Protein 2CVH (pdb70)

Sequence (440 aa):
MLSTGTKSLDSLLGGGFAPGVLTQVYGPYASGKTTLALQTGLLSGKKVAYVDTEGGFSPERLVQMAETRGLNPEEALSRFILFTPSDFKEQRRVIGSLKKTVDSNFALVVVDSITAHYRAEENRSGLIAELSRQLQVLLWIARKHNIPVIVINQVHFDSRTEMTKPVAEQTLGYRCKDILRLDKLPKPGLRVAVLERHRFRPEGLMAYFRITERGIEDVEMLSTGTKSLDSLLGGGFAPGVLTQVYGPYASGKTTLALQTGLLSGKKVAYVDTEGGFSPERLVQMAETRGLNPEEALSRFILFTPSDFKEQRRVIGSLKKTVDSNFALVVVDSITAHYRAEENRSGLIAELSRQLQVLLWIARKHNIPVIVINQVHFDSRTEMTKPVAEQTLGYRCKDILRLDKLPKPGLRVAVLERHRFRPEGLMAYFRITERGIEDVE

Solvent-accessible surface area: 19933 Å² total; per-residue (Å²): 94,24,45,0,33,1,158,26,0,28,59,6,2,37,28,0,1,1,46,7,15,0,1,11,0,0,0,42,129,67,0,4,7,27,16,1,1,3,0,0,0,2,65,17,45,104,68,0,0,0,0,0,19,62,53,24,7,39,5,86,49,0,20,66,0,0,96,62,54,72,70,70,22,53,109,1,3,46,44,10,46,8,35,40,6,55,54,42,101,73,2,48,152,10,1,20,53,0,86,178,52,1,59,109,92,8,10,0,0,0,2,0,11,31,78,86,62,167,190,79,152,41,74,152,66,61,84,72,42,69,27,17,125,9,10,83,13,3,27,131,3,0,136,139,54,99,16,5,0,1,7,0,17,50,29,128,104,18,11,145,131,154,146,47,112,7,7,33,45,133,65,11,4,138,42,6,97,1,2,0,38,0,39,97,46,122,109,146,19,35,20,9,0,11,0,39,38,12,101,124,64,71,92,48,78,102,4,104,0,68,43,24,117,90,0,0,31,50,58,196,95,36,52,0,38,2,166,16,0,26,76,6,5,33,29,1,1,6,60,21,6,0,4,0,1,0,0,46,138,69,0,3,8,38,13,1,0,3,0,1,0,2,67,33,47,83,76,0,0,0,0,8,32,46,82,25,22,22,0,50,46,0,8,66,0,0,76,57,49,71,66,80,18,12,46,0,20,27,29,12,52,40,41,95,2,103,82,50,147,69,14,55,112,10,0,31,49,0,89,193,50,4,57,98,74,5,6,0,0,0,10,6,15,41,69,28,118,132,241,63,86,40,74,153,60,38,50,51,55,37,49,28,157,8,4,52,8,3,21,80,3,0,144,138,52,116,10,0,0,1,6,0,14,21,43,139,118,37,7,134,67,156,120,86,99,26,4,5,32,59,25,20,1,146,84,0,106,4,0,0,76,1,35,97,44,133,135,142,18,37,19,9,0,15,1,40,46,13,96,133,68,71,93,50,81,108,4,76,0,94,45,22,115,89,0,1,39,39,70,120

CATH classification: 3.40.50.300

B-factor: mean 41.81, std 30.64, range [2.0, 126.76]

Secondary structure (DSSP, 8-state):
-B--S-HHHHHHTTSSBPTTSEEEEE-STTSSHHHHHHHHHHHH-SEEEEEESS----HHHHHHHHHTTT--HHHHHHHEEEE--TTTSHHHHHHHHHHHH--TTEEEEEEE-----TTGGGGSSTTHHHHHHHHHHHHHHHHHHT--EEEEE-SSSS-TTSS--S---HHHHHTSSEEEEEEE-SSTTEEEEEEEE-SSSPTT-EEEEEEETTEEEE--/-B--S-HHHHHHTTSSBPTTSEEEEE-STTSSHHHHHHHHHHHH-SEEEEEESSS---HHHHHHHHHHTT--HHHHHHHEEEE---SSHHHHHHHHHHHHH--TTEEEEEEE--S-SBTTB---HHHHHHHHHHHHHHHHHHHHHT--EEEEE-SSSS--SS---SS-STTHHHH-SEEEEEEE-SSTTEEEEEEEE-SSSPTT-EEEEEEETTEEEE--

Organism: Thermococcus kodakarensis (strain ATCC BAA-918 / JCM 12380 / KOD1) (NCBI:txid69014)

Nearest PDB structures (foldseek):
  2cvh-assembly1_A  TM=1.005E+00  e=2.983E-48  Thermococcus kodakarensis
  8bq2-assembly1_A  TM=8.460E-01  e=1.028E-17  Homo sapiens
  6hqu-assembly5_E  TM=8.212E-01  e=1.016E-15  Pyrococcus furiosus DSM 3638
  6hqu-assembly4_D  TM=7.931E-01  e=5.180E-16  Pyrococcus furiosus DSM 3638
  8faz-assembly1_D  TM=8.746E-01  e=1.415E-14  Homo sapiens

Foldseek 3Di:
DQALPEPQQCVQAVGHFFFLFEEEEAAAPLLQQQLSVLSSLLVSQFAEEEEALPPNDDLVLSLLLCVVVPHPSVSSSVSYRYHHPNQPPCLLVSLVVCLPVDDLRHQEYEHHEDDDHDVVVPPPPDCVVVLVSSLVSQSVSRNVNRHYYYHYDYKADQQPPPPCPIHANPVSNVSGQWYKYKAADPDAQKIKIFTCGHDPRDGRDMAIWGQDSNRIYHDD/DQDLVEPQVCVQQVGHFFFLAEEEEEAAPLLQQLLSVLSSQQVVLFAEEEEAADPPDDLVLSCLLCVVVVHHSVSSSVRYHYDHDDDVVVSLVVLVVCLVVDDQRYAEYEYHAEDAPDPHHNDDVVVLVSLLVSLVSVSCSRNVRRHYYYYYYYWPDDDPPPDCLPPADPRVRVRHQWYKYKDDDPDAQKIKIFGSGHPDGDGRDIGIWGQDSNRIYHPD

InterPro domains:
  IPR011939 DNA repair and recombination protein RadB [MF_00350] (8-217)
  IPR011939 DNA repair and recombination protein RadB [PIRSF003336] (1-220)
  IPR011939 DNA repair and recombination protein RadB [TIGR02237] (9-217)
  IPR013632 Rad51-like, C-terminal [PF08423] (2-218)
  IPR020588 DNA recombination and repair protein RecA-like, ATP-binding domain [PS50162] (1-155)
  IPR027417 P-loop containing nucleoside triphosphate hydrolase [G3DSA:3.40.50.300] (7-220)
  IPR027417 P-loop containing nucleoside triphosphate hydrolase [SSF52540] (2-219)

Radius of gyration: 24.66 Å; Cα contacts (8 Å, |Δi|>4): 956; chains: 2; bounding box: 43×62×70 Å

Structure (mmCIF, N/CA/C/O backbone):
data_2CVH
#
_entry.id   2CVH
#
_cell.length_a   59.731
_cell.length_b   82.867
_cell.length_c   96.788
_cell.angle_alpha   90.00
_cell.angle_beta   90.00
_cell.angle_gamma   90.00
#
_symmetry.space_group_name_H-M   'P 21 21 21'
#
loop_
_entity.id
_entity.type
_entity.pdbx_description
1 polymer 'DNA repair and recombination protein radB'
2 water water
#
loop_
_atom_site.group_PDB
_atom_site.id
_atom_site.type_symbol
_atom_site.label_atom_id
_atom_site.label_alt_id
_atom_site.label_comp_id
_atom_site.label_asym_id
_atom_site.label_entity_id
_atom_site.label_seq_id
_atom_site.pdbx_PDB_ins_code
_atom_site.Cartn_x
_atom_site.Cartn_y
_atom_site.Cartn_z
_atom_site.occupancy
_atom_site.B_iso_or_equiv
_atom_site.auth_seq_id
_atom_site.auth_comp_id
_atom_site.auth_asym_id
_atom_site.auth_atom_id
_atom_site.pdbx_PDB_model_num
ATOM 1 N N . MET A 1 1 ? 39.806 12.978 20.997 1.00 30.68 1 MET A N 1
ATOM 2 C CA . MET A 1 1 ? 38.770 13.490 21.940 1.00 30.63 1 MET A CA 1
ATOM 3 C C . MET A 1 1 ? 38.359 14.914 21.565 1.00 31.51 1 MET A C 1
ATOM 4 O O . MET A 1 1 ? 39.191 15.738 21.156 1.00 26.45 1 MET A O 1
ATOM 9 N N . LEU A 1 2 ? 37.077 15.208 21.739 1.00 25.81 2 LEU A N 1
ATOM 10 C CA . LEU A 1 2 ? 36.542 16.524 21.449 1.00 23.98 2 LEU A CA 1
ATOM 11 C C . LEU A 1 2 ? 36.520 17.323 22.770 1.00 18.87 2 LEU A C 1
ATOM 12 O O . LEU A 1 2 ? 35.667 17.078 23.607 1.00 21.50 2 LEU A O 1
ATOM 17 N N . SER A 1 3 ? 37.454 18.254 22.967 1.00 18.87 3 SER A N 1
ATOM 18 C CA . SER A 1 3 ? 37.527 19.041 24.208 1.00 14.95 3 SER A CA 1
ATOM 19 C C . SER A 1 3 ? 36.253 19.772 24.623 1.00 17.14 3 SER A C 1
ATOM 20 O O . SER A 1 3 ? 35.458 20.195 23.777 1.00 19.65 3 SER A O 1
ATOM 23 N N . THR A 1 4 ? 36.047 19.868 25.942 1.00 20.68 4 THR A N 1
ATOM 24 C CA . THR A 1 4 ? 34.885 20.551 26.553 1.00 17.27 4 THR A CA 1
ATOM 25 C C . THR A 1 4 ? 35.256 22.006 26.857 1.00 15.41 4 THR A C 1
ATOM 26 O O . THR A 1 4 ? 34.412 22.796 27.268 1.00 17.81 4 THR A O 1
ATOM 30 N N . GLY A 1 5 ? 36.527 22.339 26.674 1.00 13.52 5 GLY A N 1
ATOM 31 C CA . GLY A 1 5 ? 36.973 23.691 26.930 1.00 19.17 5 GLY A CA 1
ATOM 32 C C . GLY A 1 5 ? 37.125 23.920 28.412 1.00 23.57 5 GLY A C 1
ATOM 33 O O . GLY A 1 5 ? 37.377 25.041 28.841 1.00 25.28 5 GLY A O 1
ATOM 34 N N . THR A 1 6 ? 37.047 22.832 29.176 1.00 22.53 6 THR A N 1
ATOM 35 C CA . THR A 1 6 ? 37.168 22.864 30.629 1.00 22.10 6 THR A CA 1
ATOM 36 C C . THR A 1 6 ? 38.234 21.848 31.068 1.00 24.45 6 THR A C 1
ATOM 37 O O . THR A 1 6 ? 38.172 20.648 30.731 1.00 22.12 6 THR A O 1
ATOM 41 N N . LYS A 1 7 ? 39.226 22.345 31.797 1.00 19.59 7 LYS A N 1
ATOM 42 C CA . LYS A 1 7 ? 40.339 21.539 32.285 1.00 20.72 7 LYS A CA 1
ATOM 43 C C . LYS A 1 7 ? 39.884 20.334 33.137 1.00 19.19 7 LYS A C 1
ATOM 44 O O . LYS A 1 7 ? 40.386 19.232 32.986 1.00 20.94 7 LYS A O 1
ATOM 50 N N . SER A 1 8 ? 38.908 20.535 34.005 1.00 13.39 8 SER A N 1
ATOM 51 C CA . SER A 1 8 ? 38.451 19.457 34.852 1.00 16.53 8 SER A CA 1
ATOM 52 C C . SER A 1 8 ? 37.669 18.406 34.094 1.00 18.68 8 SER A C 1
ATOM 53 O O . SER A 1 8 ? 37.874 17.215 34.300 1.00 23.12 8 SER A O 1
ATOM 56 N N . LEU A 1 9 ? 36.723 18.850 33.271 1.00 16.24 9 LEU A N 1
ATOM 57 C CA . LEU A 1 9 ? 35.892 17.945 32.486 1.00 15.43 9 LEU A CA 1
ATOM 58 C C . LEU A 1 9 ? 36.751 17.121 31.514 1.00 13.58 9 LEU A C 1
ATOM 59 O O . LEU A 1 9 ? 36.501 15.948 31.313 1.00 15.40 9 LEU A O 1
ATOM 64 N N . ASP A 1 10 ? 37.801 17.727 30.977 1.00 15.49 10 ASP A N 1
ATOM 65 C CA . ASP A 1 10 ? 38.701 17.054 30.052 1.00 14.63 10 ASP A CA 1
ATOM 66 C C . ASP A 1 10 ? 39.556 16.050 30.791 1.00 16.91 10 ASP A C 1
ATOM 67 O O . ASP A 1 10 ? 39.853 15.000 30.243 1.00 17.13 10 ASP A O 1
ATOM 72 N N . SER A 1 11 ? 39.993 16.402 32.005 1.00 16.72 11 SER A N 1
ATOM 73 C CA . SER A 1 11 ? 40.792 15.511 32.859 1.00 17.03 11 SER A CA 1
ATOM 74 C C . SER A 1 11 ? 39.941 14.289 33.193 1.00 17.09 11 SER A C 1
ATOM 75 O O . SER A 1 11 ? 40.383 13.154 33.037 1.00 23.09 11 SER A O 1
ATOM 78 N N . LEU A 1 12 ? 38.729 14.529 33.677 1.00 10.96 12 LEU A N 1
ATOM 79 C CA . LEU A 1 12 ? 37.802 13.458 33.993 1.00 12.40 12 LEU A CA 1
ATOM 80 C C . LEU A 1 12 ? 37.570 12.516 32.777 1.00 20.15 12 LEU A C 1
ATOM 81 O O . LEU A 1 12 ? 37.546 11.287 32.907 1.00 23.33 12 LEU A O 1
ATOM 86 N N . LEU A 1 13 ? 37.394 13.108 31.600 1.00 18.68 13 LEU A N 1
ATOM 87 C CA . LEU A 1 13 ? 37.109 12.360 30.383 1.00 18.31 13 LEU A CA 1
ATOM 88 C C . LEU A 1 13 ? 38.296 11.846 29.567 1.00 18.94 13 LEU A C 1
ATOM 89 O O . LEU A 1 13 ? 38.091 11.293 28.490 1.00 25.01 13 LEU A O 1
ATOM 94 N N . GLY A 1 14 ? 39.522 12.055 30.025 1.00 15.99 14 GLY A N 1
ATOM 95 C CA . GLY A 1 14 ? 40.645 11.593 29.247 1.00 16.58 14 GLY A CA 1
ATOM 96 C C . GLY A 1 14 ? 40.938 12.499 28.059 1.00 21.28 14 GLY A C 1
ATOM 97 O O . GLY A 1 14 ? 41.679 12.104 27.159 1.00 22.86 14 GLY A O 1
ATOM 98 N N . GLY A 1 15 ? 40.343 13.690 28.030 1.00 17.27 15 GLY A N 1
ATOM 99 C CA . GLY A 1 15 ? 40.609 14.643 26.967 1.00 14.74 15 GLY A CA 1
ATOM 100 C C . GLY A 1 15 ? 39.420 15.353 26.347 1.00 18.12 15 GLY A C 1
ATOM 101 O O . GLY A 1 15 ? 39.564 16.377 25.682 1.00 17.12 15 GLY A O 1
ATOM 102 N N . GLY A 1 16 ? 38.239 14.779 26.508 1.00 16.20 16 GLY A N 1
ATOM 103 C CA . GLY A 1 16 ? 37.057 15.386 25.943 1.00 13.49 16 GLY A CA 1
ATOM 104 C C . GLY A 1 16 ? 36.159 14.251 25.546 1.00 10.88 16 GLY A C 1
ATOM 105 O O . GLY A 1 16 ? 36.418 13.115 25.901 1.00 14.11 16 GLY A O 1
ATOM 106 N N . PHE A 1 17 ? 35.107 14.543 24.811 1.00 11.48 17 PHE A N 1
ATOM 107 C CA . PHE A 1 17 ? 34.201 13.509 24.388 1.00 14.21 17 PHE A CA 1
ATOM 108 C C . PHE A 1 17 ? 34.890 12.584 23.392 1.00 16.41 17 PHE A C 1
ATOM 109 O O . PHE A 1 17 ? 35.733 13.026 22.605 1.00 17.30 17 PHE A O 1
ATOM 117 N N . ALA A 1 18 ? 34.560 11.294 23.482 1.00 16.19 18 ALA A N 1
ATOM 118 C CA . ALA A 1 18 ? 35.141 10.241 22.653 1.00 12.82 18 ALA A CA 1
ATOM 119 C C . ALA A 1 18 ? 34.477 10.056 21.302 1.00 13.47 18 ALA A C 1
ATOM 120 O O . ALA A 1 18 ? 33.253 9.960 21.207 1.00 12.27 18 ALA A O 1
ATOM 122 N N . PRO A 1 19 ? 35.285 9.993 20.235 1.00 13.51 19 PRO A N 1
ATOM 123 C CA . PRO A 1 19 ? 34.739 9.811 18.897 1.00 16.91 19 PRO A CA 1
ATOM 124 C C . PRO A 1 19 ? 34.280 8.382 18.691 1.00 19.79 19 PRO A C 1
ATOM 125 O O . PRO A 1 19 ? 34.855 7.454 19.249 1.00 21.89 19 PRO A O 1
ATOM 129 N N . GLY A 1 20 ? 33.211 8.213 17.924 1.00 20.91 20 GLY A N 1
ATOM 130 C CA . GLY A 1 20 ? 32.732 6.883 17.631 1.00 18.25 20 GLY A CA 1
ATOM 131 C C . GLY A 1 20 ? 31.960 6.212 18.725 1.00 25.92 20 GLY A C 1
ATOM 132 O O . GLY A 1 20 ? 31.776 4.995 18.669 1.00 30.75 20 GLY A O 1
ATOM 133 N N . VAL A 1 21 ? 31.547 6.969 19.741 1.00 26.48 21 VAL A N 1
ATOM 134 C CA . VAL A 1 21 ? 30.755 6.404 20.840 1.00 24.64 21 VAL A CA 1
ATOM 135 C C . VAL A 1 21 ? 29.672 7.385 21.262 1.00 23.93 21 VAL A C 1
ATOM 136 O O . VAL A 1 21 ? 29.701 8.568 20.871 1.00 20.57 21 VAL A O 1
ATOM 140 N N . LEU A 1 22 ? 28.647 6.859 21.928 1.00 18.72 22 LEU A N 1
ATOM 141 C CA . LEU A 1 22 ? 27.570 7.688 22.418 1.00 18.08 22 LEU A CA 1
ATOM 142 C C . LEU A 1 22 ? 27.849 7.979 23.886 1.00 22.45 22 LEU A C 1
ATOM 143 O O . LEU A 1 22 ? 28.072 7.058 24.674 1.00 22.81 22 LEU A O 1
ATOM 148 N N . THR A 1 23 ? 27.989 9.258 24.211 1.00 21.09 23 THR A N 1
ATOM 149 C CA . THR A 1 23 ? 28.193 9.674 25.582 1.00 18.41 23 THR A CA 1
ATOM 150 C C . THR A 1 23 ? 26.866 10.283 26.009 1.00 18.84 23 THR A C 1
ATOM 151 O O . THR A 1 23 ? 26.319 11.134 25.308 1.00 22.41 23 THR A O 1
ATOM 155 N N . GLN A 1 24 ? 26.256 9.733 27.052 1.00 15.18 24 GLN A N 1
ATOM 156 C CA . GLN A 1 24 ? 25.020 10.308 27.567 1.00 13.20 24 GLN A CA 1
ATOM 157 C C . GLN A 1 24 ? 25.454 11.362 28.586 1.00 12.94 24 GLN A C 1
ATOM 158 O O . GLN A 1 24 ? 26.449 11.181 29.305 1.00 13.42 24 GLN A O 1
ATOM 164 N N . VAL A 1 25 ? 24.798 12.508 28.566 1.00 15.80 25 VAL A N 1
ATOM 165 C CA . VAL A 1 25 ? 25.087 13.556 29.537 1.00 14.43 25 VAL A CA 1
ATOM 166 C C . VAL A 1 25 ? 23.709 13.846 30.049 1.00 16.20 25 VAL A C 1
ATOM 167 O O . VAL A 1 25 ? 22.854 14.250 29.290 1.00 20.99 25 VAL A O 1
ATOM 171 N N . TYR A 1 26 ? 23.451 13.534 31.310 1.00 18.89 26 TYR A N 1
ATOM 172 C CA . TYR A 1 26 ? 22.127 13.774 31.838 1.00 18.34 26 TYR A CA 1
ATOM 173 C C . TYR A 1 26 ? 22.137 14.550 33.171 1.00 17.13 26 TYR A C 1
ATOM 174 O O . TYR A 1 26 ? 23.128 14.559 33.905 1.00 17.18 26 TYR A O 1
ATOM 183 N N . GLY A 1 27 ? 21.010 15.180 33.473 1.00 20.11 27 GLY A N 1
ATOM 184 C CA . GLY A 1 27 ? 20.877 15.966 34.683 1.00 20.81 27 GLY A CA 1
ATOM 185 C C . GLY A 1 27 ? 19.660 16.858 34.545 1.00 19.79 27 GLY A C 1
ATOM 186 O O . GLY A 1 27 ? 19.000 16.826 33.507 1.00 18.31 27 GLY A O 1
ATOM 187 N N . PRO A 1 28 ? 19.318 17.650 35.576 1.00 23.01 28 PRO A N 1
ATOM 188 C CA . PRO A 1 28 ? 18.163 18.555 35.558 1.00 24.57 28 PRO A CA 1
ATOM 189 C C . PRO A 1 28 ? 18.410 19.803 34.702 1.00 24.04 28 PRO A C 1
ATOM 190 O O . PRO A 1 28 ? 19.515 20.005 34.179 1.00 22.69 28 PRO A O 1
ATOM 194 N N . TYR A 1 29 ? 17.389 20.631 34.532 1.00 24.08 29 TYR A N 1
ATOM 195 C CA . TYR A 1 29 ? 17.572 21.839 33.734 1.00 28.01 29 TYR A CA 1
ATOM 196 C C . TYR A 1 29 ? 18.557 22.744 34.444 1.00 25.01 29 TYR A C 1
ATOM 197 O O . TYR A 1 29 ? 18.662 22.710 35.666 1.00 29.87 29 TYR A O 1
ATOM 206 N N . ALA A 1 30 ? 19.330 23.498 33.676 1.00 22.48 30 ALA A N 1
ATOM 207 C CA . ALA A 1 30 ? 20.345 24.382 34.241 1.00 21.22 30 ALA A CA 1
ATOM 208 C C . ALA A 1 30 ? 21.466 23.593 34.928 1.00 21.87 30 ALA A C 1
ATOM 209 O O . ALA A 1 30 ? 22.321 24.179 35.603 1.00 20.28 30 ALA A O 1
ATOM 211 N N . SER A 1 31 ? 21.488 22.269 34.723 1.00 20.97 31 SER A N 1
ATOM 212 C CA . SER A 1 31 ? 22.540 21.422 35.304 1.00 18.16 31 SER A CA 1
ATOM 213 C C . SER A 1 31 ? 23.801 21.714 34.516 1.00 16.81 31 SER A C 1
ATOM 214 O O . SER A 1 31 ? 24.910 21.435 34.980 1.00 18.43 31 SER A O 1
ATOM 217 N N . GLY A 1 32 ? 23.620 22.243 33.297 1.00 14.24 32 GLY A N 1
ATOM 218 C CA . GLY A 1 32 ? 24.752 22.585 32.455 1.00 11.18 32 GLY A CA 1
ATOM 219 C C . GLY A 1 32 ? 24.977 21.630 31.295 1.00 12.75 32 GLY A C 1
ATOM 220 O O . GLY A 1 32 ? 25.983 21.753 30.593 1.00 16.15 32 GLY A O 1
ATOM 221 N N . LYS A 1 33 ? 24.063 20.684 31.074 1.00 15.38 33 LYS A N 1
ATOM 222 C CA . LYS A 1 33 ? 24.224 19.717 29.986 1.00 17.27 33 LYS A CA 1
ATOM 223 C C . LYS A 1 33 ? 24.180 20.363 28.594 1.00 18.35 33 LYS A C 1
ATOM 224 O O . LYS A 1 33 ? 25.065 20.121 27.763 1.00 19.16 33 LYS A O 1
ATOM 230 N N . THR A 1 34 ? 23.203 21.238 28.373 1.00 17.33 34 THR A N 1
ATOM 231 C CA . THR A 1 34 ? 23.085 21.969 27.116 1.00 22.94 34 THR A CA 1
ATOM 232 C C . THR A 1 34 ? 24.277 22.938 26.912 1.00 21.22 34 THR A C 1
ATOM 233 O O . THR A 1 34 ? 24.874 23.012 25.825 1.00 16.58 34 THR A O 1
ATOM 237 N N . THR A 1 35 ? 24.663 23.642 27.968 1.00 16.82 35 THR A N 1
ATOM 238 C CA . THR A 1 35 ? 25.789 24.550 27.842 1.00 19.16 35 THR A CA 1
ATOM 239 C C . THR A 1 35 ? 27.037 23.757 27.495 1.00 17.96 35 THR A C 1
ATOM 240 O O . THR A 1 35 ? 27.858 24.207 26.706 1.00 18.35 35 THR A O 1
ATOM 244 N N . LEU A 1 36 ? 27.173 22.564 28.067 1.00 20.47 36 LEU A N 1
ATOM 245 C CA . LEU A 1 36 ? 28.337 21.719 27.801 1.00 16.26 36 LEU A CA 1
ATOM 246 C C . LEU A 1 36 ? 28.323 21.360 26.306 1.00 15.08 36 LEU A C 1
ATOM 247 O O . LEU A 1 36 ? 29.350 21.438 25.616 1.00 15.36 36 LEU A O 1
ATOM 252 N N . ALA A 1 37 ? 27.154 20.961 25.822 1.00 11.88 37 ALA A N 1
ATOM 253 C CA . ALA A 1 37 ? 26.984 20.605 24.418 1.00 17.76 37 ALA A CA 1
ATOM 254 C C . ALA A 1 37 ? 27.372 21.785 23.524 1.00 17.74 37 ALA A C 1
ATOM 255 O O . ALA A 1 37 ? 28.190 21.627 22.601 1.00 17.20 37 ALA A O 1
ATOM 257 N N . LEU A 1 38 ? 26.828 22.964 23.844 1.00 17.36 38 LEU A N 1
ATOM 258 C CA . LEU A 1 38 ? 27.096 24.201 23.100 1.00 16.00 38 LEU A CA 1
ATOM 259 C C . LEU A 1 38 ? 28.584 24.529 23.054 1.00 15.69 38 LEU A C 1
ATOM 260 O O . LEU A 1 38 ? 29.125 24.860 21.998 1.00 14.15 38 LEU A O 1
ATOM 265 N N . GLN A 1 39 ? 29.244 24.424 24.205 1.00 11.96 39 GLN A N 1
ATOM 266 C CA . GLN A 1 39 ? 30.651 24.720 24.311 1.00 9.75 39 GLN A CA 1
ATOM 267 C C . GLN A 1 39 ? 31.537 23.740 23.578 1.00 14.28 39 GLN A C 1
ATOM 268 O O . GLN A 1 39 ? 32.532 24.140 22.964 1.00 16.89 39 GLN A O 1
ATOM 274 N N . THR A 1 40 ? 31.217 22.455 23.674 1.00 16.99 40 THR A N 1
ATOM 275 C CA . THR A 1 40 ? 32.008 21.451 22.974 1.00 17.50 40 THR A CA 1
ATOM 276 C C . THR A 1 40 ? 31.870 21.715 21.461 1.00 14.49 40 THR A C 1
ATOM 277 O O . THR A 1 40 ? 32.865 21.811 20.757 1.00 13.10 40 THR A O 1
ATOM 281 N N . GLY A 1 41 ? 30.634 21.906 21.000 1.00 15.98 41 GLY A N 1
ATOM 282 C CA . GLY A 1 41 ? 30.391 22.196 19.595 1.00 20.30 41 GLY A CA 1
ATOM 283 C C . GLY A 1 41 ? 31.101 23.468 19.154 1.00 20.10 41 GLY A C 1
ATOM 284 O O . GLY A 1 41 ? 31.849 23.485 18.177 1.00 17.91 41 GLY A O 1
ATOM 285 N N . LEU A 1 42 ? 30.926 24.527 19.927 1.00 19.95 42 LEU A N 1
ATOM 286 C CA . LEU A 1 42 ? 31.551 25.804 19.628 1.00 18.66 42 LEU A CA 1
ATOM 287 C C . LEU A 1 42 ? 33.077 25.717 19.437 1.00 22.29 42 LEU A C 1
ATOM 288 O O . LEU A 1 42 ? 33.620 26.198 18.440 1.00 25.55 42 LEU A O 1
ATOM 293 N N . LEU A 1 43 ? 33.766 25.050 20.351 1.00 23.88 43 LEU A N 1
ATOM 294 C CA . LEU A 1 43 ? 35.220 24.938 20.278 1.00 19.63 43 LEU A CA 1
ATOM 295 C C . LEU A 1 43 ? 35.757 23.897 19.283 1.00 20.30 43 LEU A C 1
ATOM 296 O O . LEU A 1 43 ? 36.952 23.905 18.981 1.00 21.53 43 LEU A O 1
ATOM 301 N N . SER A 1 44 ? 34.904 22.995 18.788 1.00 21.53 44 SER A N 1
ATOM 302 C CA . SER A 1 44 ? 35.349 21.998 17.806 1.00 26.46 44 SER A CA 1
ATOM 303 C C . SER A 1 44 ? 35.770 22.689 16.496 1.00 32.74 44 SER A C 1
ATOM 304 O O . SER A 1 44 ? 36.722 22.262 15.839 1.00 37.96 44 SER A O 1
ATOM 307 N N . GLY A 1 45 ? 35.076 23.768 16.132 1.00 33.34 45 GLY A N 1
ATOM 308 C CA . GLY A 1 45 ? 35.424 24.502 14.927 1.00 31.77 45 GLY A CA 1
ATOM 309 C C . GLY A 1 45 ? 34.820 24.006 13.627 1.00 29.39 45 GLY A C 1
ATOM 310 O O . GLY A 1 45 ? 35.047 24.599 12.567 1.00 31.72 45 GLY A O 1
ATOM 311 N N . LYS A 1 46 ? 34.008 22.960 13.703 1.00 23.54 46 LYS A N 1
ATOM 312 C CA . LYS A 1 46 ? 33.377 22.410 12.519 1.00 25.17 46 LYS A CA 1
ATOM 313 C C . LYS A 1 46 ? 31.891 22.340 12.747 1.00 22.44 46 LYS A C 1
ATOM 314 O O . LYS A 1 46 ? 31.396 22.792 13.776 1.00 24.54 46 LYS A O 1
ATOM 320 N N . LYS A 1 47 ? 31.167 21.786 11.788 1.00 20.62 47 LYS A N 1
ATOM 321 C CA . LYS A 1 47 ? 29.724 21.702 11.922 1.00 23.56 47 LYS A CA 1
ATOM 322 C C . LYS A 1 47 ? 29.268 20.801 13.063 1.00 21.48 47 LYS A C 1
ATOM 323 O O . LYS A 1 47 ? 29.953 19.851 13.456 1.00 23.76 47 LYS A O 1
ATOM 329 N N . VAL A 1 48 ? 28.096 21.118 13.588 1.00 18.73 48 VAL A N 1
ATOM 330 C CA . VAL A 1 48 ? 27.515 20.375 14.671 1.00 15.31 48 VAL A CA 1
ATOM 331 C C . VAL A 1 48 ? 26.087 20.141 14.274 1.00 21.40 48 VAL A C 1
ATOM 332 O O . VAL A 1 48 ? 25.371 21.112 13.994 1.00 20.94 48 VAL A O 1
ATOM 336 N N . ALA A 1 49 ? 25.681 18.870 14.214 1.00 17.72 49 ALA A N 1
ATOM 337 C CA . ALA A 1 49 ? 24.296 18.527 13.891 1.00 19.55 49 ALA A CA 1
ATOM 338 C C . ALA A 1 49 ? 23.640 18.565 15.257 1.00 20.31 49 ALA A C 1
ATOM 339 O O . ALA A 1 49 ? 24.046 17.832 16.151 1.00 23.91 49 ALA A O 1
ATOM 341 N N . TYR A 1 50 ? 22.631 19.401 15.428 1.00 18.29 50 TYR A N 1
ATOM 342 C CA . TYR A 1 50 ? 22.001 19.531 16.715 1.00 17.92 50 TYR A CA 1
ATOM 343 C C . TYR A 1 50 ? 20.512 19.259 16.595 1.00 19.88 50 TYR A C 1
ATOM 344 O O . TYR A 1 50 ? 19.767 20.032 16.009 1.00 25.31 50 TYR A O 1
ATOM 353 N N . VAL A 1 51 ? 20.092 18.105 17.092 1.00 26.26 51 VAL A N 1
ATOM 354 C CA . VAL A 1 51 ? 18.688 17.714 17.052 1.00 26.35 51 VAL A CA 1
ATOM 355 C C . VAL A 1 51 ? 18.087 18.213 18.352 1.00 29.10 51 VAL A C 1
ATOM 356 O O . VAL A 1 51 ? 18.321 17.643 19.424 1.00 29.35 51 VAL A O 1
ATOM 360 N N . ASP A 1 52 ? 17.366 19.322 18.253 1.00 30.99 52 ASP A N 1
ATOM 361 C CA . ASP A 1 52 ? 16.778 19.945 19.413 1.00 30.68 52 ASP A CA 1
ATOM 362 C C . ASP A 1 52 ? 15.303 19.730 19.508 1.00 32.11 52 ASP A C 1
ATOM 363 O O . ASP A 1 52 ? 14.516 20.532 19.016 1.00 38.45 52 ASP A O 1
ATOM 368 N N . THR A 1 53 ? 14.929 18.676 20.206 1.00 32.00 53 THR A N 1
ATOM 369 C CA . THR A 1 53 ? 13.534 18.337 20.386 1.00 39.34 53 THR A CA 1
ATOM 370 C C . THR A 1 53 ? 12.964 19.067 21.592 1.00 39.03 53 THR A C 1
ATOM 371 O O . THR A 1 53 ? 11.772 19.317 21.658 1.00 36.32 53 THR A O 1
ATOM 375 N N . GLU A 1 54 ? 13.844 19.443 22.514 1.00 45.39 54 GLU A N 1
ATOM 376 C CA . GLU A 1 54 ? 13.467 20.106 23.762 1.00 52.11 54 GLU A CA 1
ATOM 377 C C . GLU A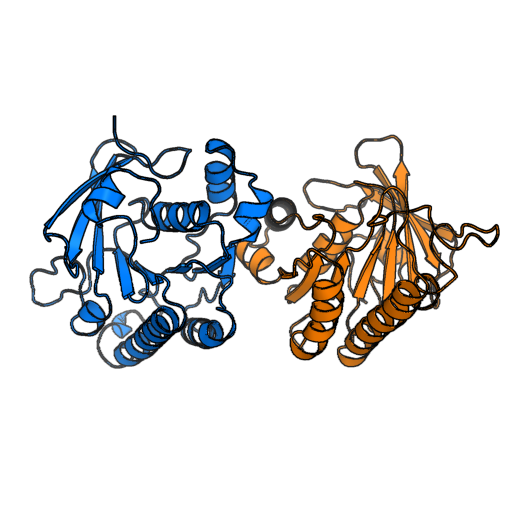 1 54 ? 13.555 21.647 23.750 1.00 52.28 54 GLU A C 1
ATOM 378 O O . GLU A 1 54 ? 13.239 22.303 24.745 1.00 57.09 54 GLU A O 1
ATOM 384 N N . GLY A 1 55 ? 13.963 22.237 22.636 1.00 48.22 55 GLY A N 1
ATOM 385 C CA . GLY A 1 55 ? 14.069 23.682 22.612 1.00 41.70 55 GLY A CA 1
ATOM 386 C C . GLY A 1 55 ? 15.069 24.162 23.650 1.00 37.94 55 GLY A C 1
ATOM 387 O O . GLY A 1 55 ? 14.898 25.227 24.235 1.00 39.57 55 GLY A O 1
ATOM 388 N N . GLY A 1 56 ? 16.103 23.359 23.899 1.00 35.42 56 GLY A N 1
ATOM 389 C CA . GLY A 1 56 ? 17.134 23.733 24.853 1.00 30.08 56 GLY A CA 1
ATOM 390 C C . GLY A 1 56 ? 18.262 24.536 24.228 1.00 30.46 56 GLY A C 1
ATOM 391 O O . GLY A 1 56 ? 19.128 25.046 24.933 1.00 32.37 56 GLY A O 1
ATOM 392 N N . PHE A 1 57 ? 18.258 24.664 22.902 1.00 29.99 57 PHE A N 1
ATOM 393 C CA . PHE A 1 57 ? 19.306 25.401 22.189 1.00 26.12 57 PHE A CA 1
ATOM 394 C C . PHE A 1 57 ? 19.009 26.892 22.105 1.00 21.66 57 PHE A C 1
ATOM 395 O O . PHE A 1 57 ? 17.929 27.298 21.676 1.00 20.10 57 PHE A O 1
ATOM 403 N N . SER A 1 58 ? 19.988 27.705 22.468 1.00 22.12 58 SER A N 1
ATOM 404 C CA . SER A 1 58 ? 19.800 29.159 22.444 1.00 24.84 58 SER A CA 1
ATOM 405 C C . SER A 1 58 ? 20.878 29.842 21.645 1.00 20.69 58 SER A C 1
ATOM 406 O O . SER A 1 58 ? 22.040 29.807 22.037 1.00 21.19 58 SER A O 1
ATOM 409 N N . PRO A 1 59 ? 20.496 30.466 20.504 1.00 21.54 59 PRO A N 1
ATOM 410 C CA . PRO A 1 59 ? 21.386 31.190 19.591 1.00 16.79 59 PRO A CA 1
ATOM 411 C C . PRO A 1 59 ? 22.126 32.287 20.327 1.00 13.42 59 PRO A C 1
ATOM 412 O O . PRO A 1 59 ? 23.346 32.408 20.200 1.00 12.62 59 PRO A O 1
ATOM 416 N N . GLU A 1 60 ? 21.378 33.051 21.129 1.00 17.39 60 GLU A N 1
ATOM 417 C CA . GLU A 1 60 ? 21.934 34.157 21.929 1.00 18.87 60 GLU A CA 1
ATOM 418 C C . GLU A 1 60 ? 22.993 33.687 22.911 1.00 20.99 60 GLU A C 1
ATOM 419 O O . GLU A 1 60 ? 24.043 34.333 23.075 1.00 17.82 60 GLU A O 1
ATOM 425 N N . ARG A 1 61 ? 22.696 32.566 23.578 1.00 23.99 61 ARG A N 1
ATOM 426 C CA . ARG A 1 61 ? 23.609 31.966 24.550 1.00 22.99 61 ARG A CA 1
ATOM 427 C C . ARG A 1 61 ? 24.906 31.537 23.848 1.00 19.83 61 ARG A C 1
ATOM 428 O O . ARG A 1 61 ? 26.012 31.795 24.355 1.00 18.55 61 ARG A O 1
ATOM 436 N N . LEU A 1 62 ? 24.779 30.937 22.660 1.00 17.34 62 LEU A N 1
ATOM 437 C CA . LEU A 1 62 ? 25.959 30.533 21.894 1.00 14.73 62 LEU A CA 1
ATOM 438 C C . LEU A 1 62 ? 26.738 31.773 21.430 1.00 12.79 62 LEU A C 1
ATOM 439 O O . LEU A 1 62 ? 27.968 31.781 21.424 1.00 12.65 62 LEU A O 1
ATOM 444 N N . VAL A 1 63 ? 26.009 32.804 21.001 1.00 20.60 63 VAL A N 1
ATOM 445 C CA . VAL A 1 63 ? 26.608 34.083 20.577 1.00 21.84 63 VAL A CA 1
ATOM 446 C C . VAL A 1 63 ? 27.387 34.663 21.768 1.00 20.81 63 VAL A C 1
ATOM 447 O O . VAL A 1 63 ? 28.540 35.072 21.634 1.00 22.59 63 VAL A O 1
ATOM 451 N N . GLN A 1 64 ? 26.748 34.685 22.938 1.00 23.91 64 GLN A N 1
ATOM 452 C CA . GLN A 1 64 ? 27.385 35.188 24.151 1.00 24.00 64 GLN A CA 1
ATOM 453 C C . GLN A 1 64 ? 28.645 34.397 24.386 1.00 26.67 64 GLN A C 1
ATOM 454 O O . GLN A 1 64 ? 29.742 34.955 24.477 1.00 26.90 64 GLN A O 1
ATOM 460 N N . MET A 1 65 ? 28.500 33.075 24.407 1.00 29.98 65 MET A N 1
ATOM 461 C CA . MET A 1 65 ? 29.642 32.195 24.623 1.00 27.28 65 MET A CA 1
ATOM 462 C C . MET A 1 65 ? 30.740 32.430 23.584 1.00 27.13 65 MET A C 1
ATOM 463 O O . MET A 1 65 ? 31.909 32.561 23.936 1.00 27.74 65 MET A O 1
ATOM 468 N N . ALA A 1 66 ? 30.359 32.556 22.312 1.00 28.38 66 ALA A N 1
ATOM 469 C CA . ALA A 1 66 ? 31.340 32.783 21.230 1.00 27.99 66 ALA A CA 1
ATOM 470 C C . ALA A 1 66 ? 32.101 34.104 21.436 1.00 24.53 66 ALA A C 1
ATOM 471 O O . ALA A 1 66 ? 33.324 34.128 21.458 1.00 18.77 66 ALA A O 1
ATOM 473 N N . GLU A 1 67 ? 31.356 35.187 21.648 1.00 26.71 67 GLU A N 1
ATOM 474 C CA . GLU A 1 67 ? 31.939 36.505 21.843 1.00 31.72 67 GLU A CA 1
ATOM 475 C C . GLU A 1 67 ? 32.865 36.571 23.029 1.00 35.97 67 GLU A C 1
ATOM 476 O O . GLU A 1 67 ? 34.012 36.992 22.881 1.00 34.85 67 GLU A O 1
ATOM 482 N N . THR A 1 68 ? 32.364 36.151 24.196 1.00 38.13 68 THR A N 1
ATOM 483 C CA . THR A 1 68 ? 33.132 36.189 25.438 1.00 40.22 68 THR A CA 1
ATOM 484 C C . THR A 1 68 ? 34.443 35.422 25.382 1.00 42.91 68 THR A C 1
ATOM 485 O O . THR A 1 68 ? 35.261 35.513 26.298 1.00 48.43 68 THR A O 1
ATOM 489 N N . ARG A 1 69 ? 34.644 34.665 24.313 1.00 41.24 69 ARG A N 1
ATOM 490 C CA . ARG A 1 69 ? 35.870 33.905 24.139 1.00 40.37 69 ARG A CA 1
ATOM 491 C C . ARG A 1 69 ? 36.555 34.415 22.854 1.00 41.04 69 ARG A C 1
ATOM 492 O O . ARG A 1 69 ? 37.456 33.772 22.304 1.00 42.18 69 ARG A O 1
ATOM 500 N N . GLY A 1 70 ? 36.140 35.614 22.430 1.00 42.48 70 GLY A N 1
ATOM 501 C CA . GLY A 1 70 ? 36.640 36.268 21.226 1.00 39.76 70 GLY A CA 1
ATOM 502 C C . GLY A 1 70 ? 36.568 35.443 19.954 1.00 40.69 70 GLY A C 1
ATOM 503 O O . GLY A 1 70 ? 37.480 35.529 19.136 1.00 43.49 70 GLY A O 1
ATOM 504 N N . LEU A 1 71 ? 35.441 34.760 19.722 1.00 41.47 71 LEU A N 1
ATOM 505 C CA . LEU A 1 71 ? 35.266 33.861 18.565 1.00 40.58 71 LEU A CA 1
ATOM 506 C C . LEU A 1 71 ? 34.484 34.172 17.276 1.00 40.11 71 LEU A C 1
ATOM 507 O O . LEU A 1 71 ? 34.454 33.317 16.382 1.00 45.04 71 LEU A O 1
ATOM 512 N N . ASN A 1 72 ? 33.887 35.349 17.134 1.00 38.01 72 ASN A N 1
ATOM 513 C CA . ASN A 1 72 ? 33.093 35.666 15.922 1.00 34.98 72 ASN A CA 1
ATOM 514 C C . ASN A 1 72 ? 31.866 34.781 16.001 1.00 31.76 72 ASN A C 1
ATOM 515 O O . ASN A 1 72 ? 31.863 33.624 15.558 1.00 31.55 72 ASN A O 1
ATOM 520 N N . PRO A 1 73 ? 30.796 35.330 16.572 1.00 29.02 73 PRO A N 1
ATOM 521 C CA . PRO A 1 73 ? 29.497 34.708 16.795 1.00 26.68 73 PRO A CA 1
ATOM 522 C C . PRO A 1 73 ? 28.695 34.307 15.583 1.00 26.02 73 PRO A C 1
ATOM 523 O O . PRO A 1 73 ? 27.847 33.420 15.684 1.00 26.89 73 PRO A O 1
ATOM 527 N N . GLU A 1 74 ? 28.925 34.975 14.453 1.00 27.59 74 GLU A N 1
ATOM 528 C CA . GLU A 1 74 ? 28.179 34.678 13.235 1.00 27.89 74 GLU A CA 1
ATOM 529 C C . GLU A 1 74 ? 28.636 33.354 12.634 1.00 24.55 74 GLU A C 1
ATOM 530 O O . GLU A 1 74 ? 27.824 32.525 12.247 1.00 24.48 74 GLU A O 1
ATOM 536 N N . GLU A 1 75 ? 29.940 33.152 12.566 1.00 26.40 75 GLU A N 1
ATOM 537 C CA . GLU A 1 75 ? 30.459 31.898 12.036 1.00 32.25 75 GLU A CA 1
ATOM 538 C C . GLU A 1 75 ? 30.122 30.752 13.002 1.00 29.30 75 GLU A C 1
ATOM 539 O O . GLU A 1 75 ? 29.610 29.711 12.592 1.00 27.96 75 GLU A O 1
ATOM 545 N N . ALA A 1 76 ? 30.309 31.008 14.295 1.00 27.54 76 ALA A N 1
ATOM 546 C CA . ALA A 1 76 ? 30.037 30.029 15.338 1.00 20.97 76 ALA A CA 1
ATOM 547 C C . ALA A 1 76 ? 28.602 29.578 15.222 1.00 19.53 76 ALA A C 1
ATOM 548 O O . ALA A 1 76 ? 28.326 28.385 15.047 1.00 26.78 76 ALA A O 1
ATOM 550 N N . LEU A 1 77 ? 27.684 30.540 15.240 1.00 15.86 77 LEU A N 1
ATOM 551 C CA . LEU A 1 77 ? 26.270 30.233 15.143 1.00 15.08 77 LEU A CA 1
ATOM 552 C C . LEU A 1 77 ? 25.954 29.517 13.845 1.00 19.44 77 LEU A C 1
ATOM 553 O O . LEU A 1 77 ? 25.073 28.653 13.806 1.00 20.59 77 LEU A O 1
ATOM 558 N N . SER A 1 78 ? 26.663 29.872 12.776 1.00 22.50 78 SER A N 1
ATOM 559 C CA . SER A 1 78 ? 26.419 29.237 11.481 1.00 25.76 78 SER A CA 1
ATOM 560 C C . SER A 1 78 ? 26.822 27.765 11.470 1.00 26.39 78 SER A C 1
ATOM 561 O O . SER A 1 78 ? 26.273 26.985 10.691 1.00 26.28 78 SER A O 1
ATOM 564 N N . ARG A 1 79 ? 27.780 27.378 12.316 1.00 23.69 79 ARG A N 1
ATOM 565 C CA . ARG A 1 79 ? 28.212 25.992 12.333 1.00 19.65 79 ARG A CA 1
ATOM 566 C C . ARG A 1 79 ? 27.195 25.050 12.948 1.00 16.73 79 ARG A C 1
ATOM 567 O O . ARG A 1 79 ? 27.280 23.848 12.762 1.00 21.07 79 ARG A O 1
ATOM 575 N N . PHE A 1 80 ? 26.180 25.603 13.595 1.00 15.44 80 PHE A N 1
ATOM 576 C CA . PHE A 1 80 ? 25.174 24.789 14.241 1.00 17.11 80 PHE A CA 1
ATOM 577 C C . PHE A 1 80 ? 24.034 24.491 13.312 1.00 19.65 80 PHE A C 1
ATOM 578 O O . PHE A 1 80 ? 23.189 25.348 13.046 1.00 14.89 80 PHE A O 1
ATOM 586 N N . ILE A 1 81 ? 24.027 23.261 12.808 1.00 21.95 81 ILE A N 1
ATOM 587 C CA . ILE A 1 81 ? 22.991 22.788 11.903 1.00 19.33 81 ILE A CA 1
ATOM 588 C C . ILE A 1 81 ? 21.846 22.252 12.775 1.00 24.18 81 ILE A C 1
ATOM 589 O O . ILE A 1 81 ? 21.927 21.139 13.303 1.00 28.36 81 ILE A O 1
ATOM 594 N N . LEU A 1 82 ? 20.765 23.021 12.888 1.00 20.83 82 LEU A N 1
ATOM 595 C CA . LEU A 1 82 ? 19.658 22.653 13.747 1.00 17.60 82 LEU A CA 1
ATOM 596 C C . LEU A 1 82 ? 18.552 21.861 13.144 1.00 20.83 82 LEU A C 1
ATOM 597 O O . LEU A 1 82 ? 18.224 22.021 11.980 1.00 24.52 82 LEU A O 1
ATOM 602 N N . PHE A 1 83 ? 17.914 21.063 13.989 1.00 22.01 83 PHE A N 1
ATOM 603 C CA . PHE A 1 83 ? 16.781 20.222 13.608 1.00 24.85 83 PHE A CA 1
ATOM 604 C C . PHE A 1 83 ? 15.805 20.345 14.749 1.00 25.66 83 PHE A C 1
ATOM 605 O O . PHE A 1 83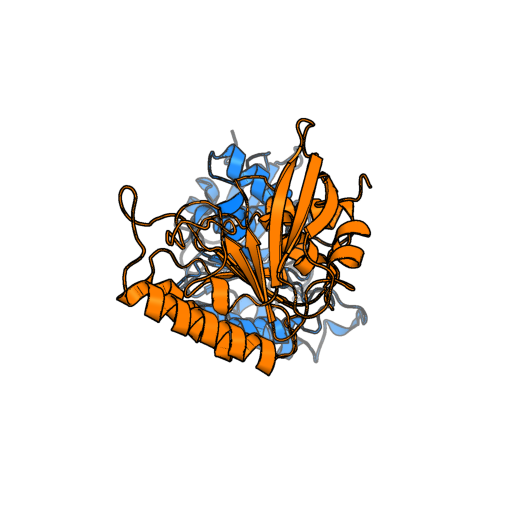 ? 16.165 20.129 15.901 1.00 26.88 83 PHE A O 1
ATOM 613 N N . THR A 1 84 ? 14.559 20.659 14.440 1.00 29.04 84 THR A N 1
ATOM 614 C CA . THR A 1 84 ? 13.573 20.857 15.485 1.00 35.68 84 THR A CA 1
ATOM 615 C C . THR A 1 84 ? 12.390 19.902 15.403 1.00 39.73 84 THR A C 1
ATOM 616 O O . THR A 1 84 ? 11.248 20.337 15.282 1.00 42.28 84 THR A O 1
ATOM 620 N N . PRO A 1 85 ? 12.638 18.585 15.530 1.00 44.28 85 PRO A N 1
ATOM 621 C CA . PRO A 1 85 ? 11.567 17.588 15.462 1.00 48.85 85 PRO A CA 1
ATOM 622 C C . PRO A 1 85 ? 10.514 17.853 16.527 1.00 55.97 85 PRO A C 1
ATOM 623 O O . PRO A 1 85 ? 9.363 17.420 16.405 1.00 57.98 85 PRO A O 1
ATOM 627 N N . SER A 1 86 ? 10.962 18.532 17.579 1.00 63.67 86 SER A N 1
ATOM 628 C CA . SER A 1 86 ? 10.178 18.957 18.739 1.00 72.80 86 SER A CA 1
ATOM 629 C C . SER A 1 86 ? 8.970 18.127 19.217 1.00 76.35 86 SER A C 1
ATOM 630 O O . SER A 1 86 ? 8.952 17.677 20.367 1.00 77.96 86 SER A O 1
ATOM 633 N N . ASP A 1 87 ? 7.972 17.905 18.366 1.00 79.51 87 ASP A N 1
ATOM 634 C CA . ASP A 1 87 ? 6.821 17.116 18.785 1.00 82.76 87 ASP A CA 1
ATOM 635 C C . ASP A 1 87 ? 7.113 15.617 18.730 1.00 84.57 87 ASP A C 1
ATOM 636 O O . ASP A 1 87 ? 6.256 14.819 18.367 1.00 83.65 87 ASP A O 1
ATOM 641 N N . PHE A 1 88 ? 8.341 15.249 19.080 1.00 87.48 88 PHE A N 1
ATOM 642 C CA . PHE A 1 88 ? 8.791 13.861 19.140 1.00 90.61 88 PHE A CA 1
ATOM 643 C C . PHE A 1 88 ? 8.322 12.839 18.091 1.00 91.25 88 PHE A C 1
ATOM 644 O O . PHE A 1 88 ? 8.357 11.628 18.346 1.00 90.20 88 PHE A O 1
ATOM 652 N N . LYS A 1 89 ? 7.908 13.311 16.916 1.00 92.79 89 LYS A N 1
ATOM 653 C CA . LYS A 1 89 ? 7.467 12.414 15.839 1.00 91.65 89 LYS A CA 1
ATOM 654 C C . LYS A 1 89 ? 8.498 12.299 14.711 1.00 88.27 89 LYS A C 1
ATOM 655 O O . LYS A 1 89 ? 8.976 11.202 14.401 1.00 85.91 89 LYS A O 1
ATOM 661 N N . GLU A 1 90 ? 8.872 13.429 14.114 1.00 84.46 90 GLU A N 1
ATOM 662 C CA . GLU A 1 90 ? 9.877 13.387 13.060 1.00 79.98 90 GLU A CA 1
ATOM 663 C C . GLU A 1 90 ? 11.271 13.176 13.657 1.00 74.29 90 GLU A C 1
ATOM 664 O O . GLU A 1 90 ? 12.261 13.215 12.942 1.00 70.62 90 GLU A O 1
ATOM 670 N N . GLN A 1 91 ? 11.323 12.932 14.968 1.00 69.21 91 GLN A N 1
ATOM 671 C CA . GLN A 1 91 ? 12.563 12.686 15.709 1.00 67.41 91 GLN A CA 1
ATOM 672 C C . GLN A 1 91 ? 13.336 11.543 15.032 1.00 66.48 91 GLN A C 1
ATOM 673 O O . GLN A 1 91 ? 14.420 11.750 14.488 1.00 64.10 91 GLN A O 1
ATOM 679 N N . ARG A 1 92 ? 12.750 10.348 15.030 1.00 66.20 92 ARG A N 1
ATOM 680 C CA . ARG A 1 92 ? 13.369 9.188 14.392 1.00 68.18 92 ARG A CA 1
ATOM 681 C C . ARG A 1 92 ? 13.647 9.486 12.908 1.00 66.73 92 ARG A C 1
ATOM 682 O O . ARG A 1 92 ? 14.636 9.013 12.347 1.00 65.33 92 ARG A O 1
ATOM 690 N N . ARG A 1 93 ? 12.795 10.303 12.292 1.00 66.59 93 ARG A N 1
ATOM 691 C CA . ARG A 1 93 ? 12.952 10.677 10.882 1.00 67.08 93 ARG A CA 1
ATOM 692 C C . ARG A 1 93 ? 14.172 11.576 10.700 1.00 62.29 93 ARG A C 1
ATOM 693 O O . ARG A 1 93 ? 14.927 11.446 9.727 1.00 58.92 93 ARG A O 1
ATOM 701 N N . VAL A 1 94 ? 14.357 12.470 11.668 1.00 57.07 94 VAL A N 1
ATOM 702 C CA . VAL A 1 94 ? 15.462 13.422 11.694 1.00 51.61 94 VAL A CA 1
ATOM 703 C C . VAL A 1 94 ? 16.756 12.652 11.910 1.00 47.22 94 VAL A C 1
ATOM 704 O O . VAL A 1 94 ? 17.751 12.889 11.225 1.00 45.63 94 VAL A O 1
ATOM 708 N N . ILE A 1 95 ? 16.731 11.721 12.862 1.00 43.92 95 ILE A N 1
ATOM 709 C CA . ILE A 1 95 ? 17.908 10.919 13.156 1.00 40.09 95 ILE A CA 1
ATOM 710 C C . ILE A 1 95 ? 18.227 10.082 11.930 1.00 39.89 95 ILE A C 1
ATOM 711 O O . ILE A 1 95 ? 19.384 9.970 11.528 1.00 36.03 95 ILE A O 1
ATOM 716 N N . GLY A 1 96 ? 17.177 9.581 11.283 1.00 41.34 96 GLY A N 1
ATOM 717 C CA . GLY A 1 96 ? 17.360 8.809 10.074 1.00 44.15 96 GLY A CA 1
ATOM 718 C C . GLY A 1 96 ? 17.986 9.698 9.015 1.00 46.96 96 GLY A C 1
ATOM 719 O O . GLY A 1 96 ? 18.977 9.315 8.384 1.00 46.81 96 GLY A O 1
ATOM 720 N N . SER A 1 97 ? 17.463 10.916 8.872 1.00 49.34 97 SER A N 1
ATOM 721 C CA . SER A 1 97 ? 17.980 11.857 7.879 1.00 52.28 97 SER A CA 1
ATOM 722 C C . SER A 1 97 ? 19.464 12.135 8.123 1.00 51.77 97 SER A C 1
ATOM 723 O O . SER A 1 97 ? 20.273 12.215 7.179 1.00 52.36 97 SER A O 1
ATOM 726 N N . LEU A 1 98 ? 19.817 12.242 9.403 1.00 48.38 98 LEU A N 1
ATOM 727 C CA . LEU A 1 98 ? 21.184 12.520 9.819 1.00 45.75 98 LEU A CA 1
ATOM 728 C C . LEU A 1 98 ? 22.209 11.609 9.179 1.00 44.37 98 LEU A C 1
ATOM 729 O O . LEU A 1 98 ? 23.377 11.988 9.026 1.00 40.02 98 LEU A O 1
ATOM 734 N N . LYS A 1 99 ? 21.759 10.423 8.780 1.00 46.56 99 LYS A N 1
ATOM 735 C CA . LYS A 1 99 ? 22.636 9.447 8.154 1.00 52.18 99 LYS A CA 1
ATOM 736 C C . LYS A 1 99 ? 23.333 10.062 6.944 1.00 55.23 99 LYS A C 1
ATOM 737 O O . LYS A 1 99 ? 24.553 9.934 6.801 1.00 55.76 99 LYS A O 1
ATOM 743 N N . LYS A 1 100 ? 22.581 10.799 6.126 1.00 56.76 100 LYS A N 1
ATOM 744 C CA . LYS A 1 100 ? 23.164 11.420 4.944 1.00 59.91 100 LYS A CA 1
ATOM 745 C C . LYS A 1 100 ? 23.527 12.907 5.082 1.00 57.37 100 LYS A C 1
ATOM 746 O O . LYS A 1 100 ? 24.315 13.430 4.286 1.00 55.62 100 LYS A O 1
ATOM 752 N N . THR A 1 101 ? 22.938 13.590 6.063 1.00 52.75 101 THR A N 1
ATOM 753 C CA . THR A 1 101 ? 23.242 15.001 6.306 1.00 48.42 101 THR A CA 1
ATOM 754 C C . THR A 1 101 ? 24.653 15.132 6.890 1.00 48.44 101 THR A C 1
ATOM 755 O O . THR A 1 101 ? 25.424 16.029 6.529 1.00 48.64 101 THR A O 1
ATOM 759 N N . VAL A 1 102 ? 24.978 14.243 7.821 1.00 45.50 102 VAL A N 1
ATOM 760 C CA . VAL A 1 102 ? 26.279 14.263 8.466 1.00 39.79 102 VAL A CA 1
ATOM 761 C C . VAL A 1 102 ? 27.370 13.785 7.527 1.00 37.89 102 VAL A C 1
ATOM 762 O O . VAL A 1 102 ? 27.336 12.652 7.062 1.00 41.86 102 VAL A O 1
ATOM 766 N N . ASP A 1 103 ? 28.358 14.636 7.287 1.00 35.97 103 ASP A N 1
ATOM 767 C CA . ASP A 1 103 ? 29.484 14.290 6.424 1.00 35.08 103 ASP A CA 1
ATOM 768 C C . ASP A 1 103 ? 30.767 14.610 7.156 1.00 32.74 103 ASP A C 1
ATOM 769 O O . ASP A 1 103 ? 30.735 14.983 8.323 1.00 37.15 103 ASP A O 1
ATOM 774 N N . SER A 1 104 ? 31.886 14.541 6.455 1.00 27.60 104 SER A N 1
ATOM 775 C CA . SER A 1 104 ? 33.183 14.830 7.043 1.00 29.84 104 SER A CA 1
ATOM 776 C C . SER A 1 104 ? 33.387 16.278 7.516 1.00 28.13 104 SER A C 1
ATOM 777 O O . SER A 1 104 ? 34.438 16.614 8.063 1.00 28.84 104 SER A O 1
ATOM 780 N N . ASN A 1 105 ? 32.400 17.137 7.280 1.00 31.82 105 ASN A N 1
ATOM 781 C CA . ASN A 1 105 ? 32.481 18.541 7.693 1.00 34.41 105 ASN A CA 1
ATOM 782 C C . ASN A 1 105 ? 32.032 18.726 9.138 1.00 34.29 105 ASN A C 1
ATOM 783 O O . ASN A 1 105 ? 32.272 19.775 9.742 1.00 33.79 105 ASN A O 1
ATOM 788 N N . PHE A 1 106 ? 31.353 17.710 9.664 1.00 31.40 106 PHE A N 1
ATOM 789 C CA . PHE A 1 106 ? 30.855 17.712 11.035 1.00 26.48 106 PHE A CA 1
ATOM 790 C C . PHE A 1 106 ? 31.876 17.218 12.067 1.00 27.23 106 PHE A C 1
ATOM 791 O O . PHE A 1 106 ? 32.637 16.265 11.814 1.00 24.04 106 PHE A O 1
ATOM 799 N N . ALA A 1 107 ? 31.887 17.873 13.230 1.00 26.23 107 ALA A N 1
ATOM 800 C CA . ALA A 1 107 ? 32.781 17.484 14.319 1.00 21.17 107 ALA A CA 1
ATOM 801 C C . ALA A 1 107 ? 32.000 16.837 15.450 1.00 15.66 107 ALA A C 1
ATOM 802 O O . ALA A 1 107 ? 32.555 16.027 16.192 1.00 14.02 107 ALA A O 1
ATOM 804 N N . LEU A 1 108 ? 30.689 17.054 15.467 1.00 18.38 108 LEU A N 1
AT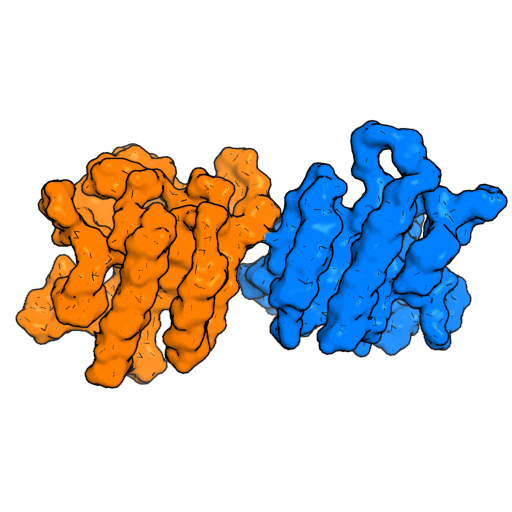OM 805 C CA . LEU A 1 108 ? 29.855 16.569 16.555 1.00 14.55 108 LEU A CA 1
ATOM 806 C C . LEU A 1 108 ? 28.383 16.506 16.211 1.00 16.12 108 LEU A C 1
ATOM 807 O O . LEU A 1 108 ? 27.896 17.275 15.385 1.00 18.81 108 LEU A O 1
ATOM 812 N N . VAL A 1 109 ? 27.674 15.606 16.891 1.00 14.97 109 VAL A N 1
ATOM 813 C CA . VAL A 1 109 ? 26.224 15.456 16.747 1.00 14.59 109 VAL A CA 1
ATOM 814 C C . VAL A 1 109 ? 25.721 15.591 18.190 1.00 14.92 109 VAL A C 1
ATOM 815 O O . VAL A 1 109 ? 26.366 15.097 19.114 1.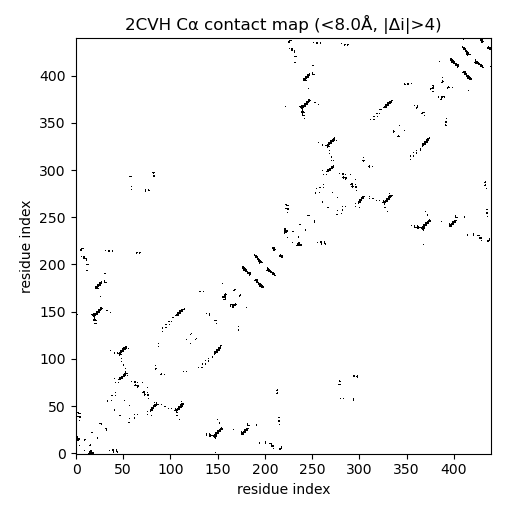00 14.59 109 VAL A O 1
ATOM 819 N N . VAL A 1 110 ? 24.596 16.267 18.381 1.00 14.04 110 VAL A N 1
ATOM 820 C CA . VAL A 1 110 ? 24.008 16.446 19.701 1.00 12.96 110 VAL A CA 1
ATOM 821 C C . VAL A 1 110 ? 22.539 16.185 19.539 1.00 17.10 110 VAL A C 1
ATOM 822 O O . VAL A 1 110 ? 21.926 16.692 18.602 1.00 20.87 110 VAL A O 1
ATOM 826 N N . VAL A 1 111 ? 21.985 15.320 20.380 1.00 18.40 111 VAL A N 1
ATOM 827 C CA . VAL A 1 111 ? 20.553 15.058 20.322 1.00 21.28 111 VAL A CA 1
ATOM 828 C C . VAL A 1 111 ? 20.037 15.534 21.666 1.00 26.10 111 VAL A C 1
ATOM 829 O O . VAL A 1 111 ? 20.671 15.294 22.692 1.00 30.27 111 VAL A O 1
ATOM 833 N N . ASP A 1 112 ? 18.921 16.249 21.664 1.00 30.62 112 ASP A N 1
ATOM 834 C CA . ASP A 1 112 ? 18.383 16.798 22.897 1.00 38.73 112 ASP A CA 1
ATOM 835 C C . ASP A 1 112 ? 16.874 16.786 22.810 1.00 40.55 112 ASP A C 1
ATOM 836 O O . ASP A 1 112 ? 16.278 17.750 22.352 1.00 44.92 112 ASP A O 1
ATOM 841 N N . SER A 1 113 ? 16.236 15.757 23.343 1.00 50.88 113 SER A N 1
ATOM 842 C CA . SER A 1 113 ? 16.891 14.657 24.029 1.00 59.60 113 SER A CA 1
ATOM 843 C C . SER A 1 113 ? 16.183 13.379 23.621 1.00 67.02 113 SER A C 1
ATOM 844 O O . SER A 1 113 ? 16.763 12.532 22.954 1.00 65.45 113 SER A O 1
ATOM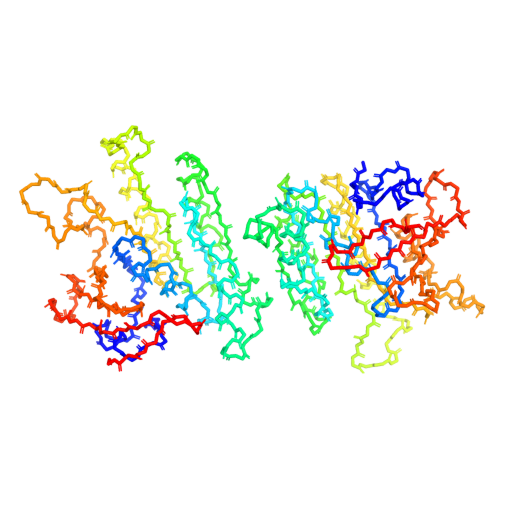 847 N N . ILE A 1 114 ? 14.916 13.293 24.038 1.00 79.52 114 ILE A N 1
ATOM 848 C CA . ILE A 1 114 ? 13.952 12.203 23.797 1.00 89.15 114 ILE A CA 1
ATOM 849 C C . ILE A 1 114 ? 13.512 11.369 25.021 1.00 92.03 114 ILE A C 1
ATOM 850 O O . ILE A 1 114 ? 14.005 10.260 25.259 1.00 91.37 114 ILE A O 1
ATOM 855 N N . THR A 1 115 ? 12.592 11.920 25.814 1.00 94.38 115 THR A N 1
ATOM 856 C CA . THR A 1 115 ? 12.088 11.192 26.974 1.00 98.46 115 THR A CA 1
ATOM 857 C C . THR A 1 115 ? 10.840 11.761 27.668 1.00 100.46 115 THR A C 1
ATOM 858 O O . THR A 1 115 ? 10.659 11.579 28.877 1.00 100.41 115 THR A O 1
ATOM 862 N N . ALA A 1 116 ? 9.960 12.400 26.893 1.00 103.01 116 ALA A N 1
ATOM 863 C CA . ALA A 1 116 ? 8.706 12.963 27.419 1.00 104.61 116 ALA A CA 1
ATOM 864 C C . ALA A 1 116 ? 7.678 13.163 26.301 1.00 104.88 116 ALA A C 1
ATOM 865 O O . ALA A 1 116 ? 7.879 13.983 25.407 1.00 103.38 116 ALA A O 1
ATOM 867 N N . HIS A 1 117 ? 6.608 12.370 26.321 1.00 107.11 117 HIS A N 1
ATOM 868 C CA . HIS A 1 117 ? 5.558 12.450 25.298 1.00 109.26 117 HIS A CA 1
ATOM 869 C C . HIS A 1 117 ? 4.158 12.544 25.912 1.00 109.65 117 HIS A C 1
ATOM 870 O O . HIS A 1 117 ? 3.953 12.210 27.081 1.00 109.88 117 HIS A O 1
ATOM 877 N N . TYR A 1 118 ? 3.186 12.883 25.068 1.00 109.37 118 TYR A N 1
ATOM 878 C CA . TYR A 1 118 ? 1.788 13.031 25.470 1.00 109.54 118 TYR A CA 1
ATOM 879 C C . TYR A 1 118 ? 1.149 11.842 26.204 1.00 108.76 118 TYR A C 1
ATOM 880 O O . TYR A 1 118 ? 0.627 11.998 27.307 1.00 108.84 118 TYR A O 1
ATOM 889 N N . ARG A 1 119 ? 1.207 10.658 25.598 1.00 107.63 119 ARG A N 1
ATOM 890 C CA . ARG A 1 119 ? 0.596 9.446 26.161 1.00 105.92 119 ARG A CA 1
ATOM 891 C C . ARG A 1 119 ? 1.237 8.845 27.429 1.00 105.86 119 ARG A C 1
ATOM 892 O O . ARG A 1 119 ? 1.191 7.628 27.636 1.00 106.94 119 ARG A O 1
ATOM 900 N N . ALA A 1 120 ? 1.834 9.700 28.256 1.00 104.28 120 ALA A N 1
ATOM 901 C CA . ALA A 1 120 ? 2.477 9.335 29.524 1.00 102.23 120 ALA A CA 1
ATOM 902 C C . ALA A 1 120 ? 2.912 7.887 29.795 1.00 101.48 120 ALA A C 1
ATOM 903 O O . ALA A 1 120 ? 4.111 7.610 29.877 1.00 101.06 120 ALA A O 1
ATOM 905 N N . GLU A 1 121 ? 1.948 6.977 29.951 1.00 100.23 121 GLU A N 1
ATOM 906 C CA . GLU A 1 121 ? 2.236 5.569 30.255 1.00 99.05 121 GLU A CA 1
ATOM 907 C C . GLU A 1 121 ? 3.220 4.878 29.316 1.00 98.84 121 GLU A C 1
ATOM 908 O O . GLU A 1 121 ? 3.868 3.907 29.711 1.00 97.62 121 GLU A O 1
ATOM 914 N N . GLU A 1 122 ? 3.325 5.392 28.091 1.00 98.83 122 GLU A N 1
ATOM 915 C CA . GLU A 1 122 ? 4.215 4.867 27.043 1.00 99.18 122 GLU A CA 1
ATOM 916 C C . GLU A 1 122 ? 5.487 4.186 27.549 1.00 99.90 122 GLU A C 1
ATOM 917 O O . GLU A 1 122 ? 5.706 3.000 27.303 1.00 98.30 122 GLU A O 1
ATOM 923 N N . ASN A 1 123 ? 6.333 4.979 28.205 1.00 100.36 123 ASN A N 1
ATOM 924 C CA . ASN A 1 123 ? 7.619 4.551 28.760 1.00 100.80 123 ASN A CA 1
ATOM 925 C C . ASN A 1 123 ? 7.915 3.043 28.837 1.00 101.38 123 ASN A C 1
ATOM 926 O O . ASN A 1 123 ? 8.984 2.604 28.399 1.00 101.70 123 ASN A O 1
ATOM 931 N N . ARG A 1 124 ? 6.993 2.256 29.388 1.00 101.86 124 ARG A N 1
ATOM 932 C CA . ARG A 1 124 ? 7.203 0.815 29.492 1.00 101.81 124 ARG A CA 1
ATOM 933 C C . ARG A 1 124 ? 6.601 0.066 28.304 1.00 101.82 124 ARG A C 1
ATOM 934 O O . ARG A 1 124 ? 5.474 0.344 27.884 1.00 100.83 124 ARG A O 1
ATOM 942 N N . SER A 1 125 ? 7.376 -0.884 27.778 1.00 102.75 125 SER A N 1
ATOM 943 C CA . SER A 1 125 ? 6.989 -1.723 26.641 1.00 102.48 125 SER A CA 1
ATOM 944 C C . SER A 1 125 ? 6.914 -0.968 25.308 1.00 101.95 125 SER A C 1
ATOM 945 O O . SER A 1 125 ? 7.123 0.245 25.253 1.00 101.72 125 SER A O 1
ATOM 948 N N . GLY A 1 126 ? 6.689 -1.716 24.230 1.00 101.57 126 GLY A N 1
ATOM 949 C CA . GLY A 1 126 ? 6.579 -1.130 22.904 1.00 102.19 126 GLY A CA 1
ATOM 950 C C . GLY A 1 126 ? 7.703 -0.203 22.466 1.00 101.51 126 GLY A C 1
ATOM 951 O O . GLY A 1 126 ? 8.801 -0.654 22.125 1.00 102.86 126 GLY A O 1
ATOM 952 N N . LEU A 1 127 ? 7.411 1.095 22.481 1.00 99.21 127 LEU A N 1
ATOM 953 C CA . LEU A 1 127 ? 8.333 2.167 22.088 1.00 96.81 127 LEU A CA 1
ATOM 954 C C . LEU A 1 127 ? 9.828 1.963 22.339 1.00 93.40 127 LEU A C 1
ATOM 955 O O . LEU A 1 127 ? 10.658 2.475 21.586 1.00 92.49 127 LEU A O 1
ATOM 960 N N . ILE A 1 128 ? 10.168 1.242 23.402 1.00 88.28 128 ILE A N 1
ATOM 961 C CA . ILE A 1 128 ? 11.561 0.992 23.757 1.00 84.71 128 ILE A CA 1
ATOM 962 C C . ILE A 1 128 ? 12.455 0.541 22.585 1.00 81.30 128 ILE A C 1
ATOM 963 O O . ILE A 1 128 ? 13.648 0.850 22.551 1.00 80.37 128 ILE A O 1
ATOM 968 N N . ALA A 1 129 ? 11.878 -0.157 21.616 1.00 78.26 129 ALA A N 1
ATOM 969 C CA . ALA A 1 129 ? 12.637 -0.612 20.452 1.00 77.70 129 ALA A CA 1
ATOM 970 C C . ALA A 1 129 ? 12.889 0.548 19.471 1.00 76.12 129 ALA A C 1
ATOM 971 O O . ALA A 1 129 ? 13.876 0.561 18.727 1.00 74.50 129 ALA A O 1
ATOM 973 N N . GLU A 1 130 ? 11.977 1.511 19.463 1.00 73.77 130 GLU A N 1
ATOM 974 C CA . GLU A 1 130 ? 12.097 2.685 18.604 1.00 71.73 130 GLU A CA 1
ATOM 975 C C . GLU A 1 130 ? 13.271 3.529 19.098 1.00 67.43 130 GLU A C 1
ATOM 976 O O . GLU A 1 130 ? 13.972 4.170 18.308 1.00 62.80 130 GLU A O 1
ATOM 982 N N . LEU A 1 131 ? 13.458 3.540 20.416 1.00 63.62 131 LEU A N 1
ATOM 983 C CA . LEU A 1 131 ? 14.559 4.260 21.029 1.00 59.73 131 LEU A CA 1
ATOM 984 C C . LEU A 1 131 ? 15.836 3.562 20.574 1.00 57.25 131 LEU A C 1
ATOM 985 O O . LEU A 1 131 ? 16.776 4.208 20.111 1.00 55.63 131 LEU A O 1
ATOM 990 N N . SER A 1 132 ? 15.830 2.234 20.647 1.00 55.01 132 SER A N 1
ATOM 991 C CA . SER A 1 132 ? 16.972 1.421 20.230 1.00 53.31 132 SER A CA 1
ATOM 992 C C . SER A 1 132 ? 17.287 1.637 18.747 1.00 48.41 132 SER A C 1
ATOM 993 O O . SER A 1 132 ? 18.441 1.542 18.329 1.00 47.11 132 SER A O 1
ATOM 996 N N . ARG A 1 133 ? 16.249 1.911 17.963 1.00 47.40 133 ARG A N 1
ATOM 997 C CA . ARG A 1 133 ? 16.386 2.195 16.534 1.00 50.90 133 ARG A CA 1
ATOM 998 C C . ARG A 1 133 ? 17.277 3.431 16.398 1.00 45.36 133 ARG A C 1
ATOM 999 O O . ARG A 1 133 ? 18.302 3.418 15.714 1.00 43.82 133 ARG A O 1
ATOM 1007 N N . GLN A 1 134 ? 16.859 4.493 17.079 1.00 42.21 134 GLN A N 1
ATOM 1008 C CA . GLN A 1 134 ? 17.555 5.773 17.091 1.00 37.80 134 GLN A CA 1
ATOM 1009 C C . GLN A 1 134 ? 18.982 5.679 17.614 1.00 29.93 134 GLN A C 1
ATOM 1010 O O . GLN A 1 134 ? 19.918 6.137 16.969 1.00 22.50 134 GLN A O 1
ATOM 1016 N N . LEU A 1 135 ? 19.146 5.067 18.779 1.00 29.21 135 LEU A N 1
ATOM 1017 C CA . LEU A 1 135 ? 20.462 4.929 19.374 1.00 29.50 135 LEU A CA 1
ATOM 1018 C C . LEU A 1 135 ? 21.382 4.192 18.421 1.00 32.41 135 LEU A C 1
ATOM 1019 O O . LEU A 1 135 ? 22.515 4.618 18.186 1.00 35.52 135 LEU A O 1
ATOM 1024 N N . GLN A 1 136 ? 20.875 3.129 17.805 1.00 37.30 136 GLN A N 1
ATOM 1025 C CA . GLN A 1 136 ? 21.680 2.376 16.855 1.00 36.54 136 GLN A CA 1
ATOM 1026 C C . GLN A 1 136 ? 22.060 3.229 15.652 1.00 29.82 136 GLN A C 1
ATOM 1027 O O . GLN A 1 136 ? 23.202 3.157 15.187 1.00 28.97 136 GLN A O 1
ATOM 1033 N N . VAL A 1 137 ? 21.119 4.023 15.140 1.00 24.07 137 VAL A N 1
ATOM 1034 C CA . VAL A 1 137 ? 21.430 4.895 14.011 1.00 24.29 137 VAL A CA 1
ATOM 1035 C C . VAL A 1 137 ? 22.507 5.897 14.443 1.00 22.91 137 VAL A C 1
ATOM 1036 O O . VAL A 1 137 ? 23.490 6.110 13.730 1.00 24.57 137 VAL A O 1
ATOM 1040 N N . LEU A 1 138 ? 22.387 6.424 15.657 1.00 20.44 138 LEU A N 1
ATOM 1041 C CA . LEU A 1 138 ? 23.376 7.380 16.159 1.00 19.20 138 LEU A CA 1
ATOM 1042 C C . LEU A 1 138 ? 24.753 6.730 16.313 1.00 18.54 138 LEU A C 1
ATOM 1043 O O . LEU A 1 138 ? 25.774 7.346 15.973 1.00 22.52 138 LEU A O 1
ATOM 1048 N N . LEU A 1 139 ? 24.800 5.496 16.821 1.00 17.29 139 LEU A N 1
ATOM 1049 C CA . LEU A 1 139 ? 26.088 4.800 16.970 1.00 21.62 139 LEU A CA 1
ATOM 1050 C C . LEU A 1 139 ? 26.693 4.567 15.578 1.00 23.46 139 LEU A C 1
ATOM 1051 O O . LEU A 1 139 ? 27.892 4.751 15.364 1.00 24.84 139 LEU A O 1
ATOM 1056 N N . TRP A 1 140 ? 25.836 4.217 14.626 1.00 27.91 140 TRP A N 1
ATOM 1057 C CA . TRP A 1 140 ? 26.222 4.002 13.229 1.00 31.98 140 TRP A CA 1
ATOM 1058 C C . TRP A 1 140 ? 26.835 5.311 12.694 1.00 27.55 140 TRP A C 1
ATOM 1059 O O . TRP A 1 140 ? 27.933 5.316 12.118 1.00 23.52 140 TRP A O 1
ATOM 1070 N N . ILE A 1 141 ? 26.128 6.423 12.893 1.00 23.50 141 ILE A N 1
ATOM 1071 C CA . ILE A 1 141 ? 26.635 7.726 12.442 1.00 26.28 141 ILE A CA 1
ATOM 1072 C C . ILE A 1 141 ? 27.985 8.026 13.104 1.00 25.39 141 ILE A C 1
ATOM 1073 O O . ILE A 1 141 ? 28.949 8.406 12.418 1.00 28.37 141 ILE A O 1
ATOM 1078 N N . ALA A 1 142 ? 28.069 7.807 14.418 1.00 23.81 142 ALA A N 1
ATOM 1079 C CA . ALA A 1 142 ? 29.298 8.075 15.160 1.00 16.91 142 ALA A CA 1
ATOM 1080 C C . ALA A 1 142 ? 30.458 7.238 14.639 1.00 16.75 142 ALA A C 1
ATOM 1081 O O . ALA A 1 142 ? 31.595 7.704 14.533 1.00 14.16 142 ALA A O 1
ATOM 1083 N N . ARG A 1 143 ? 30.176 6.000 14.285 1.00 19.27 143 ARG A N 1
ATOM 1084 C CA . ARG A 1 143 ? 31.231 5.121 13.791 1.00 26.32 143 ARG A CA 1
ATOM 1085 C C . ARG A 1 143 ? 31.654 5.400 12.359 1.00 24.90 143 ARG A C 1
ATOM 1086 O O . ARG A 1 143 ? 32.844 5.324 12.034 1.00 27.09 143 ARG A O 1
ATOM 1094 N N . LYS A 1 144 ? 30.700 5.720 11.498 1.00 26.90 144 LYS A N 1
ATOM 1095 C CA . LYS A 1 144 ? 31.063 5.995 10.123 1.00 33.72 144 LYS A CA 1
ATOM 1096 C C . LYS A 1 144 ? 31.937 7.248 10.000 1.00 31.72 144 LYS A C 1
ATOM 1097 O O . LYS A 1 144 ? 32.850 7.296 9.169 1.00 34.31 144 LYS A O 1
ATOM 1103 N N . HIS A 1 145 ? 31.692 8.240 10.851 1.00 27.49 145 HIS A N 1
ATOM 1104 C CA . HIS A 1 145 ? 32.454 9.489 10.797 1.00 22.29 145 HIS A CA 1
ATOM 1105 C C . HIS A 1 145 ? 33.470 9.669 11.904 1.00 19.72 145 HIS A C 1
ATOM 1106 O O . HIS A 1 145 ? 34.224 10.641 11.922 1.00 19.75 145 HIS A O 1
ATOM 1113 N N . ASN A 1 146 ? 33.524 8.711 12.811 1.00 17.56 146 ASN A N 1
ATOM 1114 C CA . ASN A 1 146 ? 34.440 8.785 13.932 1.00 16.85 146 ASN A CA 1
ATOM 1115 C C . ASN A 1 146 ? 34.345 10.132 14.628 1.00 17.85 146 ASN A C 1
ATOM 1116 O O . ASN A 1 146 ? 35.316 10.881 14.697 1.00 21.07 146 ASN A O 1
ATOM 1121 N N . ILE A 1 147 ? 33.155 10.458 15.106 1.00 17.91 147 ILE A N 1
ATOM 1122 C CA . ILE A 1 147 ? 32.952 11.707 15.827 1.00 17.88 147 ILE A CA 1
ATOM 1123 C C . ILE A 1 147 ? 32.052 11.346 17.000 1.00 18.86 147 ILE A C 1
ATOM 1124 O O . ILE A 1 147 ? 31.444 10.271 17.009 1.00 17.14 147 ILE A O 1
ATOM 1129 N N . PRO A 1 148 ? 32.000 12.219 18.024 1.00 14.04 148 PRO A N 1
ATOM 1130 C CA . PRO A 1 148 ? 31.157 11.941 19.179 1.00 11.97 148 PRO A CA 1
ATOM 1131 C C . PRO A 1 148 ? 29.703 12.261 18.926 1.00 12.79 148 PRO A C 1
ATOM 1132 O O . PRO A 1 148 ? 29.373 13.090 18.071 1.00 13.22 148 PRO A O 1
ATOM 1136 N N . VAL A 1 149 ? 28.841 11.519 19.608 1.00 9.67 149 VAL A N 1
ATOM 1137 C CA . VAL A 1 149 ? 27.418 11.763 19.584 1.00 12.26 149 VAL A CA 1
ATOM 1138 C C . VAL A 1 149 ? 27.031 11.940 21.059 1.00 17.72 149 VAL A C 1
ATOM 1139 O O . VAL A 1 149 ? 27.152 11.006 21.852 1.00 15.96 149 VAL A O 1
ATOM 1143 N N . ILE A 1 150 ? 26.663 13.164 21.430 1.00 18.57 150 ILE A N 1
ATOM 1144 C CA . ILE A 1 150 ? 26.236 13.474 22.785 1.00 8.24 150 ILE A CA 1
ATOM 1145 C C . ILE A 1 150 ? 24.739 13.316 22.831 1.00 11.89 150 ILE A C 1
ATOM 1146 O O . ILE A 1 150 ? 24.008 13.851 21.989 1.00 13.24 150 ILE A O 1
ATOM 1151 N N . VAL A 1 151 ? 24.283 12.529 23.794 1.00 14.83 151 VAL A N 1
ATOM 1152 C CA . VAL A 1 151 ? 22.870 12.276 23.985 1.00 15.61 151 VAL A CA 1
ATOM 1153 C C . VAL A 1 151 ? 22.493 12.923 25.330 1.00 18.30 151 VAL A C 1
ATOM 1154 O O . VAL A 1 151 ? 22.940 12.504 26.396 1.00 18.45 151 VAL A O 1
ATOM 1158 N N . ILE A 1 152 ? 21.724 13.992 25.262 1.00 20.18 152 ILE A N 1
ATOM 1159 C CA . ILE A 1 152 ? 21.317 14.709 26.445 1.00 21.70 152 ILE A CA 1
ATOM 1160 C C . ILE A 1 152 ? 19.956 14.219 26.912 1.00 22.72 152 ILE A C 1
ATOM 1161 O O . ILE A 1 152 ? 19.078 13.976 26.103 1.00 18.60 152 ILE A O 1
ATOM 1166 N N . ASN A 1 153 ? 19.812 13.993 28.216 1.00 24.82 153 ASN A N 1
ATOM 1167 C CA . ASN A 1 153 ? 18.541 13.541 28.774 1.00 29.33 153 ASN A CA 1
ATOM 1168 C C . ASN A 1 153 ? 18.393 14.159 30.159 1.00 28.11 153 ASN A C 1
ATOM 1169 O O . ASN A 1 153 ? 19.360 14.664 30.724 1.00 26.52 153 ASN A O 1
ATOM 1174 N N . GLN A 1 154 ? 17.192 14.096 30.716 1.00 30.46 154 GLN A N 1
ATOM 1175 C CA . GLN A 1 154 ? 16.958 14.593 32.067 1.00 37.08 154 GLN A CA 1
ATOM 1176 C C . GLN A 1 154 ? 17.251 13.453 33.070 1.00 43.53 154 GLN A C 1
ATOM 1177 O O . GLN A 1 154 ? 17.107 12.262 32.755 1.00 37.27 154 GLN A O 1
ATOM 1183 N N . VAL A 1 155 ? 17.641 13.829 34.281 1.00 54.30 155 VAL A N 1
ATOM 1184 C CA . VAL A 1 155 ? 17.974 12.872 35.344 1.00 66.15 155 VAL A CA 1
ATOM 1185 C C . VAL A 1 155 ? 16.762 12.128 35.973 1.00 72.79 155 VAL A C 1
ATOM 1186 O O . VAL A 1 155 ? 15.610 12.425 35.652 1.00 73.50 155 VAL A O 1
ATOM 1190 N N . HIS A 1 156 ? 17.057 11.119 36.805 1.00 80.42 156 HIS A N 1
ATOM 1191 C CA . HIS A 1 156 ? 16.070 10.332 37.576 1.00 86.94 156 HIS A CA 1
ATOM 1192 C C . HIS A 1 156 ? 14.868 9.633 36.925 1.00 90.32 156 HIS A C 1
ATOM 1193 O O . HIS A 1 156 ? 13.743 10.142 37.008 1.00 90.39 156 HIS A O 1
ATOM 1200 N N . PHE A 1 157 ? 15.069 8.421 36.405 1.00 94.76 157 PHE A N 1
ATOM 1201 C CA . PHE A 1 157 ? 13.968 7.666 35.792 1.00 97.61 157 PHE A CA 1
ATOM 1202 C C . PHE A 1 157 ? 14.328 6.262 35.295 1.00 98.87 157 PHE A C 1
ATOM 1203 O O . PHE A 1 157 ? 13.768 5.268 35.762 1.00 99.08 157 PHE A O 1
ATOM 1211 N N . ASP A 1 158 ? 15.284 6.185 34.374 1.00 99.63 158 ASP A N 1
ATOM 1212 C CA . ASP A 1 158 ? 15.677 4.915 33.770 1.00 100.49 158 ASP A CA 1
ATOM 1213 C C . ASP A 1 158 ? 16.749 4.027 34.404 1.00 100.69 158 ASP A C 1
ATOM 1214 O O . ASP A 1 158 ? 17.766 3.747 33.781 1.00 98.13 158 ASP A O 1
ATOM 1219 N N . SER A 1 159 ? 16.485 3.539 35.610 1.00 102.70 159 SER A N 1
ATOM 1220 C CA . SER A 1 159 ? 17.389 2.633 36.329 1.00 104.41 159 SER A CA 1
ATOM 1221 C C . SER A 1 159 ? 16.522 1.906 37.355 1.00 106.09 159 SER A C 1
ATOM 1222 O O . SER A 1 159 ? 16.911 1.680 38.506 1.00 104.14 159 SER A O 1
ATOM 1225 N N . ARG A 1 160 ? 15.352 1.501 36.867 1.00 109.18 160 ARG A N 1
ATOM 1226 C CA . ARG A 1 160 ? 14.297 0.818 37.615 1.00 110.62 160 ARG A CA 1
ATOM 1227 C C . ARG A 1 160 ? 14.624 -0.487 38.345 1.00 111.13 160 ARG A C 1
ATOM 1228 O O . ARG A 1 160 ? 13.712 -1.261 38.658 1.00 111.17 160 ARG A O 1
ATOM 1236 N N . THR A 1 161 ? 15.904 -0.753 38.590 1.00 109.64 161 THR A N 1
ATOM 1237 C CA . THR A 1 161 ? 16.305 -1.955 39.309 1.00 108.49 161 THR A CA 1
ATOM 1238 C C . THR A 1 161 ? 15.538 -1.885 40.634 1.00 109.13 161 THR A C 1
ATOM 1239 O O . THR A 1 161 ? 14.874 -2.836 41.054 1.00 107.67 161 THR A O 1
ATOM 1243 N N . GLU A 1 162 ? 15.595 -0.695 41.223 1.00 110.85 162 GLU A N 1
ATOM 1244 C CA . GLU A 1 162 ? 14.936 -0.336 42.471 1.00 112.11 162 GLU A CA 1
ATOM 1245 C C . GLU A 1 162 ? 15.534 1.012 42.818 1.00 111.91 162 GLU A C 1
ATOM 1246 O O . GLU A 1 162 ? 14.856 2.040 42.739 1.00 112.04 162 GLU A O 1
ATOM 1252 N N . MET A 1 163 ? 16.812 1.011 43.186 1.00 111.98 163 MET A N 1
ATOM 1253 C CA . MET A 1 163 ? 17.489 2.264 43.469 1.00 112.38 163 MET A CA 1
ATOM 1254 C C . MET A 1 163 ? 17.787 2.807 42.084 1.00 111.60 163 MET A C 1
ATOM 1255 O O . MET A 1 163 ? 18.759 2.395 41.451 1.00 111.11 163 MET A O 1
ATOM 1260 N N . THR A 1 164 ? 16.879 3.625 41.566 1.00 110.25 164 THR A N 1
ATOM 1261 C CA . THR A 1 164 ? 17.064 4.227 40.259 1.00 108.24 164 THR A CA 1
ATOM 1262 C C . THR A 1 164 ? 18.281 5.132 40.436 1.00 106.17 164 THR A C 1
ATOM 1263 O O . THR A 1 164 ? 18.158 6.330 40.708 1.00 106.06 164 THR A O 1
ATOM 1267 N N . LYS A 1 165 ? 19.457 4.517 40.349 1.00 103.71 165 LYS A N 1
ATOM 1268 C CA . LYS A 1 165 ? 20.717 5.211 40.539 1.00 102.72 165 LYS A CA 1
ATOM 1269 C C . LYS A 1 165 ? 21.615 5.296 39.305 1.00 101.22 165 LYS A C 1
ATOM 1270 O O . LYS A 1 165 ? 22.478 4.440 39.088 1.00 99.74 165 LYS A O 1
ATOM 1276 N N . PRO A 1 166 ? 21.372 6.285 38.438 1.00 100.48 166 PRO A N 1
ATOM 1277 C CA . PRO A 1 166 ? 20.328 7.318 38.480 1.00 100.33 166 PRO A CA 1
ATOM 1278 C C . PRO A 1 166 ? 19.543 7.282 37.168 1.00 101.10 166 PRO A C 1
ATOM 1279 O O . PRO A 1 166 ? 18.340 7.578 37.138 1.00 100.68 166 PRO A O 1
ATOM 1283 N N . VAL A 1 167 ? 20.252 6.953 36.088 1.00 101.02 167 VAL A N 1
ATOM 1284 C CA . VAL A 1 167 ? 19.699 6.829 34.738 1.00 101.91 167 VAL A CA 1
ATOM 1285 C C . VAL A 1 167 ? 20.673 5.975 33.912 1.00 103.16 167 VAL A C 1
ATOM 1286 O O . VAL A 1 167 ? 21.820 6.368 33.674 1.00 101.19 167 VAL A O 1
ATOM 1290 N N . ALA A 1 168 ? 20.216 4.778 33.552 1.00 105.60 168 ALA A N 1
ATOM 1291 C CA . ALA A 1 168 ? 20.969 3.810 32.751 1.00 107.50 168 ALA A CA 1
ATOM 1292 C C . ALA A 1 168 ? 20.023 2.641 32.435 1.00 108.92 168 ALA A C 1
ATOM 1293 O O . ALA A 1 168 ? 20.056 1.604 33.104 1.00 111.42 168 ALA A O 1
ATOM 1295 N N . GLU A 1 169 ? 19.183 2.819 31.416 1.00 109.08 169 GLU A N 1
ATOM 1296 C CA . GLU A 1 169 ? 18.190 1.813 31.013 1.00 108.08 169 GLU A CA 1
ATOM 1297 C C . GLU A 1 169 ? 18.672 0.577 30.227 1.00 106.86 169 GLU A C 1
ATOM 1298 O O . GLU A 1 169 ? 18.471 0.476 29.010 1.00 105.30 169 GLU A O 1
ATOM 1304 N N . GLN A 1 170 ? 19.297 -0.358 30.943 1.00 104.99 170 GLN A N 1
ATOM 1305 C CA . GLN A 1 170 ? 19.804 -1.619 30.384 1.00 102.42 170 GLN A CA 1
ATOM 1306 C C . GLN A 1 170 ? 20.616 -1.491 29.085 1.00 102.67 170 GLN A C 1
ATOM 1307 O O . GLN A 1 170 ? 21.598 -0.755 29.044 1.00 102.03 170 GLN A O 1
ATOM 1313 N N . THR A 1 171 ? 20.207 -2.208 28.036 1.00 102.80 171 THR A N 1
ATOM 1314 C CA . THR A 1 171 ? 20.892 -2.193 26.745 1.00 102.10 171 THR A CA 1
ATOM 1315 C C . THR A 1 171 ? 20.925 -0.768 26.218 1.00 100.08 171 THR A C 1
ATOM 1316 O O . THR A 1 171 ? 21.939 -0.314 25.684 1.00 98.45 171 THR A O 1
ATOM 1320 N N . LEU A 1 172 ? 19.808 -0.063 26.389 1.00 98.06 172 LEU A N 1
ATOM 1321 C CA . LEU A 1 172 ? 19.708 1.325 25.957 1.00 96.19 172 LEU A CA 1
ATOM 1322 C C . LEU A 1 172 ? 20.774 2.085 26.743 1.00 93.96 172 LEU A C 1
ATOM 1323 O O . LEU A 1 172 ? 21.443 2.981 26.220 1.00 95.76 172 LEU A O 1
ATOM 1328 N N . GLY A 1 173 ? 20.948 1.689 27.998 1.00 89.32 173 GLY A N 1
ATOM 1329 C CA . GLY A 1 173 ? 21.954 2.312 28.828 1.00 82.60 173 GLY A CA 1
ATOM 1330 C C . GLY A 1 173 ? 23.303 1.997 28.216 1.00 78.92 173 GLY A C 1
ATOM 1331 O O . GLY A 1 173 ? 24.050 2.911 27.867 1.00 79.08 173 GLY A O 1
ATOM 1332 N N . TYR A 1 174 ? 23.608 0.708 28.051 1.00 72.95 174 TYR A N 1
ATOM 1333 C CA . TYR A 1 174 ? 24.888 0.290 27.481 1.00 66.76 174 TYR A CA 1
ATOM 1334 C C . TYR A 1 174 ? 25.053 0.721 26.025 1.00 64.17 174 TYR A C 1
ATOM 1335 O O . TYR A 1 174 ? 26.103 0.491 25.413 1.00 64.68 174 TYR A O 1
ATOM 1344 N N . ARG A 1 175 ? 24.007 1.342 25.477 1.00 60.64 175 ARG A N 1
ATOM 1345 C CA . ARG A 1 175 ? 24.041 1.873 24.118 1.00 55.99 175 ARG A CA 1
ATOM 1346 C C . ARG A 1 175 ? 25.043 3.030 24.173 1.00 50.62 175 ARG A C 1
ATOM 1347 O O . ARG A 1 175 ? 25.714 3.346 23.182 1.00 50.80 175 ARG A O 1
ATOM 1355 N N . CYS A 1 176 ? 25.119 3.657 25.345 1.00 41.17 176 CYS A N 1
ATOM 1356 C CA . CYS A 1 176 ? 26.020 4.767 25.590 1.00 35.17 176 CYS A CA 1
ATOM 1357 C C . CYS A 1 176 ? 27.181 4.238 26.400 1.00 31.60 176 CYS A C 1
ATOM 1358 O O . CYS A 1 176 ? 27.014 3.799 27.531 1.00 34.86 176 CYS A O 1
ATOM 1361 N N . LYS A 1 177 ? 28.346 4.196 25.772 1.00 31.83 177 LYS A N 1
ATOM 1362 C CA . LYS A 1 177 ? 29.552 3.699 26.411 1.00 30.45 177 LYS A CA 1
ATOM 1363 C C . LYS A 1 177 ? 30.036 4.603 27.529 1.00 29.13 177 LYS A C 1
ATOM 1364 O O . LYS A 1 177 ? 30.609 4.135 28.512 1.00 28.54 177 LYS A O 1
ATOM 1370 N N . ASP A 1 178 ? 29.855 5.902 27.351 1.00 23.48 178 ASP A N 1
ATOM 1371 C CA . ASP A 1 178 ? 30.272 6.872 28.348 1.00 20.11 178 ASP A CA 1
ATOM 1372 C C . ASP A 1 178 ? 29.025 7.562 28.884 1.00 21.17 178 ASP A C 1
ATOM 1373 O O . ASP A 1 178 ? 28.080 7.832 28.130 1.00 14.85 178 ASP A O 1
ATOM 1378 N N . ILE A 1 179 ? 29.001 7.804 30.192 1.00 16.91 179 ILE A N 1
ATOM 1379 C CA . ILE A 1 179 ? 27.855 8.431 30.826 1.00 15.99 179 ILE A CA 1
ATOM 1380 C C . ILE A 1 179 ? 28.338 9.421 31.872 1.00 20.37 179 ILE A C 1
ATOM 1381 O O . ILE A 1 179 ? 29.143 9.077 32.751 1.00 21.05 179 ILE A O 1
ATOM 1386 N N . LEU A 1 180 ? 27.869 10.656 31.747 1.00 19.86 180 LEU A N 1
ATOM 1387 C CA . LEU A 1 180 ? 28.211 11.718 32.674 1.00 17.40 180 LEU A CA 1
ATOM 1388 C C . LEU A 1 180 ? 26.931 12.235 33.328 1.00 16.16 180 LEU A C 1
ATOM 1389 O O . LEU A 1 180 ? 25.938 12.546 32.641 1.00 12.03 180 LEU A O 1
ATOM 1394 N N . ARG A 1 181 ? 26.945 12.327 34.657 1.00 18.52 181 ARG A N 1
ATOM 1395 C CA . ARG A 1 181 ? 25.786 12.844 35.386 1.00 19.50 181 ARG A CA 1
ATOM 1396 C C . ARG A 1 181 ? 26.196 14.244 35.849 1.00 19.96 181 ARG A C 1
ATOM 1397 O O . ARG A 1 181 ? 27.328 14.435 36.323 1.00 19.94 181 ARG A O 1
ATOM 1405 N N . LEU A 1 182 ? 25.332 15.233 35.652 1.00 15.02 182 LEU A N 1
ATOM 1406 C CA . LEU A 1 182 ? 25.681 16.567 36.091 1.00 17.06 182 LEU A CA 1
ATOM 1407 C C . LEU A 1 182 ? 24.764 16.931 37.249 1.00 16.19 182 LEU A C 1
ATOM 1408 O O . LEU A 1 182 ? 23.548 16.757 37.168 1.00 12.28 182 LEU A O 1
ATOM 1413 N N . ASP A 1 183 ? 25.350 17.364 38.355 1.00 16.89 183 ASP A N 1
ATOM 1414 C CA . ASP A 1 183 ? 24.542 17.749 39.504 1.00 17.73 183 ASP A CA 1
ATOM 1415 C C . ASP A 1 183 ? 24.817 19.188 39.861 1.00 14.79 183 ASP A C 1
ATOM 1416 O O . ASP A 1 183 ? 25.933 19.692 39.631 1.00 12.60 183 ASP A O 1
ATOM 1421 N N . LYS A 1 184 ? 23.834 19.814 40.510 1.00 16.46 184 LYS A N 1
ATOM 1422 C CA . LYS A 1 184 ? 23.961 21.208 40.952 1.00 17.78 184 LYS A CA 1
ATOM 1423 C C . LYS A 1 184 ? 24.472 21.321 42.381 1.00 16.67 184 LYS A C 1
ATOM 1424 O O . LYS A 1 184 ? 23.970 20.623 43.257 1.00 25.38 184 LYS A O 1
ATOM 1430 N N . LEU A 1 185 ? 25.485 22.149 42.617 1.00 18.35 185 LEU A N 1
ATOM 1431 C CA . LEU A 1 185 ? 25.951 22.393 43.982 1.00 18.63 185 LEU A CA 1
ATOM 1432 C C . LEU A 1 185 ? 25.112 23.598 44.458 1.00 22.07 185 LEU A C 1
ATOM 1433 O O . LEU A 1 185 ? 24.672 24.396 43.635 1.00 22.46 185 LEU A O 1
ATOM 1438 N N . PRO A 1 186 ? 24.844 23.732 45.778 1.00 27.76 186 PRO A N 1
ATOM 1439 C CA . PRO A 1 186 ? 24.024 24.858 46.264 1.00 27.18 186 PRO A CA 1
ATOM 1440 C C . PRO A 1 186 ? 24.669 26.252 46.359 1.00 29.43 186 PRO A C 1
ATOM 1441 O O . PRO A 1 186 ? 24.682 26.872 47.413 1.00 34.24 186 PRO A O 1
ATOM 1445 N N . LYS A 1 187 ? 25.245 26.704 45.254 1.00 28.69 187 LYS A N 1
ATOM 1446 C CA . LYS A 1 187 ? 25.862 28.013 45.128 1.00 27.28 187 LYS A CA 1
ATOM 1447 C C . LYS A 1 187 ? 25.505 28.310 43.689 1.00 24.79 187 LYS A C 1
ATOM 1448 O O . LYS A 1 187 ? 25.517 27.414 42.864 1.00 23.07 187 LYS A O 1
ATOM 1454 N N . PRO A 1 188 ? 25.141 29.558 43.370 1.00 22.79 188 PRO A N 1
ATOM 1455 C CA . PRO A 1 188 ? 24.763 29.931 41.998 1.00 15.21 188 PRO A CA 1
ATOM 1456 C C . PRO A 1 188 ? 25.790 29.541 40.928 1.00 9.38 188 PRO A C 1
ATOM 1457 O O . PRO A 1 188 ? 26.977 29.840 41.047 1.00 11.67 188 PRO A O 1
ATOM 1461 N N . GLY A 1 189 ? 25.335 28.776 39.937 1.00 13.99 189 GLY A N 1
ATOM 1462 C CA . GLY A 1 189 ? 26.212 28.324 38.857 1.00 15.41 189 GLY A CA 1
ATOM 1463 C C . GLY A 1 189 ? 27.174 27.166 39.136 1.00 16.48 189 GLY A C 1
ATOM 1464 O O . GLY A 1 189 ? 27.827 26.665 38.207 1.00 16.53 189 GLY A O 1
ATOM 1465 N N . LEU A 1 190 ? 27.252 26.731 40.396 1.00 15.07 190 LEU A N 1
ATOM 1466 C CA . LEU A 1 190 ? 28.155 25.650 40.824 1.00 16.90 190 LEU A CA 1
ATOM 1467 C C . LEU A 1 190 ? 27.608 24.268 40.448 1.00 15.46 190 LEU A C 1
ATOM 1468 O O . LEU A 1 190 ? 26.451 23.934 40.741 1.00 13.07 190 LEU A O 1
ATOM 1473 N N . ARG A 1 191 ? 28.469 23.454 39.852 1.00 14.28 191 ARG A N 1
ATOM 1474 C CA . ARG A 1 191 ? 28.064 22.133 39.392 1.00 16.86 191 ARG A CA 1
ATOM 1475 C C . ARG A 1 191 ? 29.183 21.106 39.537 1.00 13.01 191 ARG A C 1
ATOM 1476 O O . ARG A 1 191 ? 30.357 21.451 39.707 1.00 9.56 191 ARG A O 1
ATOM 1484 N N . VAL A 1 192 ? 28.815 19.839 39.417 1.00 14.78 192 VAL A N 1
ATOM 1485 C CA . VAL A 1 192 ? 29.805 18.769 39.458 1.00 16.53 192 VAL A CA 1
ATOM 1486 C C . VAL A 1 192 ? 29.343 17.693 38.475 1.00 17.10 192 VAL A C 1
ATOM 1487 O O . VAL A 1 192 ? 28.145 17.432 38.345 1.00 18.01 192 VAL A O 1
ATOM 1491 N N . ALA A 1 193 ? 30.275 17.149 37.709 1.00 15.68 193 ALA A N 1
ATOM 1492 C CA . ALA A 1 193 ? 29.931 16.075 36.787 1.00 15.77 193 ALA A CA 1
ATOM 1493 C C . ALA A 1 193 ? 30.505 14.758 37.374 1.00 14.02 193 ALA A C 1
ATOM 1494 O O . ALA A 1 193 ? 31.594 14.742 37.939 1.00 12.23 193 ALA A O 1
ATOM 1496 N N . VAL A 1 194 ? 29.751 13.676 37.282 1.00 14.64 194 VAL A N 1
ATOM 1497 C CA . VAL A 1 194 ? 30.240 12.405 37.760 1.00 14.77 194 VAL A CA 1
ATOM 1498 C C . VAL A 1 194 ? 30.277 11.458 36.569 1.00 13.36 194 VAL A C 1
ATOM 1499 O O . VAL A 1 194 ? 29.290 11.329 35.834 1.00 11.79 194 VAL A O 1
ATOM 1503 N N . LEU A 1 195 ? 31.454 10.879 36.341 1.00 14.52 195 LEU A N 1
ATOM 1504 C CA . LEU A 1 195 ? 31.682 9.911 35.262 1.00 15.48 195 LEU A CA 1
ATOM 1505 C C . LEU A 1 195 ? 31.187 8.557 35.765 1.00 16.31 195 LEU A C 1
ATOM 1506 O O . LEU A 1 195 ? 31.927 7.812 36.406 1.00 13.03 195 LEU A O 1
ATOM 1511 N N . GLU A 1 196 ? 29.927 8.264 35.494 1.00 17.41 196 GLU A N 1
ATOM 1512 C CA . GLU A 1 196 ? 29.316 7.025 35.939 1.00 24.71 196 GLU A CA 1
ATOM 1513 C C . GLU A 1 196 ? 29.692 5.828 35.106 1.00 27.21 196 GLU A C 1
ATOM 1514 O O . GLU A 1 196 ? 29.626 4.685 35.566 1.00 30.02 196 GLU A O 1
ATOM 1520 N N . ARG A 1 197 ? 30.076 6.081 33.869 1.00 24.81 197 ARG A N 1
ATOM 1521 C CA . ARG A 1 197 ? 30.423 4.995 33.009 1.00 22.10 197 ARG A CA 1
ATOM 1522 C C . ARG A 1 197 ? 31.351 5.499 31.948 1.00 25.00 197 ARG A C 1
ATOM 1523 O O . ARG A 1 197 ? 31.156 6.581 31.374 1.00 23.74 197 ARG A O 1
ATOM 1531 N N . HIS A 1 198 ? 32.420 4.753 31.743 1.00 19.49 198 HIS A N 1
ATOM 1532 C CA . HIS A 1 198 ? 33.362 5.119 30.726 1.00 20.78 198 HIS A CA 1
ATOM 1533 C C . HIS A 1 198 ? 34.101 3.880 30.345 1.00 22.41 198 HIS A C 1
ATOM 1534 O O . HIS A 1 198 ? 34.183 2.921 31.114 1.00 23.29 198 HIS A O 1
ATOM 1541 N N . ARG A 1 199 ? 34.692 3.934 29.171 1.00 23.62 199 ARG A N 1
ATOM 1542 C CA . ARG A 1 199 ? 35.401 2.801 28.635 1.00 28.48 199 ARG A CA 1
ATOM 1543 C C . ARG A 1 199 ? 36.777 2.545 29.209 1.00 26.97 199 ARG A C 1
ATOM 1544 O O . ARG A 1 199 ? 37.203 1.395 29.286 1.00 26.95 199 ARG A O 1
ATOM 1552 N N . PHE A 1 200 ? 37.490 3.599 29.585 1.00 23.13 200 PHE A N 1
ATOM 1553 C CA . PHE A 1 200 ? 38.827 3.400 30.116 1.00 26.58 200 PHE A CA 1
ATOM 1554 C C . PHE A 1 200 ? 39.164 4.290 31.307 1.00 25.82 200 PHE A C 1
ATOM 1555 O O . PHE A 1 200 ? 40.041 3.956 32.093 1.00 26.55 200 PHE A O 1
ATOM 1563 N N . ARG A 1 201 ? 38.487 5.426 31.436 1.00 21.10 201 ARG A N 1
ATOM 1564 C CA . ARG A 1 201 ? 38.748 6.342 32.542 1.00 17.84 201 ARG A CA 1
ATOM 1565 C C . ARG A 1 201 ? 38.098 5.793 33.795 1.00 18.16 201 ARG A C 1
ATOM 1566 O O . ARG A 1 201 ? 37.009 5.206 33.713 1.00 15.68 201 ARG A O 1
ATOM 1574 N N . PRO A 1 202 ? 38.753 5.952 34.971 1.00 18.25 202 PRO A N 1
ATOM 1575 C CA . PRO A 1 202 ? 38.160 5.452 36.220 1.00 15.00 202 PRO A CA 1
ATOM 1576 C C . PRO A 1 202 ? 36.760 6.036 36.423 1.00 15.84 202 PRO A C 1
ATOM 1577 O O . PRO A 1 202 ? 36.522 7.225 36.217 1.00 16.77 202 PRO A O 1
ATOM 1581 N N . GLU A 1 203 ? 35.827 5.169 36.784 1.00 15.55 203 GLU A N 1
ATOM 1582 C CA . GLU A 1 203 ? 34.454 5.545 36.993 1.00 15.94 203 GLU A CA 1
ATOM 1583 C C . GLU A 1 203 ? 34.220 6.027 38.413 1.00 16.84 203 GLU A C 1
ATOM 1584 O O . GLU A 1 203 ? 34.971 5.684 39.325 1.00 18.08 203 GLU A O 1
ATOM 1590 N N . GLY A 1 204 ? 33.188 6.847 38.585 1.00 15.51 204 GLY A N 1
ATOM 1591 C CA . GLY A 1 204 ? 32.876 7.403 39.880 1.00 12.96 204 GLY A CA 1
ATOM 1592 C C . GLY A 1 204 ? 33.602 8.717 40.134 1.00 15.79 204 GLY A C 1
ATOM 1593 O O . GLY A 1 204 ? 33.274 9.412 41.102 1.00 17.21 204 GLY A O 1
ATOM 1594 N N . LEU A 1 205 ? 34.626 9.025 39.329 1.00 13.53 205 LEU A N 1
ATOM 1595 C CA . LEU A 1 205 ? 35.366 10.279 39.477 1.00 16.34 205 LEU A CA 1
ATOM 1596 C C . LEU A 1 205 ? 34.492 11.509 39.125 1.00 16.95 205 LEU A C 1
ATOM 1597 O O . LEU A 1 205 ? 33.460 11.376 38.468 1.00 17.00 205 LEU A O 1
ATOM 1602 N N . MET A 1 206 ? 34.913 12.689 39.586 1.00 16.50 206 MET A N 1
ATOM 1603 C CA . MET A 1 206 ? 34.159 13.935 39.423 1.00 17.11 206 MET A CA 1
ATOM 1604 C C . MET A 1 206 ? 35.001 15.091 38.938 1.00 13.52 206 MET A C 1
ATOM 1605 O O . MET A 1 206 ? 36.207 15.098 39.119 1.00 11.71 206 MET A O 1
ATOM 1610 N N . ALA A 1 207 ? 34.310 16.131 38.467 1.00 15.63 207 ALA A N 1
ATOM 1611 C CA . ALA A 1 207 ? 34.934 17.358 37.977 1.00 14.08 207 ALA A CA 1
ATOM 1612 C C . ALA A 1 207 ? 33.972 18.474 38.344 1.00 14.53 207 ALA A C 1
ATOM 1613 O O . ALA A 1 207 ? 32.770 18.399 38.065 1.00 9.44 207 ALA A O 1
ATOM 1615 N N . TYR A 1 208 ? 34.488 19.474 39.042 1.00 19.01 208 TYR A N 1
ATOM 1616 C CA . TYR A 1 208 ? 33.685 20.627 39.440 1.00 18.46 208 TYR A CA 1
ATOM 1617 C C . TYR A 1 208 ? 33.781 21.696 38.332 1.00 20.52 208 TYR A C 1
ATOM 1618 O O . TYR A 1 208 ? 34.833 21.856 37.683 1.00 19.51 208 TYR A O 1
ATOM 1627 N N . PHE A 1 209 ? 32.691 22.406 38.087 1.00 15.45 209 PHE A N 1
ATOM 1628 C CA . PHE A 1 209 ? 32.730 23.457 37.088 1.00 16.55 209 PHE A CA 1
ATOM 1629 C C . PHE A 1 209 ? 31.668 24.485 37.454 1.00 13.67 209 PHE A C 1
ATOM 1630 O O . PHE A 1 209 ? 30.890 24.260 38.384 1.00 14.04 209 PHE A O 1
ATOM 1638 N N . ARG A 1 210 ? 31.653 25.619 36.758 1.00 16.59 210 ARG A N 1
ATOM 1639 C CA . ARG A 1 210 ? 30.631 26.643 37.005 1.00 18.75 210 ARG A CA 1
ATOM 1640 C C . ARG A 1 210 ? 30.062 27.176 35.694 1.00 14.64 210 ARG A C 1
ATOM 1641 O O . ARG A 1 210 ? 30.742 27.224 34.684 1.00 18.20 210 ARG A O 1
ATOM 1649 N N . ILE A 1 211 ? 28.773 27.456 35.700 1.00 14.18 211 ILE A N 1
ATOM 1650 C CA . ILE A 1 211 ? 28.097 28.006 34.548 1.00 17.84 211 ILE A CA 1
ATOM 1651 C C . ILE A 1 211 ? 28.244 29.509 34.672 1.00 19.17 211 ILE A C 1
ATOM 1652 O O . ILE A 1 211 ? 27.796 30.091 35.665 1.00 17.66 211 ILE A O 1
ATOM 1657 N N . THR A 1 212 ? 28.922 30.111 33.701 1.00 18.69 212 THR A N 1
ATOM 1658 C CA . THR A 1 212 ? 29.151 31.548 33.672 1.00 21.81 212 THR A CA 1
ATOM 1659 C C . THR A 1 212 ? 28.668 32.131 32.342 1.00 24.09 212 THR A C 1
ATOM 1660 O O . THR A 1 212 ? 28.062 31.436 31.531 1.00 23.59 212 THR A O 1
ATOM 1664 N N . GLU A 1 213 ? 28.947 33.411 32.127 1.00 26.35 213 GLU A N 1
ATOM 1665 C CA . GLU A 1 213 ? 28.561 34.076 30.896 1.00 27.49 213 GLU A CA 1
ATOM 1666 C C . GLU A 1 213 ? 29.339 33.487 29.732 1.00 24.60 213 GLU A C 1
ATOM 1667 O O . GLU A 1 213 ? 28.853 33.503 28.603 1.00 26.09 213 GLU A O 1
ATOM 1673 N N . ARG A 1 214 ? 30.528 32.942 30.016 1.00 22.56 214 ARG A N 1
ATOM 1674 C CA . ARG A 1 214 ? 31.372 32.350 28.982 1.00 20.69 214 ARG A CA 1
ATOM 1675 C C . ARG A 1 214 ? 31.004 30.911 28.642 1.00 22.54 214 ARG A C 1
ATOM 1676 O O . ARG A 1 214 ? 31.661 30.294 27.803 1.00 28.12 214 ARG A O 1
ATOM 1684 N N . GLY A 1 215 ? 29.971 30.375 29.285 1.00 19.90 215 GLY A N 1
ATOM 1685 C CA . GLY A 1 215 ? 29.567 28.999 29.041 1.00 15.73 215 GLY A CA 1
ATOM 1686 C C . GLY A 1 215 ? 29.785 28.173 30.302 1.00 19.43 215 GLY A C 1
ATOM 1687 O O . GLY A 1 215 ? 29.029 28.271 31.273 1.00 16.11 215 GLY A O 1
ATOM 1688 N N . ILE A 1 216 ? 30.864 27.411 30.322 1.00 17.63 216 ILE A N 1
ATOM 1689 C CA . ILE A 1 216 ? 31.194 26.570 31.458 1.00 16.78 216 ILE A CA 1
ATOM 1690 C C . ILE A 1 216 ? 32.659 26.755 31.728 1.00 15.83 216 ILE A C 1
ATOM 1691 O O . ILE A 1 216 ? 33.480 26.758 30.817 1.00 14.15 216 ILE A O 1
ATOM 1696 N N . GLU A 1 217 ? 32.982 26.994 32.987 1.00 20.53 217 GLU A N 1
ATOM 1697 C CA . GLU A 1 217 ? 34.367 27.230 33.364 1.00 21.38 217 GLU A CA 1
ATOM 1698 C C . GLU A 1 217 ? 34.816 26.386 34.538 1.00 16.02 217 GLU A C 1
ATOM 1699 O O . GLU A 1 217 ? 34.005 25.787 35.236 1.00 14.16 217 GLU A O 1
ATOM 1705 N N . ASP A 1 218 ? 36.127 26.287 34.688 1.00 16.91 218 ASP A N 1
ATOM 1706 C CA . ASP A 1 218 ? 36.687 25.594 35.817 1.00 24.42 218 ASP A CA 1
ATOM 1707 C C . ASP A 1 218 ? 36.422 26.515 37.002 1.00 27.56 218 ASP A C 1
ATOM 1708 O O . ASP A 1 218 ? 36.310 27.745 36.849 1.00 29.54 218 ASP A O 1
ATOM 1713 N N . VAL A 1 219 ? 36.248 25.919 38.169 1.00 28.57 219 VAL A N 1
ATOM 1714 C CA . VAL A 1 219 ? 35.973 26.697 39.360 1.00 31.31 219 VAL A CA 1
ATOM 1715 C C . VAL A 1 219 ? 37.216 27.460 39.760 1.00 34.56 219 VAL A C 1
ATOM 1716 O O . VAL A 1 219 ? 38.294 27.251 39.208 1.00 33.66 219 VAL A O 1
ATOM 1720 N N . GLU A 1 220 ? 37.027 28.396 40.674 1.00 43.27 220 GLU A N 1
ATOM 1721 C CA . GLU A 1 220 ? 38.113 29.183 41.208 1.00 51.17 220 GLU A CA 1
ATOM 1722 C C . GLU A 1 220 ? 38.591 28.476 42.479 1.00 53.91 220 GLU A C 1
ATOM 1723 O O . GLU A 1 220 ? 38.555 29.076 43.577 1.00 41.81 220 GLU A O 1
ATOM 1730 N N . MET B 1 1 ? 3.832 34.564 -6.484 1.00 24.12 1 MET B N 1
ATOM 1731 C CA . MET B 1 1 ? 4.825 35.617 -6.124 1.00 25.15 1 MET B CA 1
ATOM 1732 C C . MET B 1 1 ? 5.199 35.359 -4.690 1.00 21.11 1 MET B C 1
ATOM 1733 O O . MET B 1 1 ? 4.367 34.925 -3.905 1.00 22.40 1 MET B O 1
ATOM 1738 N N . LEU B 1 2 ? 6.451 35.595 -4.356 1.00 20.34 2 LEU B N 1
ATOM 1739 C CA . LEU B 1 2 ? 6.919 35.393 -3.002 1.00 19.59 2 LEU B CA 1
ATOM 1740 C C . LEU B 1 2 ? 7.030 36.730 -2.314 1.00 17.71 2 LEU B C 1
ATOM 1741 O O . LEU B 1 2 ? 7.893 37.545 -2.667 1.00 10.59 2 LEU B O 1
ATOM 1746 N N . SER B 1 3 ? 6.199 36.931 -1.302 1.00 17.28 3 SER B N 1
ATOM 1747 C CA . SER B 1 3 ? 6.222 38.173 -0.583 1.00 16.89 3 SER B CA 1
ATOM 1748 C C . SER B 1 3 ? 7.538 38.551 0.073 1.00 19.75 3 SER B C 1
ATOM 1749 O O . SER B 1 3 ? 8.274 37.743 0.648 1.00 20.07 3 SER B O 1
ATOM 1752 N N . THR B 1 4 ? 7.741 39.850 0.034 1.00 22.43 4 THR B N 1
ATOM 1753 C CA . THR B 1 4 ? 8.871 40.560 0.579 1.00 20.73 4 THR B CA 1
ATOM 1754 C C . THR B 1 4 ? 8.592 40.917 2.065 1.00 17.32 4 THR B C 1
ATOM 1755 O O . THR B 1 4 ? 9.509 41.201 2.848 1.00 14.94 4 THR B O 1
ATOM 1759 N N . GLY B 1 5 ? 7.323 40.832 2.448 1.00 13.51 5 GLY B N 1
ATOM 1760 C CA . GLY B 1 5 ? 6.912 41.173 3.790 1.00 17.46 5 GLY B CA 1
ATOM 1761 C C . GLY B 1 5 ? 6.740 42.672 3.928 1.00 22.02 5 GLY B C 1
ATOM 1762 O O . GLY B 1 5 ? 6.405 43.165 5.001 1.00 19.87 5 GLY B O 1
ATOM 1763 N N . THR B 1 6 ? 6.958 43.394 2.830 1.00 22.21 6 THR B N 1
ATOM 1764 C CA . THR B 1 6 ? 6.857 44.855 2.796 1.00 20.94 6 THR B CA 1
ATOM 1765 C C . THR B 1 6 ? 5.839 45.299 1.724 1.00 22.08 6 THR B C 1
ATOM 1766 O O . THR B 1 6 ? 5.904 44.851 0.573 1.00 17.28 6 THR B O 1
ATOM 1770 N N . LYS B 1 7 ? 4.905 46.169 2.102 1.00 19.29 7 LYS B N 1
ATOM 1771 C CA . LYS B 1 7 ? 3.908 46.679 1.165 1.00 22.84 7 LYS B CA 1
ATOM 1772 C C . LYS B 1 7 ? 4.499 47.309 -0.110 1.00 18.56 7 LYS B C 1
ATOM 1773 O O . LYS B 1 7 ? 4.143 46.929 -1.225 1.00 17.44 7 LYS B O 1
ATOM 1779 N N . SER B 1 8 ? 5.421 48.247 0.069 1.00 18.60 8 SER B N 1
ATOM 1780 C CA . SER B 1 8 ? 6.039 48.956 -1.044 1.00 17.92 8 SER B CA 1
ATOM 1781 C C . SER B 1 8 ? 6.790 48.072 -2.027 1.00 17.77 8 SER B C 1
ATOM 1782 O O . SER B 1 8 ? 6.631 48.250 -3.234 1.00 18.85 8 SER B O 1
ATOM 1785 N N . LEU B 1 9 ? 7.663 47.190 -1.533 1.00 16.17 9 LEU B N 1
ATOM 1786 C CA . LEU B 1 9 ? 8.425 46.303 -2.419 1.00 15.97 9 LEU B CA 1
ATOM 1787 C C . LEU B 1 9 ? 7.521 45.328 -3.164 1.00 15.29 9 LEU B C 1
ATOM 1788 O O . LEU B 1 9 ? 7.731 45.075 -4.345 1.00 18.01 9 LEU B O 1
ATOM 1793 N N . ASP B 1 10 ? 6.480 44.839 -2.494 1.00 15.68 10 ASP B N 1
ATOM 1794 C CA . ASP B 1 10 ? 5.538 43.930 -3.125 1.00 13.78 10 ASP B CA 1
ATOM 1795 C C . ASP B 1 10 ? 4.741 44.630 -4.213 1.00 15.11 10 ASP B C 1
ATOM 1796 O O . ASP B 1 10 ? 4.479 44.033 -5.239 1.00 17.65 10 ASP B O 1
ATOM 1801 N N . SER B 1 11 ? 4.270 45.853 -3.958 1.00 14.59 11 SER B N 1
ATOM 1802 C CA . SER B 1 11 ? 3.524 46.595 -4.973 1.00 15.68 11 SER B CA 1
ATOM 1803 C C . SER B 1 11 ? 4.379 46.779 -6.203 1.00 11.59 11 SER B C 1
ATOM 1804 O O . SER B 1 11 ? 3.939 46.586 -7.320 1.00 15.78 11 SER B O 1
ATOM 1807 N N . LEU B 1 12 ? 5.612 47.193 -5.975 1.00 14.65 12 LEU B N 1
ATOM 1808 C CA . LEU B 1 12 ? 6.573 47.428 -7.035 1.00 16.18 12 LEU B CA 1
ATOM 1809 C C . LEU B 1 12 ? 6.813 46.170 -7.896 1.00 21.58 12 LEU B C 1
ATOM 1810 O O . LEU B 1 12 ? 6.925 46.248 -9.122 1.00 22.03 12 LEU B O 1
ATOM 1815 N N . LEU B 1 13 ? 6.946 45.026 -7.229 1.00 19.60 13 LEU B N 1
ATOM 1816 C CA . LEU B 1 13 ? 7.231 43.753 -7.873 1.00 19.67 13 LEU B CA 1
ATOM 1817 C C . LEU B 1 13 ? 6.009 42.963 -8.313 1.00 20.69 13 LEU B C 1
ATOM 1818 O O . LEU B 1 13 ? 6.134 41.811 -8.763 1.00 24.28 13 LEU B O 1
ATOM 1823 N N . GLY B 1 14 ? 4.835 43.557 -8.176 1.00 19.03 14 GLY B N 1
ATOM 1824 C CA . GLY B 1 14 ? 3.617 42.876 -8.557 1.00 18.92 14 GLY B CA 1
ATOM 1825 C C . GLY B 1 14 ? 3.179 41.790 -7.590 1.00 20.86 14 GLY B C 1
ATOM 1826 O O . GLY B 1 14 ? 2.381 40.911 -7.951 1.00 16.35 14 GLY B O 1
ATOM 1827 N N . GLY B 1 15 ? 3.734 41.806 -6.381 1.00 17.66 15 GLY B N 1
ATOM 1828 C CA . GLY B 1 15 ? 3.315 40.833 -5.391 1.00 15.05 15 GLY B CA 1
ATOM 1829 C C . GLY B 1 15 ? 4.434 40.179 -4.632 1.00 16.13 15 GLY B C 1
ATOM 1830 O O . GLY B 1 15 ? 4.196 39.542 -3.594 1.00 21.30 15 GLY B O 1
ATOM 1831 N N . GLY B 1 16 ? 5.651 40.327 -5.136 1.00 11.90 16 GLY B N 1
ATOM 1832 C CA . GLY B 1 16 ? 6.794 39.719 -4.478 1.00 12.76 16 GLY B CA 1
ATOM 1833 C C . GLY B 1 16 ? 7.725 39.191 -5.537 1.00 14.77 16 GLY B C 1
ATOM 1834 O O . GLY B 1 16 ? 7.576 39.574 -6.701 1.00 20.14 16 GLY B O 1
ATOM 1835 N N . PHE B 1 17 ? 8.693 38.359 -5.162 1.00 10.76 17 PHE B N 1
ATOM 1836 C CA . PHE B 1 17 ? 9.631 37.819 -6.126 1.00 10.27 17 PHE B CA 1
ATOM 1837 C C . PHE B 1 17 ? 8.918 36.770 -6.986 1.00 14.07 17 PHE B C 1
ATOM 1838 O O . PHE B 1 17 ? 8.151 35.978 -6.468 1.00 13.17 17 PHE B O 1
ATOM 1846 N N . ALA B 1 18 ? 9.142 36.795 -8.298 1.00 16.88 18 ALA B N 1
ATOM 1847 C CA . ALA B 1 18 ? 8.479 35.859 -9.224 1.00 19.17 18 ALA B CA 1
ATOM 1848 C C . ALA B 1 18 ? 9.113 34.468 -9.334 1.00 15.86 18 ALA B C 1
ATOM 1849 O O . ALA B 1 18 ? 10.343 34.326 -9.356 1.00 15.91 18 ALA B O 1
ATOM 1851 N N . PRO B 1 19 ? 8.282 33.413 -9.309 1.00 14.88 19 PRO B N 1
ATOM 1852 C CA . PRO B 1 19 ? 8.847 32.066 -9.428 1.00 17.58 19 PRO B CA 1
ATOM 1853 C C . PRO B 1 19 ? 9.261 31.800 -10.882 1.00 19.73 19 PRO B C 1
ATOM 1854 O O . PRO B 1 19 ? 8.706 32.389 -11.826 1.00 18.09 19 PRO B O 1
ATOM 1858 N N . GLY B 1 20 ? 10.255 30.934 -11.052 1.00 19.70 20 GLY B N 1
ATOM 1859 C CA . GLY B 1 20 ? 10.713 30.612 -12.388 1.00 21.27 20 GLY B CA 1
ATOM 1860 C C . GLY B 1 20 ? 11.592 31.693 -12.961 1.00 22.39 20 GLY B C 1
ATOM 1861 O O . GLY B 1 20 ? 11.974 31.615 -14.122 1.00 22.45 20 GLY B O 1
ATOM 1862 N N . VAL B 1 21 ? 11.928 32.701 -12.153 1.00 26.67 21 VAL B N 1
ATOM 1863 C CA . VAL B 1 21 ? 12.780 33.798 -12.613 1.00 25.37 21 VAL B CA 1
ATOM 1864 C C . VAL B 1 21 ? 13.908 34.130 -11.648 1.00 22.12 21 VAL B C 1
ATOM 1865 O O . VAL B 1 21 ? 13.841 33.819 -10.466 1.00 22.51 21 VAL B O 1
ATOM 1869 N N . LEU B 1 22 ? 15.001 34.626 -12.208 1.00 19.46 22 LEU B N 1
ATOM 1870 C CA . LEU B 1 22 ? 16.159 35.029 -11.445 1.00 22.53 22 LEU B CA 1
ATOM 1871 C C . LEU B 1 22 ? 16.009 36.514 -11.207 1.00 24.15 22 LEU B C 1
ATOM 1872 O O . LEU B 1 22 ? 16.081 37.294 -12.160 1.00 23.37 22 LEU B O 1
ATOM 1877 N N . THR B 1 23 ? 15.724 36.910 -9.970 1.00 22.78 23 THR B N 1
ATOM 1878 C CA . THR B 1 23 ? 15.600 38.332 -9.665 1.00 19.96 23 THR B CA 1
ATOM 1879 C C . THR B 1 23 ? 16.921 38.823 -9.104 1.00 23.70 23 THR B C 1
ATOM 1880 O O . THR B 1 23 ? 17.396 38.324 -8.068 1.00 21.36 23 THR B O 1
ATOM 1884 N N . GLN B 1 24 ? 17.574 39.712 -9.847 1.00 23.84 24 GLN B N 1
ATOM 1885 C CA . GLN B 1 24 ? 18.821 40.269 -9.368 1.00 24.98 24 GLN B CA 1
ATOM 1886 C C . GLN B 1 24 ? 18.480 41.439 -8.455 1.00 20.95 24 GLN B C 1
ATOM 1887 O O . GLN B 1 24 ? 17.629 42.254 -8.768 1.00 20.67 24 GLN B O 1
ATOM 1893 N N . VAL B 1 25 ? 19.140 41.495 -7.316 1.00 19.47 25 VAL B N 1
ATOM 1894 C CA . VAL B 1 25 ? 18.957 42.558 -6.351 1.00 16.62 25 VAL B CA 1
ATOM 1895 C C . VAL B 1 25 ? 20.375 43.042 -6.081 1.00 16.46 25 VAL B C 1
ATOM 1896 O O . VAL B 1 25 ? 21.200 42.301 -5.553 1.00 16.81 25 VAL B O 1
ATOM 1900 N N . TYR B 1 26 ? 20.695 44.256 -6.509 1.00 15.74 26 TYR B N 1
ATOM 1901 C CA . TYR B 1 26 ? 22.048 44.744 -6.299 1.00 16.23 26 TYR B CA 1
ATOM 1902 C C . TYR B 1 26 ? 22.131 46.114 -5.637 1.00 15.53 26 TYR B C 1
ATOM 1903 O O . TYR B 1 26 ? 21.162 46.882 -5.620 1.00 17.96 2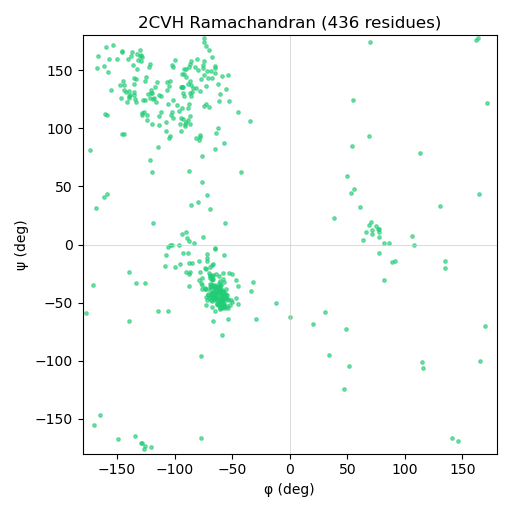6 TYR B O 1
ATOM 1912 N N . GLY B 1 27 ? 23.298 46.412 -5.088 1.00 17.46 27 GLY B N 1
ATOM 1913 C CA . GLY B 1 27 ? 23.495 47.663 -4.388 1.00 16.27 27 GLY B CA 1
ATOM 1914 C C . GLY B 1 27 ? 24.728 47.515 -3.513 1.00 18.27 27 GLY B C 1
ATOM 1915 O O . GLY B 1 27 ? 25.305 46.419 -3.467 1.00 13.89 27 GLY B O 1
ATOM 1916 N N . PRO B 1 28 ? 25.164 48.592 -2.817 1.00 20.45 28 PRO B N 1
ATOM 1917 C CA . PRO B 1 28 ? 26.337 48.619 -1.936 1.00 17.85 28 PRO B CA 1
ATOM 1918 C C . PRO B 1 28 ? 26.086 47.904 -0.618 1.00 19.44 28 PRO B C 1
ATOM 1919 O O . PRO B 1 28 ? 24.961 47.446 -0.344 1.00 24.10 28 PRO B O 1
ATOM 1923 N N . TYR B 1 29 ? 27.117 47.834 0.215 1.00 18.63 29 TYR B N 1
ATOM 1924 C CA . TYR B 1 29 ? 26.976 47.169 1.492 1.00 20.65 29 TYR B CA 1
ATOM 1925 C C . TYR B 1 29 ? 25.951 47.878 2.332 1.00 21.42 29 TYR B C 1
ATOM 1926 O O . TYR B 1 29 ? 25.874 49.096 2.295 1.00 21.46 29 TYR B O 1
ATOM 1935 N N . ALA B 1 30 ? 25.105 47.100 3.004 1.00 17.75 30 ALA B N 1
ATOM 1936 C CA . ALA B 1 30 ? 24.046 47.633 3.858 1.00 17.78 30 ALA B CA 1
ATOM 1937 C C . ALA B 1 30 ? 22.947 48.316 3.098 1.00 16.77 30 ALA B C 1
ATOM 1938 O O . ALA B 1 30 ? 22.152 49.069 3.683 1.00 14.25 30 ALA B O 1
ATOM 1940 N N . SER B 1 31 ? 22.882 48.063 1.797 1.00 15.94 31 SER B N 1
ATOM 1941 C CA . SER B 1 31 ? 21.811 48.650 1.003 1.00 14.46 31 SER B CA 1
ATOM 1942 C C . SER B 1 31 ? 20.490 47.964 1.329 1.00 12.95 31 SER B C 1
ATOM 1943 O O . SER B 1 31 ? 19.439 48.464 0.962 1.00 17.53 31 SER B O 1
ATOM 1946 N N . GLY B 1 32 ? 20.534 46.816 2.001 1.00 11.98 32 GLY B N 1
ATOM 1947 C CA . GLY B 1 32 ? 19.300 46.114 2.329 1.00 10.69 32 GLY B CA 1
ATOM 1948 C C . GLY B 1 32 ? 19.039 44.827 1.549 1.00 13.31 32 GLY B C 1
ATOM 1949 O O . GLY B 1 32 ? 18.054 44.122 1.812 1.00 12.34 32 GLY B O 1
ATOM 1950 N N . LYS B 1 33 ? 19.951 44.474 0.645 1.00 13.55 33 LYS B N 1
ATOM 1951 C CA . LYS B 1 33 ? 19.785 43.288 -0.200 1.00 17.37 33 LYS B CA 1
ATOM 1952 C C . LYS B 1 33 ? 19.822 41.920 0.478 1.00 17.99 33 LYS B C 1
ATOM 1953 O O . LYS B 1 33 ? 18.957 41.083 0.201 1.00 17.11 33 LYS B O 1
ATOM 1959 N N . THR B 1 34 ? 20.790 41.692 1.363 1.00 18.81 34 THR B N 1
ATOM 1960 C CA . THR B 1 34 ? 20.867 40.433 2.099 1.00 19.00 34 THR B CA 1
ATOM 1961 C C . THR B 1 34 ? 19.703 40.352 3.103 1.00 19.58 34 THR B C 1
ATOM 1962 O O . THR B 1 34 ? 19.115 39.276 3.294 1.00 23.26 34 THR B O 1
ATOM 1966 N N . THR B 1 35 ? 19.301 41.499 3.664 1.00 17.12 35 THR B N 1
ATOM 1967 C CA . THR B 1 35 ? 18.199 41.531 4.629 1.00 14.79 35 THR B CA 1
ATOM 1968 C C . THR B 1 35 ? 16.873 41.242 3.974 1.00 13.62 35 THR B C 1
ATOM 1969 O O . THR B 1 35 ? 16.005 40.600 4.565 1.00 17.02 35 THR B O 1
ATOM 1973 N N . LEU B 1 36 ? 16.711 41.723 2.748 1.00 15.71 36 LEU B N 1
ATOM 1974 C CA . LEU B 1 36 ? 15.494 41.473 1.960 1.00 14.16 36 LEU B CA 1
ATOM 1975 C C . LEU B 1 36 ? 15.408 39.962 1.666 1.00 7.58 36 LEU B C 1
ATOM 1976 O O . LEU B 1 36 ? 14.359 39.334 1.829 1.00 13.11 36 LEU B O 1
ATOM 1981 N N . ALA B 1 37 ? 16.524 39.401 1.211 1.00 9.24 37 ALA B N 1
ATOM 1982 C CA . ALA B 1 37 ? 16.610 37.991 0.906 1.00 10.51 37 ALA B CA 1
ATOM 1983 C C . ALA B 1 37 ? 16.225 37.221 2.188 1.00 18.00 37 ALA B C 1
ATOM 1984 O O . ALA B 1 37 ? 15.243 36.457 2.205 1.00 20.51 37 ALA B O 1
ATOM 1986 N N . LEU B 1 38 ? 16.905 37.555 3.288 1.00 18.01 38 LEU B N 1
ATOM 1987 C CA . LEU B 1 38 ? 16.698 36.923 4.589 1.00 13.80 38 LEU B CA 1
ATOM 1988 C C . LEU B 1 38 ? 15.248 36.958 5.023 1.00 14.47 38 LEU B C 1
ATOM 1989 O O . LEU B 1 38 ? 14.660 35.942 5.405 1.00 14.69 38 LEU B O 1
ATOM 1994 N N . GLN B 1 39 ? 14.644 38.128 4.897 1.00 15.25 39 GLN B N 1
ATOM 1995 C CA . GLN B 1 39 ? 13.248 38.315 5.270 1.00 12.74 39 GLN B CA 1
ATOM 1996 C C . GLN B 1 39 ? 12.286 37.582 4.343 1.00 14.78 39 GLN B C 1
ATOM 1997 O O . GLN B 1 39 ? 11.233 37.089 4.776 1.00 11.61 39 GLN B O 1
ATOM 2003 N N . THR B 1 40 ? 12.620 37.540 3.057 1.00 15.01 40 THR B N 1
ATOM 2004 C CA . THR B 1 40 ? 11.770 36.846 2.100 1.00 16.67 40 THR B CA 1
ATOM 2005 C C . THR B 1 40 ? 11.737 35.345 2.434 1.00 14.70 40 THR B C 1
ATOM 2006 O O . THR B 1 40 ? 10.662 34.731 2.466 1.00 12.41 40 THR B O 1
ATOM 2010 N N . GLY B 1 41 ? 12.920 34.782 2.696 1.00 17.61 41 GLY B N 1
ATOM 2011 C CA . GLY B 1 41 ? 13.046 33.380 3.078 1.00 20.03 41 GLY B CA 1
ATOM 2012 C C . GLY B 1 41 ? 12.408 33.055 4.434 1.00 21.30 41 GLY B C 1
ATOM 2013 O O . GLY B 1 41 ? 11.824 31.986 4.615 1.00 23.86 41 GLY B O 1
ATOM 2014 N N . LEU B 1 42 ? 12.525 33.968 5.393 1.00 16.06 42 LEU B N 1
ATOM 2015 C CA . LEU B 1 42 ? 11.931 33.770 6.710 1.00 16.18 42 LEU B CA 1
ATOM 2016 C C . LEU B 1 42 ? 10.425 33.663 6.638 1.00 16.79 42 LEU B C 1
ATOM 2017 O O . LEU B 1 42 ? 9.825 32.721 7.150 1.00 20.35 42 LEU B O 1
ATOM 2022 N N . LEU B 1 43 ? 9.808 34.640 5.992 1.00 18.75 43 LEU B N 1
ATOM 2023 C CA . LEU B 1 43 ? 8.361 34.673 5.904 1.00 16.05 43 LEU B CA 1
ATOM 2024 C C . LEU B 1 43 ? 7.768 33.554 5.061 1.00 15.58 43 LEU B C 1
ATOM 2025 O O . LEU B 1 43 ? 6.597 33.213 5.211 1.00 16.18 43 LEU B O 1
ATOM 2030 N N . SER B 1 44 ? 8.588 32.924 4.227 1.00 19.45 44 SER B N 1
ATOM 2031 C CA . SER B 1 44 ? 8.081 31.840 3.387 1.00 21.43 44 SER B CA 1
ATOM 2032 C C . SER B 1 44 ? 7.670 30.638 4.242 1.00 23.05 44 SER B C 1
ATOM 2033 O O . SER B 1 44 ? 6.749 29.908 3.889 1.00 26.89 44 SER B O 1
ATOM 2036 N N . GLY B 1 45 ? 8.320 30.459 5.387 1.00 23.48 45 GLY B N 1
ATOM 2037 C CA . GLY B 1 45 ? 7.984 29.332 6.237 1.00 24.32 45 GLY B CA 1
ATOM 2038 C C . GLY B 1 45 ? 8.432 27.984 5.678 1.00 26.26 45 GLY B C 1
ATOM 2039 O O . GLY B 1 45 ? 8.025 26.949 6.194 1.00 26.59 45 GLY B O 1
ATOM 2040 N N . LYS B 1 46 ? 9.283 27.987 4.651 1.00 22.82 46 LYS B N 1
ATOM 2041 C CA . LYS B 1 46 ? 9.771 26.759 4.030 1.00 19.92 46 LYS B CA 1
ATOM 2042 C C . LYS B 1 46 ? 11.277 26.812 3.978 1.00 18.83 46 LYS B C 1
ATOM 2043 O O . LYS B 1 46 ? 11.864 27.714 4.568 1.00 20.25 46 LYS B O 1
ATOM 2049 N N . LYS B 1 47 ? 11.921 25.872 3.286 1.00 18.27 47 LYS B N 1
ATOM 2050 C CA . LYS B 1 47 ? 13.388 25.870 3.253 1.00 17.11 47 LYS B CA 1
ATOM 2051 C C . LYS B 1 47 ? 13.965 26.860 2.265 1.00 17.24 47 LYS B C 1
ATOM 2052 O O . LYS B 1 47 ? 13.305 27.237 1.301 1.00 19.66 47 LYS B O 1
ATOM 2058 N N . VAL B 1 48 ? 15.228 27.215 2.463 1.00 13.89 48 VAL B N 1
ATOM 2059 C CA . VAL B 1 48 ? 15.889 28.171 1.601 1.00 16.08 48 VAL B CA 1
ATOM 2060 C C . VAL B 1 48 ? 17.280 27.678 1.379 1.00 15.84 48 VAL B C 1
ATOM 2061 O O . VAL B 1 48 ? 17.967 27.389 2.356 1.00 15.55 48 VAL B O 1
ATOM 2065 N N . ALA B 1 49 ? 17.682 27.574 0.109 1.00 17.93 49 ALA B N 1
ATOM 2066 C CA . ALA B 1 49 ? 19.043 27.166 -0.270 1.00 19.21 49 ALA B CA 1
ATOM 2067 C C . ALA B 1 49 ? 19.792 28.499 -0.424 1.00 25.33 49 ALA B C 1
ATOM 2068 O O . ALA B 1 49 ? 19.462 29.305 -1.305 1.00 23.39 49 ALA B O 1
ATOM 2070 N N . TYR B 1 50 ? 20.814 28.709 0.403 1.00 26.37 50 TYR B N 1
ATOM 2071 C CA . TYR B 1 50 ? 21.563 29.963 0.415 1.00 23.55 50 TYR B CA 1
ATOM 2072 C C . TYR B 1 50 ? 23.030 29.768 0.099 1.00 23.37 50 TYR B C 1
ATOM 2073 O O . TYR B 1 50 ? 23.787 29.289 0.939 1.00 26.81 50 TYR B O 1
ATOM 2082 N N . VAL B 1 51 ? 23.433 30.117 -1.116 1.00 23.07 51 VAL B N 1
ATOM 2083 C CA . VAL B 1 51 ? 24.834 29.994 -1.516 1.00 25.34 51 VAL B CA 1
ATOM 2084 C C . VAL B 1 51 ? 25.514 31.301 -1.113 1.00 28.26 51 VAL B C 1
ATOM 2085 O O . VAL B 1 51 ? 25.310 32.337 -1.758 1.00 29.03 51 VAL B O 1
ATOM 2089 N N . ASP B 1 52 ? 26.335 31.245 -0.071 1.00 24.81 52 ASP B N 1
ATOM 2090 C CA . ASP B 1 52 ? 27.013 32.420 0.423 1.00 24.96 52 ASP B CA 1
ATOM 2091 C C . ASP B 1 52 ? 28.483 32.402 0.095 1.00 30.04 52 ASP B C 1
ATOM 2092 O O . ASP B 1 52 ? 29.268 31.761 0.784 1.00 37.36 52 ASP B O 1
ATOM 2097 N N . THR B 1 53 ? 28.853 33.090 -0.977 1.00 33.27 53 THR B N 1
ATOM 2098 C CA . THR B 1 53 ? 30.231 33.166 -1.413 1.00 35.69 53 THR B CA 1
ATOM 2099 C C . THR B 1 53 ? 30.925 34.315 -0.718 1.00 38.67 53 THR B C 1
ATOM 2100 O O . THR B 1 53 ? 32.114 34.242 -0.428 1.00 41.00 53 THR B O 1
ATOM 2104 N N . GLU B 1 54 ? 30.188 35.399 -0.501 1.00 43.72 54 GLU B N 1
ATOM 2105 C CA . GLU B 1 54 ? 30.716 36.573 0.197 1.00 49.77 54 GLU B CA 1
ATOM 2106 C C . GLU B 1 54 ? 29.909 36.538 1.483 1.00 52.89 54 GLU B C 1
ATOM 2107 O O . GLU B 1 54 ? 28.695 36.702 1.418 1.00 58.67 54 GLU B O 1
ATOM 2113 N N . GLY B 1 55 ? 30.563 36.309 2.624 1.00 49.07 55 GLY B N 1
ATOM 2114 C CA . GLY B 1 55 ? 29.883 36.206 3.918 1.00 44.34 55 GLY B CA 1
ATOM 2115 C C . GLY B 1 55 ? 28.768 37.173 4.301 1.00 39.17 55 GLY B C 1
ATOM 2116 O O . GLY B 1 55 ? 28.843 37.855 5.319 1.00 40.40 55 GLY B O 1
ATOM 2117 N N . GLY B 1 56 ? 27.685 37.163 3.543 1.00 36.48 56 GLY B N 1
ATOM 2118 C CA . GLY B 1 56 ? 26.596 38.066 3.820 1.00 36.02 56 GLY B CA 1
ATOM 2119 C C . GLY B 1 56 ? 25.509 37.460 4.670 1.00 33.10 56 GLY B C 1
ATOM 2120 O O . GLY B 1 56 ? 24.697 38.205 5.219 1.00 32.84 56 GLY B O 1
ATOM 2121 N N . PHE B 1 57 ? 25.478 36.129 4.774 1.00 31.55 57 PHE B N 1
ATOM 2122 C CA . PHE B 1 57 ? 24.446 35.463 5.567 1.00 26.70 57 PHE B CA 1
ATOM 2123 C C . PHE B 1 57 ? 24.677 35.712 7.038 1.00 26.26 57 PHE B C 1
ATOM 2124 O O . PHE B 1 57 ? 25.708 35.339 7.590 1.00 25.74 57 PHE B O 1
ATOM 2132 N N . SER B 1 58 ? 23.707 36.359 7.659 1.00 26.82 58 SER B N 1
ATOM 2133 C CA . SER B 1 58 ? 23.791 36.677 9.059 1.00 28.26 58 SER B CA 1
ATOM 2134 C C . SER B 1 58 ? 22.742 35.912 9.842 1.00 24.80 58 SER B C 1
ATOM 2135 O O . SER B 1 58 ? 21.556 36.250 9.783 1.00 26.70 58 SER B O 1
ATOM 2138 N N . PRO B 1 59 ? 23.155 34.829 10.544 1.00 23.76 59 PRO B N 1
ATOM 2139 C CA . PRO B 1 59 ? 22.255 33.995 11.360 1.00 19.76 59 PRO B CA 1
ATOM 2140 C C . PRO B 1 59 ? 21.746 34.775 12.571 1.00 16.32 59 PRO B C 1
ATOM 2141 O O . PRO B 1 59 ? 20.636 34.535 13.053 1.00 15.59 59 PRO B O 1
ATOM 2145 N N . GLU B 1 60 ? 22.560 35.719 13.050 1.00 17.04 60 GLU B N 1
ATOM 2146 C CA . GLU B 1 60 ? 22.151 36.571 14.165 1.00 21.31 60 GLU B CA 1
ATOM 2147 C C . GLU B 1 60 ? 20.986 37.457 13.707 1.00 22.70 60 GLU B C 1
ATOM 2148 O O . GLU B 1 60 ? 19.992 37.612 14.438 1.00 23.49 60 GLU B O 1
ATOM 2154 N N . ARG B 1 61 ? 21.103 38.025 12.497 1.00 20.23 61 ARG B N 1
ATOM 2155 C CA . ARG B 1 61 ? 20.037 38.854 11.921 1.00 17.53 61 ARG B CA 1
ATOM 2156 C C . ARG B 1 61 ? 18.755 38.061 11.801 1.00 11.40 61 ARG B C 1
ATOM 2157 O O . ARG B 1 61 ? 17.689 38.543 12.142 1.00 14.63 61 ARG B O 1
ATOM 2165 N N . LEU B 1 62 ? 18.856 36.865 11.236 1.00 17.56 62 LEU B N 1
ATOM 2166 C CA . LEU B 1 62 ? 17.690 35.985 11.077 1.00 20.08 62 LEU B CA 1
ATOM 2167 C C . LEU B 1 62 ? 17.037 35.676 12.438 1.00 18.16 62 LEU B C 1
ATOM 2168 O O . LEU B 1 62 ? 15.807 35.665 12.549 1.00 22.32 62 LEU B O 1
ATOM 2173 N N . VAL B 1 63 ? 17.860 35.382 13.452 1.00 21.79 63 VAL B N 1
ATOM 2174 C CA . VAL B 1 63 ? 17.372 35.107 14.812 1.00 21.30 63 VAL B CA 1
ATOM 2175 C C . VAL B 1 63 ? 16.554 36.308 15.294 1.00 21.89 63 VAL B C 1
ATOM 2176 O O . VAL B 1 63 ? 15.391 36.158 15.700 1.00 21.21 63 VAL B O 1
ATOM 2180 N N . GLN B 1 64 ? 17.163 37.495 15.205 1.00 19.63 64 GLN B N 1
ATOM 2181 C CA . GLN B 1 64 ? 16.517 38.757 15.583 1.00 20.34 64 GLN B CA 1
ATOM 2182 C C . GLN B 1 64 ? 15.216 39.030 14.817 1.00 17.78 64 GLN B C 1
ATOM 2183 O O . GLN B 1 64 ? 14.181 39.348 15.406 1.00 19.92 64 GLN B O 1
ATOM 2189 N N . MET B 1 65 ? 15.283 38.956 13.495 1.00 17.30 65 MET B N 1
ATOM 2190 C CA . MET B 1 65 ? 14.097 39.147 12.666 1.00 20.48 65 MET B CA 1
ATOM 2191 C C . MET B 1 65 ? 12.993 38.169 13.083 1.00 22.83 65 MET B C 1
ATOM 2192 O O . MET B 1 65 ? 11.832 38.563 13.220 1.00 25.87 65 MET B O 1
ATOM 2197 N N . ALA B 1 66 ? 13.354 36.892 13.265 1.00 24.21 66 ALA B N 1
ATOM 2198 C CA . ALA B 1 66 ? 12.395 35.861 13.695 1.00 23.93 66 ALA B CA 1
ATOM 2199 C C . ALA B 1 66 ? 11.764 36.256 15.032 1.00 23.24 66 ALA B C 1
ATOM 2200 O O . ALA B 1 66 ? 10.537 36.346 15.168 1.00 19.94 66 ALA B O 1
ATOM 2202 N N . GLU B 1 67 ? 12.613 36.544 16.012 1.00 24.68 67 GLU B N 1
ATOM 2203 C CA . GLU B 1 67 ? 12.127 36.937 17.328 1.00 26.69 67 GLU B CA 1
ATOM 2204 C C . GLU B 1 67 ? 11.214 38.147 17.329 1.00 30.21 67 GLU B C 1
ATOM 2205 O O . GLU B 1 67 ? 10.108 38.077 17.867 1.00 28.79 67 GLU B O 1
ATOM 2211 N N . THR B 1 68 ? 11.641 39.233 16.683 1.00 31.18 68 THR B N 1
ATOM 2212 C CA . THR B 1 68 ? 10.829 40.450 16.637 1.00 30.11 68 THR B CA 1
ATOM 2213 C C . THR B 1 68 ? 9.461 40.172 16.019 1.00 28.64 68 THR B C 1
ATOM 2214 O O . THR B 1 68 ? 8.472 40.794 16.370 1.00 35.28 68 THR B O 1
ATOM 2218 N N . ARG B 1 69 ? 9.393 39.197 15.130 1.00 30.30 69 ARG B N 1
ATOM 2219 C CA . ARG B 1 69 ? 8.136 38.867 14.487 1.00 30.82 69 ARG B CA 1
ATOM 2220 C C . ARG B 1 69 ? 7.391 37.748 15.217 1.00 35.57 69 ARG B C 1
ATOM 2221 O O . ARG B 1 69 ? 6.381 37.223 14.724 1.00 38.08 69 ARG B O 1
ATOM 2229 N N . GLY B 1 70 ? 7.886 37.388 16.399 1.00 35.59 70 GLY B N 1
ATOM 2230 C CA . GLY B 1 70 ? 7.262 36.336 17.181 1.00 31.19 70 GLY B CA 1
ATOM 2231 C C . GLY B 1 70 ? 7.434 34.941 16.604 1.00 31.78 70 GLY B C 1
ATOM 2232 O O . GLY B 1 70 ? 6.674 34.034 16.930 1.00 33.89 70 GLY B O 1
ATOM 2233 N N . LEU B 1 71 ? 8.418 34.756 15.736 1.00 27.22 71 LEU B N 1
ATOM 2234 C CA . LEU B 1 71 ? 8.640 33.439 15.147 1.00 29.29 71 LEU B CA 1
ATOM 2235 C C . LEU B 1 71 ? 9.822 32.767 15.847 1.00 31.34 71 LEU B C 1
ATOM 2236 O O . LEU B 1 71 ? 10.732 33.443 16.374 1.00 29.18 71 LEU B O 1
ATOM 2241 N N . ASN B 1 72 ? 9.829 31.438 15.819 1.00 32.15 72 ASN B N 1
ATOM 2242 C CA . ASN B 1 72 ? 10.906 30.695 16.445 1.00 32.60 72 ASN B CA 1
ATOM 2243 C C . ASN B 1 72 ? 12.158 30.786 15.596 1.00 29.03 72 ASN B C 1
ATOM 2244 O O . ASN B 1 72 ? 12.171 30.351 14.446 1.00 29.61 72 ASN B O 1
ATOM 2249 N N . PRO B 1 73 ? 13.237 31.343 16.161 1.00 25.60 73 PRO B N 1
ATOM 2250 C CA . PRO B 1 73 ? 14.510 31.497 15.465 1.00 22.19 73 PRO B CA 1
ATOM 2251 C C . PRO B 1 73 ? 15.287 30.197 15.186 1.00 26.99 73 PRO B C 1
ATOM 2252 O O . PRO B 1 73 ? 16.099 30.156 14.247 1.00 22.88 73 PRO B O 1
ATOM 2256 N N . GLU B 1 74 ? 15.053 29.146 15.990 1.00 28.70 74 GLU B N 1
ATOM 2257 C CA . GLU B 1 74 ? 15.716 27.843 15.793 1.00 28.66 74 GLU B CA 1
ATOM 2258 C C . GLU B 1 74 ? 15.136 27.238 14.533 1.00 23.94 74 GLU B C 1
ATOM 2259 O O . GLU B 1 74 ? 15.852 26.671 13.712 1.00 26.12 74 GLU B O 1
ATOM 2265 N N . GLU B 1 75 ? 13.810 27.294 14.448 1.00 23.40 75 GLU B N 1
ATOM 2266 C CA . GLU B 1 75 ? 13.065 26.834 13.285 1.00 29.79 75 GLU B CA 1
ATOM 2267 C C . GLU B 1 75 ? 13.594 27.653 12.098 1.00 27.95 75 GLU B C 1
ATOM 2268 O O . GLU B 1 75 ? 14.081 27.089 11.122 1.00 31.05 75 GLU B O 1
ATOM 2274 N N . ALA B 1 76 ? 13.563 28.982 12.228 1.00 23.68 76 ALA B N 1
ATOM 2275 C CA . ALA B 1 76 ? 14.040 29.879 11.180 1.00 21.87 76 ALA B CA 1
ATOM 2276 C C . ALA B 1 76 ? 15.440 29.494 10.722 1.00 21.18 76 ALA B C 1
ATOM 2277 O O . ALA B 1 76 ? 15.698 29.373 9.522 1.00 18.22 76 ALA B O 1
ATOM 2279 N N . LEU B 1 77 ? 16.337 29.274 11.680 1.00 21.63 77 LEU B N 1
ATOM 2280 C CA . LEU B 1 77 ? 17.705 28.890 11.354 1.00 19.37 77 LEU B CA 1
ATOM 2281 C C . LEU B 1 77 ? 17.767 27.521 10.680 1.00 21.45 77 LEU B C 1
ATOM 2282 O O . LEU B 1 77 ? 18.591 27.308 9.787 1.00 24.26 77 LEU B O 1
ATOM 2287 N N . SER B 1 78 ? 16.906 26.591 11.098 1.00 22.57 78 SER B N 1
ATOM 2288 C CA . SER B 1 78 ? 16.931 25.254 10.503 1.00 27.31 78 SER B CA 1
ATOM 2289 C C . SER B 1 78 ? 16.445 25.242 9.059 1.00 26.13 78 SER B C 1
ATOM 2290 O O . SER B 1 78 ? 16.899 24.424 8.262 1.00 26.98 78 SER B O 1
ATOM 2293 N N . ARG B 1 79 ? 15.553 26.169 8.717 1.00 26.31 79 ARG B N 1
ATOM 2294 C CA . ARG B 1 79 ? 15.037 26.263 7.352 1.00 23.12 79 ARG B CA 1
ATOM 2295 C C . ARG B 1 79 ? 16.048 26.847 6.367 1.00 20.86 79 ARG B C 1
ATOM 2296 O O . ARG B 1 79 ? 15.934 26.644 5.158 1.00 22.84 79 ARG B O 1
ATOM 2304 N N . PHE B 1 80 ? 17.053 27.551 6.877 1.00 21.88 80 PHE B N 1
ATOM 2305 C CA . PHE B 1 80 ? 18.072 28.136 6.011 1.00 22.10 80 PHE B CA 1
ATOM 2306 C C . PHE B 1 80 ? 19.255 27.207 5.771 1.00 19.81 80 PHE B C 1
ATOM 2307 O O . PHE B 1 80 ? 20.098 27.023 6.635 1.00 19.98 80 PHE B O 1
ATOM 2315 N N . ILE B 1 81 ? 19.310 26.632 4.576 1.00 22.50 81 ILE B N 1
ATOM 2316 C CA . ILE B 1 81 ? 20.354 25.687 4.200 1.00 19.94 81 ILE B CA 1
ATOM 2317 C C . ILE B 1 81 ? 21.518 26.367 3.485 1.00 23.99 81 ILE B C 1
ATOM 2318 O O . ILE B 1 81 ? 21.517 26.539 2.261 1.00 25.74 81 ILE B O 1
ATOM 2323 N N . LEU B 1 82 ? 22.552 26.657 4.259 1.00 25.34 82 LEU B N 1
ATOM 2324 C CA . LEU B 1 82 ? 23.726 27.344 3.769 1.00 26.68 82 LEU B CA 1
ATOM 2325 C C . LEU B 1 82 ? 24.744 26.496 3.066 1.00 27.24 82 LEU B C 1
ATOM 2326 O O . LEU B 1 82 ? 24.910 25.309 3.354 1.00 30.02 82 LEU B O 1
ATOM 2331 N N . PHE B 1 83 ? 25.466 27.153 2.175 1.00 24.36 83 PHE B N 1
ATOM 2332 C CA . PHE B 1 83 ? 26.533 26.546 1.415 1.00 26.05 83 PHE B CA 1
ATOM 2333 C C . PHE B 1 83 ? 27.542 27.659 1.374 1.00 30.33 83 PHE B C 1
ATOM 2334 O O . PHE B 1 83 ? 27.189 28.808 1.108 1.00 32.85 83 PHE B O 1
ATOM 2342 N N . THR B 1 84 ? 28.786 27.352 1.697 1.00 30.58 84 THR B N 1
ATOM 2343 C CA . THR B 1 84 ? 29.787 28.387 1.710 1.00 35.97 84 THR B CA 1
ATOM 2344 C C . THR B 1 84 ? 30.948 28.120 0.788 1.00 37.58 84 THR B C 1
ATOM 2345 O O . THR B 1 84 ? 32.052 27.792 1.231 1.00 40.46 84 THR B O 1
ATOM 2349 N N . PRO B 1 85 ? 30.709 28.256 -0.521 1.00 40.17 85 PRO B N 1
ATOM 2350 C CA . PRO B 1 85 ? 31.716 28.037 -1.559 1.00 44.02 85 PRO B CA 1
ATOM 2351 C C . PRO B 1 85 ? 32.867 29.020 -1.434 1.00 50.29 85 PRO B C 1
ATOM 2352 O O . PRO B 1 85 ? 32.748 30.170 -1.832 1.00 54.85 85 PRO B O 1
ATOM 2356 N N . SER B 1 86 ? 33.970 28.567 -0.856 1.00 59.10 86 SER B N 1
ATOM 2357 C CA . SER B 1 86 ? 35.142 29.410 -0.680 1.00 67.45 86 SER B CA 1
ATOM 2358 C C . SER B 1 86 ? 35.614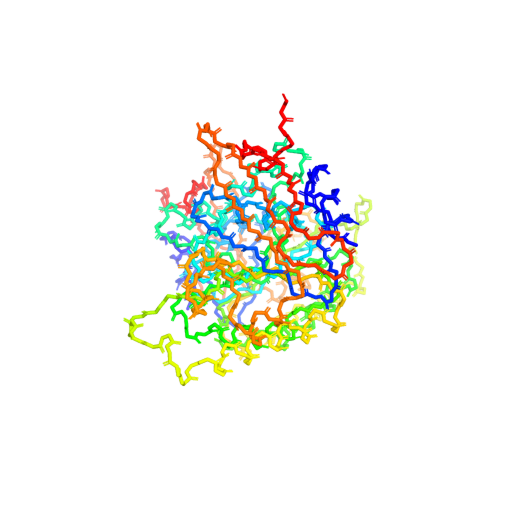 29.913 -2.037 1.00 73.25 86 SER B C 1
ATOM 2359 O O . SER B 1 86 ? 35.351 31.057 -2.408 1.00 77.24 86 SER B O 1
ATOM 2362 N N . ASP B 1 87 ? 36.292 29.054 -2.789 1.00 78.92 87 ASP B N 1
ATOM 2363 C CA . ASP B 1 87 ? 36.776 29.432 -4.113 1.00 83.43 87 ASP B CA 1
ATOM 2364 C C . ASP B 1 87 ? 35.622 29.408 -5.124 1.00 84.43 87 ASP B C 1
ATOM 2365 O O . ASP B 1 87 ? 34.448 29.320 -4.744 1.00 84.43 87 ASP B O 1
ATOM 2370 N N . PHE B 1 88 ? 35.955 29.462 -6.409 1.00 84.83 88 PHE B N 1
ATOM 2371 C CA . PHE B 1 88 ? 34.934 29.449 -7.452 1.00 84.46 88 PHE B CA 1
ATOM 2372 C C . PHE B 1 88 ? 34.570 28.039 -7.937 1.00 80.88 88 PHE B C 1
ATOM 2373 O O . PHE B 1 88 ? 33.467 27.815 -8.440 1.00 78.91 88 PHE B O 1
ATOM 2381 N N . LYS B 1 89 ? 35.486 27.090 -7.751 1.00 77.26 89 LYS B N 1
ATOM 2382 C CA . LYS B 1 89 ? 35.279 25.701 -8.171 1.00 73.03 89 LYS B CA 1
ATOM 2383 C C . LYS B 1 89 ? 34.197 25.016 -7.327 1.00 69.00 89 LYS B C 1
ATOM 2384 O O . LYS B 1 89 ? 33.277 24.397 -7.870 1.00 65.08 89 LYS B O 1
ATOM 2390 N N . GLU B 1 90 ? 34.293 25.153 -6.004 1.00 65.26 90 GLU B N 1
ATOM 2391 C CA . GLU B 1 90 ? 33.306 24.555 -5.103 1.00 61.17 90 GLU B CA 1
ATOM 2392 C C . GLU B 1 90 ? 31.962 25.271 -5.240 1.00 57.73 90 GLU B C 1
ATOM 2393 O O . GLU B 1 90 ? 30.928 24.714 -4.895 1.00 54.67 90 GLU B O 1
ATOM 2399 N N . GLN B 1 91 ? 31.987 26.489 -5.782 1.00 57.28 91 GLN B N 1
ATOM 2400 C CA . GLN B 1 91 ? 30.782 27.306 -6.006 1.00 56.10 91 GLN B CA 1
ATOM 2401 C C . GLN B 1 91 ? 29.957 26.744 -7.170 1.00 52.98 91 GLN B C 1
ATOM 2402 O O . GLN B 1 91 ? 28.749 26.531 -7.045 1.00 49.09 91 GLN B O 1
ATOM 2408 N N . ARG B 1 92 ? 30.612 26.531 -8.306 1.00 52.87 92 ARG B N 1
ATOM 2409 C CA . ARG B 1 92 ? 29.956 25.965 -9.479 1.00 52.07 92 ARG B CA 1
ATOM 2410 C C . ARG B 1 92 ? 29.460 24.602 -9.022 1.00 47.30 92 ARG B C 1
ATOM 2411 O O . ARG B 1 92 ? 28.293 24.248 -9.206 1.00 44.86 92 ARG B O 1
ATOM 2419 N N . ARG B 1 93 ? 30.344 23.878 -8.349 1.00 46.30 93 ARG B N 1
ATOM 2420 C CA . ARG B 1 93 ? 30.037 22.559 -7.806 1.00 48.56 93 ARG B CA 1
ATOM 2421 C C . ARG B 1 93 ? 28.752 22.609 -6.973 1.00 46.19 93 ARG B C 1
ATOM 2422 O O . ARG B 1 93 ? 27.821 21.836 -7.209 1.00 46.32 93 ARG B O 1
ATOM 2430 N N . VAL B 1 94 ? 28.693 23.542 -6.027 1.00 41.65 94 VAL B N 1
ATOM 2431 C CA . VAL B 1 94 ? 27.530 23.704 -5.165 1.00 33.53 94 VAL B CA 1
ATOM 2432 C C . VAL B 1 94 ? 26.291 24.009 -5.990 1.00 29.30 94 VAL B C 1
ATOM 2433 O O . VAL B 1 94 ? 25.245 23.421 -5.770 1.00 25.44 94 VAL B O 1
ATOM 2437 N N . ILE B 1 95 ? 26.412 24.908 -6.958 1.00 32.04 95 ILE B N 1
ATOM 2438 C CA . ILE B 1 95 ? 25.258 25.245 -7.785 1.00 35.02 95 ILE B CA 1
ATOM 2439 C C . ILE B 1 95 ? 24.756 23.956 -8.410 1.00 37.84 95 ILE B C 1
ATOM 2440 O O . ILE B 1 95 ? 23.548 23.688 -8.422 1.00 36.34 95 ILE B O 1
ATOM 2445 N N . GLY B 1 96 ? 25.699 23.142 -8.886 1.00 41.42 96 GLY B N 1
ATOM 2446 C CA . GLY B 1 96 ? 25.355 21.868 -9.492 1.00 42.41 96 GLY B CA 1
ATOM 2447 C C . GLY B 1 96 ? 24.644 21.007 -8.470 1.00 45.63 96 GLY B C 1
ATOM 2448 O O . GLY B 1 96 ? 23.637 20.371 -8.780 1.00 47.09 96 GLY B O 1
ATOM 2449 N N . SER B 1 97 ? 25.126 21.064 -7.228 1.00 49.62 97 SER B N 1
ATOM 2450 C CA . SER B 1 97 ? 24.569 20.307 -6.105 1.00 50.87 97 SER B CA 1
ATOM 2451 C C . SER B 1 97 ? 23.120 20.689 -5.883 1.00 50.52 97 SER B C 1
ATOM 2452 O O . SER B 1 97 ? 22.257 19.833 -5.680 1.00 51.52 97 SER B O 1
ATOM 2455 N N . LEU B 1 98 ? 22.869 21.991 -5.945 1.00 50.33 98 LEU B N 1
ATOM 2456 C CA . LEU B 1 98 ? 21.548 22.557 -5.747 1.00 50.22 98 LEU B CA 1
ATOM 2457 C C . LEU B 1 98 ? 20.477 21.784 -6.510 1.00 50.64 98 LEU B C 1
ATOM 2458 O O . LEU B 1 98 ? 19.357 21.614 -6.017 1.00 49.30 98 LEU B O 1
ATOM 2463 N N . LYS B 1 99 ? 20.835 21.288 -7.692 1.00 51.92 99 LYS B N 1
ATOM 2464 C CA . LYS B 1 99 ? 19.909 20.523 -8.517 1.00 55.08 99 LYS B CA 1
ATOM 2465 C C . LYS B 1 99 ? 19.214 19.409 -7.738 1.00 56.54 99 LYS B C 1
ATOM 2466 O O . LYS B 1 99 ? 17.991 19.275 -7.793 1.00 58.51 99 LYS B O 1
ATOM 2472 N N . LYS B 1 100 ? 19.983 18.604 -7.016 1.00 56.48 100 LYS B N 1
ATOM 2473 C CA . LYS B 1 100 ? 19.368 17.529 -6.264 1.00 59.29 100 LYS B CA 1
ATOM 2474 C C . LYS B 1 100 ? 18.903 17.897 -4.869 1.00 57.18 100 LYS B C 1
ATOM 2475 O O . LYS B 1 100 ? 17.990 17.264 -4.343 1.00 57.89 100 LYS B O 1
ATOM 2481 N N . THR B 1 101 ? 19.525 18.912 -4.272 1.00 52.90 101 THR B N 1
ATOM 2482 C CA . THR B 1 101 ? 19.159 19.361 -2.931 1.00 50.45 101 THR B CA 1
ATOM 2483 C C . THR B 1 101 ? 17.765 19.985 -2.921 1.00 46.24 101 THR B C 1
ATOM 2484 O O . THR B 1 101 ? 16.904 19.614 -2.123 1.00 43.18 101 THR B O 1
ATOM 2488 N N . VAL B 1 102 ? 17.566 20.957 -3.800 1.00 43.38 102 VAL B N 1
ATOM 2489 C CA . VAL B 1 102 ? 16.299 21.655 -3.905 1.00 38.71 102 VAL B CA 1
ATOM 2490 C C . VAL B 1 102 ? 15.170 20.688 -4.279 1.00 38.81 102 VAL B C 1
ATOM 2491 O O . VAL B 1 102 ? 15.226 19.992 -5.301 1.00 36.10 102 VAL B O 1
ATOM 2495 N N . ASP B 1 103 ? 14.146 20.657 -3.438 1.00 35.17 103 ASP B N 1
ATOM 2496 C CA . ASP B 1 103 ? 12.996 19.810 -3.663 1.00 33.39 103 ASP B CA 1
ATOM 2497 C C . ASP B 1 103 ? 11.726 20.615 -3.406 1.00 34.47 103 ASP B C 1
ATOM 2498 O O . ASP B 1 103 ? 11.768 21.832 -3.267 1.00 37.02 103 ASP B O 1
ATOM 2503 N N . SER B 1 104 ? 10.614 19.913 -3.264 1.00 36.36 104 SER B N 1
ATOM 2504 C CA . SER B 1 104 ? 9.316 20.519 -3.031 1.00 36.50 104 SER B CA 1
ATOM 2505 C C . SER B 1 104 ? 9.180 21.336 -1.757 1.00 34.40 104 SER B C 1
ATOM 2506 O O . SER B 1 104 ? 8.316 22.202 -1.679 1.00 35.10 104 SER B O 1
ATOM 2509 N N . ASN B 1 105 ? 9.943 21.036 -0.720 1.00 31.50 105 ASN B N 1
ATOM 2510 C CA . ASN B 1 105 ? 9.764 21.852 0.460 1.00 38.79 105 ASN B CA 1
ATOM 2511 C C . ASN B 1 105 ? 10.649 23.107 0.569 1.00 36.28 105 ASN B C 1
ATOM 2512 O O . ASN B 1 105 ? 10.667 23.793 1.600 1.00 38.29 105 ASN B O 1
ATOM 2517 N N . PHE B 1 106 ? 11.332 23.440 -0.523 1.00 28.66 106 PHE B N 1
ATOM 2518 C CA . PHE B 1 106 ? 12.153 24.642 -0.578 1.00 25.39 106 PHE B CA 1
ATOM 2519 C C . PHE B 1 106 ? 11.291 25.756 -1.171 1.00 25.77 106 PHE B C 1
ATOM 2520 O O . PHE B 1 106 ? 10.551 25.522 -2.129 1.00 26.95 106 PHE B O 1
ATOM 2528 N N . ALA B 1 107 ? 11.337 26.950 -0.587 1.00 24.38 107 ALA B N 1
ATOM 2529 C CA . ALA B 1 107 ? 10.552 28.066 -1.124 1.00 20.58 107 ALA B CA 1
ATOM 2530 C C . ALA B 1 107 ? 11.416 29.105 -1.825 1.00 16.42 107 ALA B C 1
ATOM 2531 O O . ALA B 1 107 ? 10.891 29.933 -2.558 1.00 16.76 107 ALA B O 1
ATOM 2533 N N . LEU B 1 108 ? 12.739 28.988 -1.708 1.00 20.04 108 LEU B N 1
ATOM 2534 C CA . LEU B 1 108 ? 13.625 29.997 -2.283 1.00 18.43 108 LEU B CA 1
ATOM 2535 C C . LEU B 1 108 ? 15.106 29.626 -2.356 1.00 17.39 108 LEU B C 1
ATOM 2536 O O . LEU B 1 108 ? 15.611 28.839 -1.550 1.00 16.30 108 LEU B O 1
ATOM 2541 N N . VAL B 1 109 ? 15.793 30.210 -3.339 1.00 11.90 109 VAL B N 1
ATOM 2542 C CA . VAL B 1 109 ? 17.218 30.028 -3.499 1.00 9.84 109 VAL B CA 1
ATOM 2543 C C . VAL B 1 109 ? 17.784 31.431 -3.517 1.00 13.09 109 VAL B C 1
ATOM 2544 O O . VAL B 1 109 ? 17.166 32.339 -4.049 1.00 17.35 109 VAL B O 1
ATOM 2548 N N . VAL B 1 110 ? 18.965 31.613 -2.947 1.00 17.03 110 VAL B N 1
ATOM 2549 C CA . VAL B 1 110 ? 19.603 32.914 -2.896 1.00 14.82 110 VAL B CA 1
ATOM 2550 C C . VAL B 1 110 ? 21.055 32.665 -3.172 1.00 13.03 110 VAL B C 1
ATOM 2551 O O . VAL B 1 110 ? 21.636 31.753 -2.614 1.00 20.01 110 VAL B O 1
ATOM 2555 N N . VAL B 1 111 ? 21.646 33.442 -4.060 1.00 21.56 111 VAL B N 1
ATOM 2556 C CA . VAL B 1 111 ? 23.063 33.280 -4.368 1.00 24.49 111 VAL B CA 1
ATOM 2557 C C . VAL B 1 111 ? 23.717 34.612 -4.029 1.00 30.18 111 VAL B C 1
ATOM 2558 O O . VAL B 1 111 ? 23.220 35.668 -4.452 1.00 29.74 111 VAL B O 1
ATOM 2562 N N . ASP B 1 112 ? 24.839 34.550 -3.309 1.00 35.90 112 ASP B N 1
ATOM 2563 C CA . ASP B 1 112 ? 25.564 35.732 -2.870 1.00 39.51 112 ASP B CA 1
ATOM 2564 C C . ASP B 1 112 ? 27.103 35.567 -2.867 1.00 42.76 112 ASP B C 1
ATOM 2565 O O . ASP B 1 112 ? 27.599 35.085 -1.864 1.00 45.15 112 ASP B O 1
ATOM 2570 N N . SER B 1 113 ? 27.907 35.947 -3.889 1.00 52.64 113 SER B N 1
ATOM 2571 C CA . SER B 1 113 ? 27.583 36.566 -5.196 1.00 57.93 113 SER B CA 1
ATOM 2572 C C . SER B 1 113 ? 28.332 37.824 -5.689 1.00 60.93 113 SER B C 1
ATOM 2573 O O . SER B 1 113 ? 27.708 38.637 -6.379 1.00 61.30 113 SER B O 1
ATOM 2576 N N . ILE B 1 114 ? 29.611 38.038 -5.386 1.00 65.79 114 ILE B N 1
ATOM 2577 C CA . ILE B 1 114 ? 30.250 39.262 -5.912 1.00 70.32 114 ILE B CA 1
ATOM 2578 C C . ILE B 1 114 ? 31.780 39.394 -5.753 1.00 77.32 114 ILE B C 1
ATOM 2579 O O . ILE B 1 114 ? 32.489 38.387 -5.690 1.00 80.21 114 ILE B O 1
ATOM 2584 N N . THR B 1 115 ? 32.270 40.638 -5.747 1.00 83.83 115 THR B N 1
ATOM 2585 C CA . THR B 1 115 ? 33.681 40.987 -5.615 1.00 90.89 115 THR B CA 1
ATOM 2586 C C . THR B 1 115 ? 34.645 40.363 -6.611 1.00 94.84 115 THR B C 1
ATOM 2587 O O . THR B 1 115 ? 34.725 39.139 -6.749 1.00 96.53 115 THR B O 1
ATOM 2591 N N . ALA B 1 116 ? 35.385 41.229 -7.299 1.00 98.80 116 ALA B N 1
ATOM 2592 C CA . ALA B 1 116 ? 36.376 40.810 -8.279 1.00 101.40 116 ALA B CA 1
ATOM 2593 C C . ALA B 1 116 ? 37.476 40.030 -7.564 1.00 103.78 116 ALA B C 1
ATOM 2594 O O . ALA B 1 116 ? 38.393 40.620 -7.000 1.00 104.24 116 ALA B O 1
ATOM 2596 N N . HIS B 1 117 ? 37.349 38.704 -7.572 1.00 106.80 117 HIS B N 1
ATOM 2597 C CA . HIS B 1 117 ? 38.293 37.794 -6.920 1.00 109.62 117 HIS B CA 1
ATOM 2598 C C . HIS B 1 117 ? 39.754 38.230 -6.909 1.00 110.18 117 HIS B C 1
ATOM 2599 O O . HIS B 1 117 ? 40.460 37.997 -5.922 1.00 110.21 117 HIS B O 1
ATOM 2606 N N . TYR B 1 118 ? 40.225 38.796 -8.012 1.00 110.57 118 TYR B N 1
ATOM 2607 C CA . TYR B 1 118 ? 41.611 39.232 -8.086 1.00 112.23 118 TYR B CA 1
ATOM 2608 C C . TYR B 1 118 ? 41.783 40.719 -7.850 1.00 112.43 118 TYR B C 1
ATOM 2609 O O . TYR B 1 118 ? 40.834 41.476 -8.015 1.00 111.19 118 TYR B O 1
ATOM 2618 N N . ARG B 1 119 ? 43.003 41.105 -7.465 1.00 113.85 119 ARG B N 1
ATOM 2619 C CA . ARG B 1 119 ? 43.408 42.487 -7.173 1.00 115.06 119 ARG B CA 1
ATOM 2620 C C . ARG B 1 119 ? 42.297 43.518 -7.329 1.00 115.64 119 ARG B C 1
ATOM 2621 O O . ARG B 1 119 ? 41.927 44.197 -6.369 1.00 115.15 119 ARG B O 1
ATOM 2629 N N . ALA B 1 120 ? 41.795 43.631 -8.557 1.00 116.43 120 ALA B N 1
ATOM 2630 C CA . ALA B 1 120 ? 40.709 44.541 -8.911 1.00 116.76 120 ALA B CA 1
ATOM 2631 C C . ALA B 1 120 ? 40.112 44.050 -10.232 1.00 116.49 120 ALA B C 1
ATOM 2632 O O . ALA B 1 120 ? 39.810 44.848 -11.123 1.00 117.34 120 ALA B O 1
ATOM 2634 N N . GLU B 1 121 ? 39.965 42.730 -10.357 1.00 115.66 121 GLU B N 1
ATOM 2635 C CA . GLU B 1 121 ? 39.429 42.109 -11.571 1.00 114.37 121 GLU B CA 1
ATOM 2636 C C . GLU B 1 121 ? 39.058 40.639 -11.343 1.00 114.66 121 GLU B C 1
ATOM 2637 O O . GLU B 1 121 ? 39.513 40.026 -10.373 1.00 114.42 121 GLU B O 1
ATOM 2643 N N . GLU B 1 122 ? 38.240 40.078 -12.237 1.00 114.54 122 GLU B N 1
ATOM 2644 C CA . GLU B 1 122 ? 37.827 38.674 -12.126 1.00 115.68 122 GLU B CA 1
ATOM 2645 C C . GLU B 1 122 ? 37.074 38.134 -13.340 1.00 114.99 122 GLU B C 1
ATOM 2646 O O . GLU B 1 122 ? 37.191 36.956 -13.687 1.00 114.81 122 GLU B O 1
ATOM 2652 N N . ASN B 1 123 ? 36.278 38.997 -13.957 1.00 114.91 123 ASN B N 1
ATOM 2653 C CA . ASN B 1 123 ? 35.447 38.632 -15.099 1.00 113.83 123 ASN B CA 1
ATOM 2654 C C . ASN B 1 123 ? 36.208 38.055 -16.291 1.00 112.78 123 ASN B C 1
ATOM 2655 O O . ASN B 1 123 ? 36.623 38.781 -17.196 1.00 114.10 123 ASN B O 1
ATOM 2660 N N . ARG B 1 124 ? 36.407 36.743 -16.262 1.00 109.43 124 ARG B N 1
ATOM 2661 C CA . ARG B 1 124 ? 37.097 36.029 -17.329 1.00 106.80 124 ARG B CA 1
ATOM 2662 C C . ARG B 1 124 ? 36.038 35.524 -18.301 1.00 106.09 124 ARG B C 1
ATOM 2663 O O . ARG B 1 124 ? 34.929 35.209 -17.876 1.00 105.25 124 ARG B O 1
ATOM 2671 N N . SER B 1 125 ? 36.362 35.457 -19.594 1.00 105.58 125 SER B N 1
ATOM 2672 C CA . SER B 1 125 ? 35.405 34.958 -20.588 1.00 103.75 125 SER B CA 1
ATOM 2673 C C . SER B 1 125 ? 34.942 33.565 -20.148 1.00 103.49 125 SER B C 1
ATOM 2674 O O . SER B 1 125 ? 33.765 33.214 -20.267 1.00 100.59 125 SER B O 1
ATOM 2677 N N . GLY B 1 126 ? 35.878 32.791 -19.606 1.00 104.44 126 GLY B N 1
ATOM 2678 C CA . GLY B 1 126 ? 35.550 31.470 -19.114 1.00 106.74 126 GLY B CA 1
ATOM 2679 C C . GLY B 1 126 ? 34.524 31.639 -18.014 1.00 108.60 126 GLY B C 1
ATOM 2680 O O . GLY B 1 126 ? 33.427 31.097 -18.098 1.00 110.58 126 GLY B O 1
ATOM 2681 N N . LEU B 1 127 ? 34.847 32.467 -17.026 1.00 109.50 127 LEU B N 1
ATOM 2682 C CA . LEU B 1 127 ? 33.939 32.716 -15.912 1.00 109.30 127 LEU B CA 1
ATOM 2683 C C . LEU B 1 127 ? 32.598 33.327 -16.308 1.00 107.34 127 LEU B C 1
ATOM 2684 O O . LEU B 1 127 ? 31.592 33.034 -15.672 1.00 104.22 127 LEU B O 1
ATOM 2689 N N . ILE B 1 128 ? 32.566 34.162 -17.347 1.00 107.45 128 ILE B N 1
ATOM 2690 C CA . ILE B 1 128 ? 31.298 34.764 -17.762 1.00 107.62 128 ILE B CA 1
ATOM 2691 C C . ILE B 1 128 ? 30.456 33.697 -18.446 1.00 106.44 128 ILE B C 1
ATOM 2692 O O . ILE B 1 128 ? 29.245 33.629 -18.239 1.00 107.10 128 ILE B O 1
ATOM 2697 N N . ALA B 1 129 ? 31.104 32.836 -19.227 1.00 103.62 129 ALA B N 1
ATOM 2698 C CA . ALA B 1 129 ? 30.399 31.746 -19.886 1.00 100.75 129 ALA B CA 1
ATOM 2699 C C . ALA B 1 129 ? 29.991 30.797 -18.756 1.00 99.19 129 ALA B C 1
ATOM 2700 O O . ALA B 1 129 ? 28.988 30.090 -18.851 1.00 98.58 129 ALA B O 1
ATOM 2702 N N . GLU B 1 130 ? 30.769 30.830 -17.673 1.00 96.46 130 GLU B N 1
ATOM 2703 C CA . GLU B 1 130 ? 30.529 30.024 -16.480 1.00 93.63 130 GLU B CA 1
ATOM 2704 C C . GLU B 1 130 ? 29.380 30.645 -15.696 1.00 90.25 130 GLU B C 1
ATOM 2705 O O . GLU B 1 130 ? 28.591 29.940 -15.065 1.00 92.35 130 GLU B O 1
ATOM 2711 N N . LEU B 1 131 ? 29.301 31.970 -15.728 1.00 84.24 131 LEU B N 1
ATOM 2712 C CA . LEU B 1 131 ? 28.240 32.686 -15.045 1.00 78.77 131 LEU B CA 1
ATOM 2713 C C . LEU B 1 131 ? 26.963 32.340 -15.776 1.00 75.27 131 LEU B C 1
ATOM 2714 O O . LEU B 1 131 ? 25.921 32.173 -15.164 1.00 75.25 131 LEU B O 1
ATOM 2719 N N . SER B 1 132 ? 27.076 32.175 -17.089 1.00 74.02 132 SER B N 1
ATOM 2720 C CA . SER B 1 132 ? 25.948 31.811 -17.937 1.00 74.02 132 SER B CA 1
ATOM 2721 C C . SER B 1 132 ? 25.458 30.430 -17.524 1.00 71.83 132 SER B C 1
ATOM 2722 O O . SER B 1 132 ? 24.271 30.231 -17.270 1.00 71.29 132 SER B O 1
ATOM 2725 N N . ARG B 1 133 ? 26.394 29.484 -17.456 1.00 71.42 133 ARG B N 1
ATOM 2726 C CA . ARG B 1 133 ? 26.105 28.102 -17.078 1.00 71.15 133 ARG B CA 1
ATOM 2727 C C . ARG B 1 133 ? 25.514 28.018 -15.665 1.00 66.91 133 ARG B C 1
ATOM 2728 O O . ARG B 1 133 ? 24.577 27.252 -15.425 1.00 65.50 133 ARG B O 1
ATOM 2736 N N . GLN B 1 134 ? 26.053 28.813 -14.740 1.00 61.14 134 GLN B N 1
ATOM 2737 C CA . GLN B 1 134 ? 25.561 28.837 -13.365 1.00 53.41 134 GLN B CA 1
ATOM 2738 C C . GLN B 1 134 ? 24.189 29.488 -13.286 1.00 45.75 134 GLN B C 1
ATOM 2739 O O . GLN B 1 134 ? 23.292 28.979 -12.615 1.00 40.12 134 GLN B O 1
ATOM 2745 N N . LEU B 1 135 ? 24.017 30.595 -13.999 1.00 44.26 135 LEU B N 1
ATOM 2746 C CA . LEU B 1 135 ? 22.732 31.296 -14.023 1.00 46.60 135 LEU B CA 1
ATOM 2747 C C . LEU B 1 135 ? 21.696 30.439 -14.736 1.00 45.80 135 LEU B C 1
ATOM 2748 O O . LEU B 1 135 ? 20.503 30.508 -14.425 1.00 46.31 135 LEU B O 1
ATOM 2753 N N . GLN B 1 136 ? 22.153 29.624 -15.686 1.00 43.39 136 GLN B N 1
ATOM 2754 C CA . GLN B 1 136 ? 21.260 28.743 -16.420 1.00 40.60 136 GLN B CA 1
ATOM 2755 C C . GLN B 1 136 ? 20.822 27.582 -15.526 1.00 36.42 136 GLN B C 1
ATOM 2756 O O . GLN B 1 136 ? 19.665 27.159 -15.579 1.00 31.89 136 GLN B O 1
ATOM 2762 N N . VAL B 1 137 ? 21.737 27.080 -14.695 1.00 30.85 137 VAL B N 1
ATOM 2763 C CA . VAL B 1 137 ? 21.404 25.991 -13.778 1.00 33.93 137 VAL B CA 1
ATOM 2764 C C . VAL B 1 137 ? 20.421 26.525 -12.738 1.00 31.43 137 VAL B C 1
ATOM 2765 O O . VAL B 1 137 ? 19.437 25.857 -12.382 1.00 35.03 137 VAL B O 1
ATOM 2769 N N . LEU B 1 138 ? 20.681 27.739 -12.265 1.00 28.53 138 LEU B N 1
ATOM 2770 C CA . LEU B 1 138 ? 19.804 28.386 -11.285 1.00 27.18 138 LEU B CA 1
ATOM 2771 C C . LEU B 1 138 ? 18.415 28.564 -11.872 1.00 23.45 138 LEU B C 1
ATOM 2772 O O . LEU B 1 138 ? 17.414 28.342 -11.213 1.00 25.58 138 LEU B O 1
ATOM 2777 N N . LEU B 1 139 ? 18.377 28.948 -13.138 1.00 26.67 139 LEU B N 1
ATOM 2778 C CA . LEU B 1 139 ? 17.135 29.158 -13.858 1.00 28.61 139 LEU B CA 1
ATOM 2779 C C . LEU B 1 139 ? 16.390 27.824 -14.006 1.00 28.03 139 LEU B C 1
ATOM 2780 O O . LEU B 1 139 ? 15.159 27.768 -13.859 1.00 31.15 139 LEU B O 1
ATOM 2785 N N . TRP B 1 140 ? 17.118 26.751 -14.297 1.00 26.78 140 TRP B N 1
ATOM 2786 C CA . TRP B 1 140 ? 16.470 25.451 -14.435 1.00 31.53 140 TRP B CA 1
ATOM 2787 C C . TRP B 1 140 ? 15.777 25.105 -13.118 1.00 29.07 140 TRP B C 1
ATOM 2788 O O . TRP B 1 140 ? 14.605 24.717 -13.130 1.00 26.55 140 TRP B O 1
ATOM 2799 N N . ILE B 1 141 ? 16.491 25.266 -11.994 1.00 26.42 141 ILE B N 1
ATOM 2800 C CA . ILE B 1 141 ? 15.942 24.966 -10.653 1.00 24.74 141 ILE B CA 1
ATOM 2801 C C . ILE B 1 141 ? 14.688 25.775 -10.346 1.00 23.58 141 ILE B C 1
ATOM 2802 O O . ILE B 1 141 ? 13.707 25.254 -9.789 1.00 25.80 141 ILE B O 1
ATOM 2807 N N . ALA B 1 142 ? 14.743 27.059 -10.682 1.00 27.95 142 ALA B N 1
ATOM 2808 C CA . ALA B 1 142 ? 13.637 27.996 -10.460 1.00 26.82 142 ALA B CA 1
ATOM 2809 C C . ALA B 1 142 ? 12.399 27.547 -11.228 1.00 25.31 142 ALA B C 1
ATOM 2810 O O . ALA B 1 142 ? 11.279 27.507 -10.690 1.00 23.92 142 ALA B O 1
ATOM 2812 N N . ARG B 1 143 ? 12.611 27.242 -12.502 1.00 28.40 143 ARG B N 1
ATOM 2813 C CA . ARG B 1 143 ? 11.549 26.776 -13.377 1.00 29.84 143 ARG B CA 1
ATOM 2814 C C . ARG B 1 143 ? 11.082 25.393 -12.938 1.00 30.18 143 ARG B C 1
ATOM 2815 O O . ARG B 1 143 ? 9.888 25.154 -12.759 1.00 27.75 143 ARG B O 1
ATOM 2823 N N . LYS B 1 144 ? 12.046 24.505 -12.718 1.00 30.51 144 LYS B N 1
ATOM 2824 C CA . LYS B 1 144 ? 11.767 23.148 -12.297 1.00 33.21 144 LYS B CA 1
ATOM 2825 C C . LYS B 1 144 ? 10.977 23.113 -11.011 1.00 33.93 144 LYS B C 1
ATOM 2826 O O . LYS B 1 144 ? 10.061 22.310 -10.864 1.00 34.81 144 LYS B O 1
ATOM 2832 N N . HIS B 1 145 ? 11.309 24.002 -10.078 1.00 33.37 145 HIS B N 1
ATOM 2833 C CA . HIS B 1 145 ? 10.613 23.996 -8.805 1.00 27.49 145 HIS B CA 1
ATOM 2834 C C . HIS B 1 145 ? 9.596 25.072 -8.599 1.00 21.31 145 HIS B C 1
ATOM 2835 O O . HIS B 1 145 ? 8.946 25.087 -7.572 1.00 24.59 145 HIS B O 1
ATOM 2842 N N . ASN B 1 146 ? 9.411 25.943 -9.580 1.00 20.29 146 ASN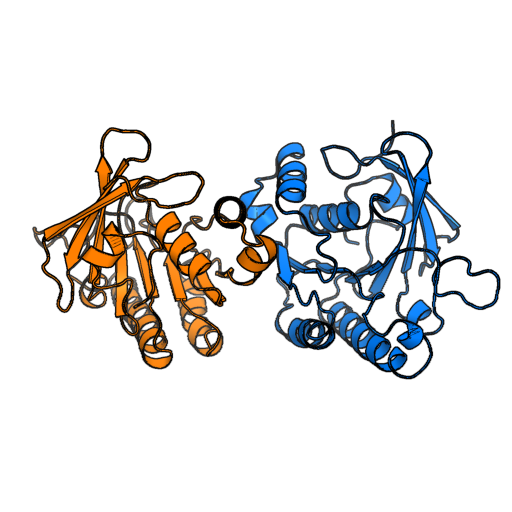 B N 1
ATOM 2843 C CA . ASN B 1 146 ? 8.464 27.055 -9.431 1.00 25.20 146 ASN B CA 1
ATOM 2844 C C . ASN B 1 146 ? 8.779 27.934 -8.192 1.00 20.60 146 ASN B C 1
ATOM 2845 O O . ASN B 1 146 ? 7.911 28.227 -7.366 1.00 18.27 146 ASN B O 1
ATOM 2850 N N . ILE B 1 147 ? 10.040 28.308 -8.038 1.00 17.06 147 ILE B N 1
ATOM 2851 C CA . ILE B 1 147 ? 10.430 29.157 -6.925 1.00 19.51 147 ILE B CA 1
ATOM 2852 C C . ILE B 1 147 ? 11.381 30.250 -7.414 1.00 20.65 147 ILE B C 1
ATOM 2853 O O . ILE B 1 147 ? 12.036 30.102 -8.465 1.00 17.89 147 ILE B O 1
ATOM 2858 N N . PRO B 1 148 ? 11.424 31.387 -6.688 1.00 17.29 148 PRO B N 1
ATOM 2859 C CA . PRO B 1 148 ? 12.312 32.477 -7.074 1.00 15.89 148 PRO B CA 1
ATOM 2860 C C . PRO B 1 148 ? 13.740 32.119 -6.708 1.00 15.03 148 PRO B C 1
ATOM 2861 O O . PRO B 1 148 ? 13.979 31.297 -5.806 1.00 15.41 148 PRO B O 1
ATOM 2865 N N . VAL B 1 149 ? 14.678 32.710 -7.433 1.00 12.54 149 VAL B N 1
ATOM 2866 C CA . VAL B 1 149 ? 16.084 32.578 -7.131 1.00 14.05 149 VAL B CA 1
ATOM 2867 C C . VAL B 1 149 ? 16.480 34.060 -7.044 1.00 17.56 149 VAL B C 1
ATOM 2868 O O . VAL B 1 149 ? 16.223 34.825 -7.977 1.00 21.24 149 VAL B O 1
ATOM 2872 N N . ILE B 1 150 ? 17.053 34.479 -5.923 1.00 18.31 150 ILE B N 1
ATOM 2873 C CA . ILE B 1 150 ? 17.464 35.867 -5.767 1.00 15.60 150 ILE B CA 1
ATOM 2874 C C . ILE B 1 150 ? 18.961 35.920 -5.987 1.00 15.99 150 ILE B C 1
ATOM 2875 O O . ILE B 1 150 ? 19.727 35.197 -5.341 1.00 15.35 150 ILE B O 1
ATOM 2880 N N . VAL B 1 151 ? 19.376 36.757 -6.932 1.00 16.62 151 VAL B N 1
ATOM 2881 C CA . VAL B 1 151 ? 20.780 36.890 -7.257 1.00 18.42 151 VAL B CA 1
ATOM 2882 C C . VAL B 1 151 ? 21.285 38.239 -6.729 1.00 21.17 151 VAL B C 1
ATOM 2883 O O . VAL B 1 151 ? 21.021 39.302 -7.306 1.00 18.33 151 VAL B O 1
ATOM 2887 N N . ILE B 1 152 ? 22.047 38.171 -5.649 1.00 19.04 152 ILE B N 1
ATOM 2888 C CA . ILE B 1 152 ? 22.577 39.348 -4.997 1.00 20.75 152 ILE B CA 1
ATOM 2889 C C . ILE B 1 152 ? 23.882 39.794 -5.623 1.00 24.14 152 ILE B C 1
ATOM 2890 O O . ILE B 1 152 ? 24.702 38.977 -5.968 1.00 25.80 152 ILE B O 1
ATOM 2895 N N . ASN B 1 153 ? 24.071 41.088 -5.826 1.00 25.03 153 ASN B N 1
ATOM 2896 C CA . ASN B 1 153 ? 25.323 41.567 -6.406 1.00 25.32 153 ASN B CA 1
ATOM 2897 C C . ASN B 1 153 ? 25.576 42.950 -5.872 1.00 24.85 153 ASN B C 1
ATOM 2898 O O . ASN B 1 153 ? 24.653 43.607 -5.422 1.00 29.31 153 ASN B O 1
ATOM 2903 N N . GLN B 1 154 ? 26.815 43.405 -5.934 1.00 32.25 154 GLN B N 1
ATOM 2904 C CA . GLN B 1 154 ? 27.147 44.735 -5.444 1.00 40.34 154 GLN B CA 1
ATOM 2905 C C . GLN B 1 154 ? 26.738 45.852 -6.393 1.00 48.59 154 GLN B C 1
ATOM 2906 O O . GLN B 1 154 ? 25.597 46.310 -6.365 1.00 52.40 154 GLN B O 1
ATOM 2912 N N . VAL B 1 155 ? 27.675 46.303 -7.218 1.00 62.71 155 VAL B N 1
ATOM 2913 C CA . VAL B 1 155 ? 27.422 47.388 -8.159 1.00 71.48 155 VAL B CA 1
ATOM 2914 C C . VAL B 1 155 ? 28.505 47.480 -9.241 1.00 75.60 155 VAL B C 1
ATOM 2915 O O . VAL B 1 155 ? 29.097 46.468 -9.622 1.00 72.18 155 VAL B O 1
ATOM 2919 N N . HIS B 1 156 ? 28.777 48.712 -9.678 1.00 84.08 156 HIS B N 1
ATOM 2920 C CA . HIS B 1 156 ? 29.719 49.051 -10.748 1.00 90.67 156 HIS B CA 1
ATOM 2921 C C . HIS B 1 156 ? 31.022 48.307 -11.029 1.00 93.60 156 HIS B C 1
ATOM 2922 O O . HIS B 1 156 ? 32.037 48.516 -10.354 1.00 91.98 156 HIS B O 1
ATOM 2929 N N . PHE B 1 157 ? 30.988 47.539 -12.120 1.00 97.71 157 PHE B N 1
ATOM 2930 C CA . PHE B 1 157 ? 32.118 46.761 -12.629 1.00 101.42 157 PHE B CA 1
ATOM 2931 C C . PHE B 1 157 ? 31.648 45.713 -13.640 1.00 103.03 157 PHE B C 1
ATOM 2932 O O . PHE B 1 157 ? 32.092 44.562 -13.617 1.00 102.42 157 PHE B O 1
ATOM 2940 N N . ASP B 1 158 ? 30.742 46.121 -14.527 1.00 106.01 158 ASP B N 1
ATOM 2941 C CA . ASP B 1 158 ? 30.206 45.233 -15.561 1.00 108.94 158 ASP B CA 1
ATOM 2942 C C . ASP B 1 158 ? 29.826 46.014 -16.829 1.00 109.36 158 ASP B C 1
ATOM 2943 O O . ASP B 1 158 ? 30.210 47.176 -16.966 1.00 110.18 158 ASP B O 1
ATOM 2948 N N . SER B 1 159 ? 29.095 45.363 -17.741 1.00 109.24 159 SER B N 1
ATOM 2949 C CA . SER B 1 159 ? 28.651 45.929 -19.031 1.00 107.70 159 SER B CA 1
ATOM 2950 C C . SER B 1 159 ? 29.775 46.606 -19.827 1.00 106.80 159 SER B C 1
ATOM 2951 O O . SER B 1 159 ? 30.204 46.085 -20.860 1.00 106.34 159 SER B O 1
ATOM 2954 N N . ARG B 1 160 ? 30.214 47.775 -19.365 1.00 106.04 160 ARG B N 1
ATOM 2955 C CA . ARG B 1 160 ? 31.306 48.526 -19.982 1.00 105.25 160 ARG B CA 1
ATOM 2956 C C . ARG B 1 160 ? 31.052 49.017 -21.410 1.00 105.94 160 ARG B C 1
ATOM 2957 O O . ARG B 1 160 ? 31.922 49.649 -22.015 1.00 105.26 160 ARG B O 1
ATOM 2965 N N . THR B 1 161 ? 29.848 48.781 -21.927 1.00 106.26 161 THR B N 1
ATOM 2966 C CA . THR B 1 161 ? 29.496 49.218 -23.278 1.00 105.38 161 THR B CA 1
ATOM 2967 C C . THR B 1 161 ? 28.990 50.660 -23.235 1.00 105.67 161 THR B C 1
ATOM 2968 O O . THR B 1 161 ? 28.128 51.053 -24.024 1.00 104.87 161 THR B O 1
ATOM 2972 N N . GLU B 1 162 ? 29.573 51.443 -22.324 1.00 106.33 162 GLU B N 1
ATOM 2973 C CA . GLU B 1 162 ? 29.236 52.851 -22.097 1.00 106.01 162 GLU B CA 1
ATOM 2974 C C . GLU B 1 162 ? 27.997 53.047 -21.217 1.00 104.94 162 GLU B C 1
ATOM 2975 O O . GLU B 1 162 ? 27.918 54.005 -20.445 1.00 102.48 162 GLU B O 1
ATOM 2981 N N . MET B 1 163 ? 27.059 52.108 -21.290 1.00 105.97 163 MET B N 1
ATOM 2982 C CA . MET B 1 163 ? 25.831 52.188 -20.505 1.00 105.50 163 MET B CA 1
ATOM 2983 C C . MET B 1 163 ? 25.821 51.306 -19.254 1.00 105.38 163 MET B C 1
ATOM 2984 O O . MET B 1 163 ? 25.793 50.073 -19.337 1.00 103.94 163 MET B O 1
ATOM 2989 N N . THR B 1 164 ? 25.896 51.952 -18.096 1.00 106.42 164 THR B N 1
ATOM 2990 C CA . THR B 1 164 ? 25.857 51.259 -16.813 1.00 106.15 164 THR B CA 1
ATOM 2991 C C . THR B 1 164 ? 24.374 51.300 -16.463 1.00 105.11 164 THR B C 1
ATOM 2992 O O . THR B 1 164 ? 23.841 52.368 -16.132 1.00 103.75 164 THR B O 1
ATOM 2996 N N . LYS B 1 165 ? 23.706 50.152 -16.543 1.00 103.04 165 LYS B N 1
ATOM 2997 C CA . LYS B 1 165 ? 22.270 50.096 -16.270 1.00 102.16 165 LYS B CA 1
ATOM 2998 C C . LYS B 1 165 ? 21.678 50.349 -14.875 1.00 102.27 165 LYS B C 1
ATOM 2999 O O . LYS B 1 165 ? 20.471 50.576 -14.773 1.00 105.07 165 LYS B O 1
ATOM 3005 N N . PRO B 1 166 ? 22.475 50.296 -13.787 1.00 100.58 166 PRO B N 1
ATOM 3006 C CA . PRO B 1 166 ? 23.898 50.028 -13.569 1.00 98.85 166 PRO B CA 1
ATOM 3007 C C . PRO B 1 166 ? 24.365 48.610 -13.880 1.00 97.74 166 PRO B C 1
ATOM 3008 O O . PRO B 1 166 ? 25.159 48.408 -14.805 1.00 96.76 166 PRO B O 1
ATOM 3012 N N . VAL B 1 167 ? 23.879 47.639 -13.109 1.00 97.28 167 VAL B N 1
ATOM 3013 C CA . VAL B 1 167 ? 24.273 46.243 -13.287 1.00 97.16 167 VAL B CA 1
ATOM 3014 C C . VAL B 1 167 ? 23.188 45.414 -13.977 1.00 97.03 167 VAL B C 1
ATOM 3015 O O . VAL B 1 167 ? 22.301 44.882 -13.321 1.00 93.18 167 VAL B O 1
ATOM 3019 N N . ALA B 1 168 ? 23.284 45.310 -15.305 1.00 100.55 168 ALA B N 1
ATOM 3020 C CA . ALA B 1 168 ? 22.324 44.573 -16.130 1.00 103.22 168 ALA B CA 1
ATOM 3021 C C . ALA B 1 168 ? 22.576 44.818 -17.626 1.00 105.49 168 ALA B C 1
ATOM 3022 O O . ALA B 1 168 ? 22.527 45.957 -18.077 1.00 106.02 168 ALA B O 1
ATOM 3024 N N . GLU B 1 169 ? 22.825 43.751 -18.385 1.00 106.30 169 GLU B N 1
ATOM 3025 C CA . GLU B 1 169 ? 23.072 43.818 -19.831 1.00 105.61 169 GLU B CA 1
ATOM 3026 C C . GLU B 1 169 ? 23.672 42.473 -20.260 1.00 106.15 169 GLU B C 1
ATOM 3027 O O . GLU B 1 169 ? 22.957 41.481 -20.370 1.00 105.60 169 GLU B O 1
ATOM 3033 N N . GLN B 1 170 ? 24.995 42.439 -20.414 1.00 106.04 170 GLN B N 1
ATOM 3034 C CA . GLN B 1 170 ? 25.742 41.248 -20.815 1.00 104.61 170 GLN B CA 1
ATOM 3035 C C . GLN B 1 170 ? 25.660 40.130 -19.771 1.00 105.92 170 GLN B C 1
ATOM 3036 O O . GLN B 1 170 ? 25.464 40.391 -18.579 1.00 106.21 170 GLN B O 1
ATOM 3042 N N . THR B 1 171 ? 25.807 38.892 -20.241 1.00 106.48 171 THR B N 1
ATOM 3043 C CA . THR B 1 171 ? 25.807 37.690 -19.403 1.00 106.51 171 THR B CA 1
ATOM 3044 C C . THR B 1 171 ? 24.886 37.728 -18.178 1.00 106.34 171 THR B C 1
ATOM 3045 O O . THR B 1 171 ? 23.687 37.446 -18.280 1.00 105.53 171 THR B O 1
ATOM 3049 N N . LEU B 1 172 ? 25.460 38.095 -17.031 1.00 106.56 172 LEU B N 1
ATOM 3050 C CA . LEU B 1 172 ? 24.739 38.177 -15.766 1.00 106.93 172 LEU B CA 1
ATOM 3051 C C . LEU B 1 172 ? 23.410 38.916 -15.929 1.00 107.82 172 LEU B C 1
ATOM 3052 O O . LEU B 1 172 ? 22.365 38.434 -15.479 1.00 108.57 172 LEU B O 1
ATOM 3057 N N . GLY B 1 173 ? 23.450 40.048 -16.629 1.00 106.35 173 GLY B N 1
ATOM 3058 C CA . GLY B 1 173 ? 22.252 40.838 -16.835 1.00 104.14 173 GLY B CA 1
ATOM 3059 C C . GLY B 1 173 ? 21.138 40.118 -17.568 1.00 102.47 173 GLY B C 1
ATOM 3060 O O . GLY B 1 173 ? 20.029 40.007 -17.050 1.00 102.67 173 GLY B O 1
ATOM 3061 N N . TYR B 1 174 ? 21.442 39.604 -18.756 1.00 100.89 174 TYR B N 1
ATOM 3062 C CA . TYR B 1 174 ? 20.458 38.906 -19.586 1.00 99.71 174 TYR B CA 1
ATOM 3063 C C . TYR B 1 174 ? 19.572 37.890 -18.861 1.00 95.73 174 TYR B C 1
ATOM 3064 O O . TYR B 1 174 ? 18.338 37.934 -18.966 1.00 94.59 174 TYR B O 1
ATOM 3073 N N . ARG B 1 175 ? 20.200 36.983 -18.121 1.00 88.91 175 ARG B N 1
ATOM 3074 C CA . ARG B 1 175 ? 19.470 35.958 -17.389 1.00 81.79 175 ARG B CA 1
ATOM 3075 C C . ARG B 1 175 ? 18.498 36.559 -16.375 1.00 76.08 175 ARG B C 1
ATOM 3076 O O . ARG B 1 175 ? 17.426 36.001 -16.128 1.00 75.49 175 ARG B O 1
ATOM 3084 N N . CYS B 1 176 ? 18.889 37.685 -15.787 1.00 69.29 176 CYS B N 1
ATOM 3085 C CA . CYS B 1 176 ? 18.084 38.370 -14.786 1.00 62.98 176 CYS B CA 1
ATOM 3086 C C . CYS B 1 176 ? 16.975 39.180 -15.429 1.00 57.72 176 CYS B C 1
ATOM 3087 O O . CYS B 1 176 ? 17.135 40.359 -15.731 1.00 59.30 176 CYS B O 1
ATOM 3090 N N . LYS B 1 177 ? 15.831 38.539 -15.607 1.00 51.72 177 LYS B N 1
ATOM 3091 C CA . LYS B 1 177 ? 14.681 39.184 -16.222 1.00 46.43 177 LYS B CA 1
ATOM 3092 C C . LYS B 1 177 ? 14.068 40.283 -15.321 1.00 41.54 177 LYS B C 1
ATOM 3093 O O . LYS B 1 177 ? 13.386 41.203 -15.819 1.00 35.70 177 LYS B O 1
ATOM 3099 N N . ASP B 1 178 ? 14.259 40.158 -14.003 1.00 29.27 178 ASP B N 1
ATOM 3100 C CA . ASP B 1 178 ? 13.773 41.161 -13.051 1.00 22.60 178 ASP B CA 1
ATOM 3101 C C . ASP B 1 178 ? 14.990 41.685 -12.308 1.00 20.59 178 ASP B C 1
ATOM 3102 O O . ASP B 1 178 ? 15.857 40.917 -11.879 1.00 20.41 178 ASP B O 1
ATOM 3107 N N . ILE B 1 179 ? 15.106 43.005 -12.245 1.00 21.04 179 ILE B N 1
ATOM 3108 C CA . ILE B 1 179 ? 16.268 43.639 -11.640 1.00 17.72 179 ILE B CA 1
ATOM 3109 C C . ILE B 1 179 ? 15.866 44.757 -10.713 1.00 20.73 179 ILE B C 1
ATOM 3110 O O . ILE B 1 179 ? 15.153 45.685 -11.102 1.00 23.21 179 ILE B O 1
ATOM 3115 N N . LEU B 1 180 ? 16.341 44.659 -9.482 1.00 16.56 180 LEU B N 1
ATOM 3116 C CA . LEU B 1 180 ? 16.040 45.620 -8.454 1.00 15.30 180 LEU B CA 1
ATOM 3117 C C . LEU B 1 180 ? 17.332 46.283 -7.992 1.00 15.40 180 LEU B C 1
ATOM 3118 O O . LEU B 1 180 ? 18.318 45.615 -7.659 1.00 16.02 180 LEU B O 1
ATOM 3123 N N . ARG B 1 181 ? 17.350 47.605 -8.026 1.00 16.26 181 ARG B N 1
ATOM 3124 C CA . ARG B 1 181 ? 18.513 48.353 -7.568 1.00 15.46 181 ARG B CA 1
ATOM 3125 C C . ARG B 1 181 ? 18.140 48.950 -6.200 1.00 14.56 181 ARG B C 1
ATOM 3126 O O . ARG B 1 181 ? 17.015 49.439 -6.008 1.00 8.53 181 ARG B O 1
ATOM 3134 N N . LEU B 1 182 ? 19.057 48.875 -5.243 1.00 15.17 182 LEU B N 1
ATOM 3135 C CA . LEU B 1 182 ? 18.787 49.412 -3.903 1.00 19.77 182 LEU B CA 1
ATOM 3136 C C . LEU B 1 182 ? 19.690 50.603 -3.649 1.00 19.01 182 LEU B C 1
ATOM 3137 O O . LEU B 1 182 ? 20.882 50.515 -3.881 1.00 18.16 182 LEU B O 1
ATOM 3142 N N . ASP B 1 183 ? 19.110 51.727 -3.239 1.00 19.04 183 ASP B N 1
ATOM 3143 C CA . ASP B 1 183 ? 19.898 52.923 -2.968 1.00 20.26 183 ASP B CA 1
ATOM 3144 C C . ASP B 1 183 ? 19.688 53.380 -1.533 1.00 15.55 183 ASP B C 1
ATOM 3145 O O . ASP B 1 183 ? 18.633 53.176 -0.955 1.00 10.97 183 ASP B O 1
ATOM 3150 N N . LYS B 1 184 ? 20.696 54.049 -1.000 1.00 16.68 184 LYS B N 1
ATOM 3151 C CA . LYS B 1 184 ? 20.661 54.572 0.359 1.00 22.67 184 LYS B CA 1
ATOM 3152 C C . LYS B 1 184 ? 20.150 56.005 0.375 1.00 24.29 184 LYS B C 1
ATOM 3153 O O . LYS B 1 184 ? 20.467 56.787 -0.528 1.00 27.80 184 LYS B O 1
ATOM 3159 N N . LEU B 1 185 ? 19.266 56.313 1.311 1.00 18.91 185 LEU B N 1
ATOM 3160 C CA . LEU B 1 185 ? 18.793 57.670 1.453 1.00 24.14 185 LEU B CA 1
ATOM 3161 C C . LEU B 1 185 ? 19.609 58.185 2.663 1.00 29.83 185 LEU B C 1
ATOM 3162 O O . LEU B 1 185 ? 20.087 57.379 3.461 1.00 28.30 185 LEU B O 1
ATOM 3167 N N . PRO B 1 186 ? 19.864 59.512 2.767 1.00 31.79 186 PRO B N 1
ATOM 3168 C CA . PRO B 1 186 ? 20.661 60.024 3.899 1.00 28.40 186 PRO B CA 1
ATOM 3169 C C . PRO B 1 186 ? 20.064 60.058 5.318 1.00 27.21 186 PRO B C 1
ATOM 3170 O O . PRO B 1 186 ? 20.268 61.011 6.067 1.00 27.62 186 PRO B O 1
ATOM 3174 N N . LYS B 1 187 ? 19.366 58.993 5.691 1.00 27.00 187 LYS B N 1
ATOM 3175 C CA . LYS B 1 187 ? 18.781 58.838 7.020 1.00 25.20 187 LYS B CA 1
ATOM 3176 C C . LYS B 1 187 ? 19.113 57.393 7.443 1.00 24.55 187 LYS B C 1
ATOM 3177 O O . LYS B 1 187 ? 19.031 56.481 6.626 1.00 19.12 187 LYS B O 1
ATOM 3183 N N . PRO B 1 188 ? 19.517 57.170 8.713 1.00 25.58 188 PRO B N 1
ATOM 3184 C CA . PRO B 1 188 ? 19.860 55.805 9.165 1.00 25.04 188 PRO B CA 1
ATOM 3185 C C . PRO B 1 188 ? 18.881 54.708 8.744 1.00 18.97 188 PRO B C 1
ATOM 3186 O O . PRO B 1 188 ? 17.704 54.736 9.125 1.00 18.85 188 PRO B O 1
ATOM 3190 N N . GLY B 1 189 ? 19.372 53.808 7.891 1.00 18.40 189 GLY B N 1
ATOM 3191 C CA . GLY B 1 189 ? 18.581 52.686 7.401 1.00 16.85 189 GLY B CA 1
ATOM 3192 C C . GLY B 1 189 ? 17.467 52.980 6.417 1.00 17.73 189 GLY B C 1
ATOM 3193 O O . GLY B 1 189 ? 16.696 52.077 6.087 1.00 17.33 189 GLY B O 1
ATOM 3194 N N . LEU B 1 190 ? 17.390 54.216 5.922 1.00 15.92 190 LEU B N 1
ATOM 3195 C CA . LEU B 1 190 ? 16.347 54.619 4.971 1.00 13.31 190 LEU B CA 1
ATOM 3196 C C . LEU B 1 190 ? 16.855 54.243 3.594 1.00 14.76 190 LEU B C 1
ATOM 3197 O O . LEU B 1 190 ? 17.972 54.621 3.227 1.00 16.81 190 LEU B O 1
ATOM 3202 N N . ARG B 1 191 ? 16.034 53.513 2.838 1.00 14.93 191 ARG B N 1
ATOM 3203 C CA . ARG B 1 191 ? 16.422 53.011 1.518 1.00 13.71 191 ARG B CA 1
ATOM 3204 C C . ARG B 1 191 ? 15.324 53.164 0.478 1.00 10.36 191 ARG B C 1
ATOM 3205 O O . ARG B 1 191 ? 14.162 53.415 0.807 1.00 13.62 191 ARG B O 1
ATOM 3213 N N . VAL B 1 192 ? 15.695 53.006 -0.788 1.00 12.59 192 VAL B N 1
ATOM 3214 C CA . VAL B 1 192 ? 14.712 53.040 -1.888 1.00 13.52 192 VAL B CA 1
ATOM 3215 C C . VAL B 1 192 ? 15.172 52.026 -2.940 1.00 11.10 192 VAL B C 1
ATOM 3216 O O . VAL B 1 192 ? 16.372 51.871 -3.197 1.00 15.11 192 VAL B O 1
ATOM 3220 N N . ALA B 1 193 ? 14.240 51.215 -3.406 1.00 13.51 193 ALA B N 1
ATOM 3221 C CA . ALA B 1 193 ? 14.541 50.219 -4.424 1.00 13.80 193 ALA B CA 1
ATOM 3222 C C . ALA B 1 193 ? 13.968 50.764 -5.718 1.00 19.08 193 ALA B C 1
ATOM 3223 O O . ALA B 1 193 ? 12.871 51.355 -5.711 1.00 19.67 193 ALA B O 1
ATOM 3225 N N . VAL B 1 194 ? 14.697 50.565 -6.814 1.00 19.91 194 VAL B N 1
ATOM 3226 C CA . VAL B 1 194 ? 14.256 50.992 -8.144 1.00 18.55 194 VAL B CA 1
ATOM 3227 C C . VAL B 1 194 ? 14.060 49.753 -9.024 1.00 12.67 194 VAL B C 1
ATOM 3228 O O . VAL B 1 194 ? 14.982 48.961 -9.189 1.00 14.98 194 VAL B O 1
ATOM 3232 N N . LEU B 1 195 ? 12.867 49.572 -9.571 1.00 12.64 195 LEU B N 1
ATOM 3233 C CA . LEU B 1 195 ? 12.622 48.447 -10.457 1.00 10.54 195 LEU B CA 1
ATOM 3234 C C . LEU B 1 195 ? 13.233 48.798 -11.822 1.00 17.08 195 LEU B C 1
ATOM 3235 O O . LEU B 1 195 ? 12.623 49.487 -12.639 1.00 18.80 195 LEU B O 1
ATOM 3240 N N . GLU B 1 196 ? 14.461 48.369 -12.052 1.00 12.66 196 GLU B N 1
ATOM 3241 C CA . GLU B 1 196 ? 15.106 48.649 -13.317 1.00 20.53 196 GLU B CA 1
ATOM 3242 C C . GLU B 1 196 ? 14.698 47.777 -14.484 1.00 22.82 196 GLU B C 1
ATOM 3243 O O . GLU B 1 196 ? 14.714 48.238 -15.622 1.00 23.16 196 GLU B O 1
ATOM 3249 N N . ARG B 1 197 ? 14.335 46.527 -14.210 1.00 25.28 197 ARG B N 1
ATOM 3250 C CA . ARG B 1 197 ? 13.911 45.604 -15.262 1.00 24.93 197 ARG B CA 1
ATOM 3251 C C . ARG B 1 197 ? 12.877 44.663 -14.693 1.00 21.46 197 ARG B C 1
ATOM 3252 O O . ARG B 1 197 ? 13.007 44.227 -13.559 1.00 18.28 197 ARG B O 1
ATOM 3260 N N . HIS B 1 198 ? 11.821 44.414 -15.458 1.00 17.89 198 HIS B N 1
ATOM 3261 C CA . HIS B 1 198 ? 10.767 43.511 -15.047 1.00 19.27 198 HIS B CA 1
ATOM 3262 C C . HIS B 1 198 ? 10.037 43.014 -16.283 1.00 22.17 198 HIS B C 1
ATOM 3263 O O . HIS B 1 198 ? 9.885 43.742 -17.264 1.00 20.61 198 HIS B O 1
ATOM 3270 N N . ARG B 1 199 ? 9.540 41.790 -16.218 1.00 22.08 199 ARG B N 1
ATOM 3271 C CA . ARG B 1 199 ? 8.845 41.227 -17.359 1.00 23.00 199 ARG B CA 1
ATOM 3272 C C . ARG B 1 199 ? 7.559 41.977 -17.710 1.00 26.57 199 ARG B C 1
ATOM 3273 O O . ARG B 1 199 ? 7.255 42.150 -18.888 1.00 33.09 199 ARG B O 1
ATOM 3281 N N . PHE B 1 200 ? 6.829 42.465 -16.710 1.00 28.94 200 PHE B N 1
ATOM 3282 C CA . PHE B 1 200 ? 5.591 43.180 -16.992 1.00 26.73 200 PHE B CA 1
ATOM 3283 C C . PHE B 1 200 ? 5.337 44.504 -16.270 1.00 29.42 200 PHE B C 1
ATOM 3284 O O . PHE B 1 200 ? 4.729 45.398 -16.844 1.00 31.37 200 PHE B O 1
ATOM 3292 N N . ARG B 1 201 ? 5.801 44.643 -15.029 1.00 28.64 201 ARG B N 1
ATOM 3293 C CA . ARG B 1 201 ? 5.605 45.884 -14.243 1.00 24.38 201 ARG B CA 1
ATOM 3294 C C . ARG B 1 201 ? 6.397 47.080 -14.797 1.00 22.43 201 ARG B C 1
ATOM 3295 O O . ARG B 1 201 ? 7.480 46.916 -15.370 1.00 25.21 201 ARG B O 1
ATOM 3303 N N . PRO B 1 202 ? 5.870 48.298 -14.628 1.00 19.96 202 PRO B N 1
ATOM 3304 C CA . PRO B 1 202 ? 6.564 49.489 -15.124 1.00 17.80 202 PRO B CA 1
ATOM 3305 C C . PRO B 1 202 ? 7.938 49.668 -14.492 1.00 17.30 202 PRO B C 1
ATOM 3306 O O . PRO B 1 202 ? 8.098 49.592 -13.281 1.00 16.24 202 PRO B O 1
ATOM 3310 N N . GLU B 1 203 ? 8.941 49.871 -15.332 1.00 16.01 203 GLU B N 1
ATOM 3311 C CA . GLU B 1 203 ? 10.298 50.047 -14.862 1.00 17.17 203 GLU B CA 1
ATOM 3312 C C . GLU B 1 203 ? 10.536 51.526 -14.510 1.00 20.48 203 GLU B C 1
ATOM 3313 O O . GLU B 1 203 ? 9.811 52.407 -14.976 1.00 17.11 203 GLU B O 1
ATOM 3319 N N . GLY B 1 204 ? 11.523 51.799 -13.658 1.00 21.58 204 GLY B N 1
ATOM 3320 C CA . GLY B 1 204 ? 11.802 53.170 -13.246 1.00 20.30 204 GLY B CA 1
ATOM 3321 C C . GLY B 1 204 ? 11.044 53.575 -11.990 1.00 17.18 204 GLY B C 1
ATOM 3322 O O . GLY B 1 204 ? 11.322 54.620 -11.397 1.00 16.23 204 GLY B O 1
ATOM 3323 N N . LEU B 1 205 ? 10.052 52.770 -11.621 1.00 14.63 205 LEU B N 1
ATOM 3324 C CA . LEU B 1 205 ? 9.264 53.001 -10.425 1.00 15.37 205 LEU B CA 1
ATOM 3325 C C . LEU B 1 205 ? 10.097 52.629 -9.192 1.00 17.54 205 LEU B C 1
ATOM 3326 O O . LEU B 1 205 ? 11.080 51.868 -9.287 1.00 15.45 205 LEU B O 1
ATOM 3331 N N . MET B 1 206 ? 9.720 53.183 -8.038 1.00 22.57 206 MET B N 1
ATOM 3332 C CA . MET B 1 206 ? 10.480 52.983 -6.794 1.00 21.27 206 MET B CA 1
ATOM 3333 C C . MET B 1 206 ? 9.643 52.549 -5.626 1.00 20.44 206 MET B C 1
ATOM 3334 O O . MET B 1 206 ? 8.442 52.802 -5.595 1.00 18.21 206 MET B O 1
ATOM 3339 N N . ALA B 1 207 ? 10.328 52.028 -4.609 1.00 18.83 207 ALA B N 1
ATOM 3340 C CA . ALA B 1 207 ? 9.691 51.568 -3.375 1.00 19.84 207 ALA B CA 1
ATOM 3341 C C . ALA B 1 207 ? 10.610 51.968 -2.210 1.00 17.00 207 ALA B C 1
ATOM 3342 O O . ALA B 1 207 ? 11.806 51.665 -2.229 1.00 16.62 207 ALA B O 1
ATOM 3344 N N . TYR B 1 208 ? 10.081 52.736 -1.259 1.00 14.46 208 TYR B N 1
ATOM 3345 C CA . TYR B 1 208 ? 10.871 53.155 -0.109 1.00 12.99 208 TYR B CA 1
ATOM 3346 C C . TYR B 1 208 ? 10.691 52.156 1.030 1.00 13.80 208 TYR B C 1
ATOM 3347 O O . TYR B 1 208 ? 9.614 51.571 1.207 1.00 13.88 208 TYR B O 1
ATOM 3356 N N . PHE B 1 209 ? 11.746 51.961 1.806 1.00 14.53 209 PHE B N 1
ATOM 3357 C CA . PHE B 1 209 ? 11.685 51.051 2.937 1.00 18.49 209 PHE B CA 1
ATOM 3358 C C . PHE B 1 209 ? 12.807 51.426 3.891 1.00 20.57 209 PHE B C 1
ATOM 3359 O O . PHE B 1 209 ? 13.677 52.222 3.534 1.00 19.47 209 PHE B O 1
ATOM 3367 N N . ARG B 1 210 ? 12.790 50.841 5.089 1.00 21.37 210 ARG B N 1
ATOM 3368 C CA . ARG B 1 210 ? 13.819 51.095 6.098 1.00 21.09 210 ARG B CA 1
ATOM 3369 C C . ARG B 1 210 ? 14.322 49.774 6.716 1.00 18.78 210 ARG B C 1
ATOM 3370 O O . ARG B 1 210 ? 13.559 48.817 6.918 1.00 18.09 210 ARG B O 1
ATOM 3378 N N . ILE B 1 211 ? 15.615 49.720 6.984 1.00 16.53 211 ILE B N 1
ATOM 3379 C CA . ILE B 1 211 ? 16.240 48.553 7.579 1.00 21.36 211 ILE B CA 1
ATOM 3380 C C . ILE B 1 211 ? 16.093 48.714 9.086 1.00 21.78 211 ILE B C 1
ATOM 3381 O O . ILE B 1 211 ? 16.669 49.624 9.670 1.00 19.78 211 ILE B O 1
ATOM 3386 N N . THR B 1 212 ? 15.268 47.877 9.698 1.00 22.13 212 THR B N 1
ATOM 3387 C CA . THR B 1 212 ? 15.044 47.939 11.132 1.00 22.32 212 THR B CA 1
ATOM 3388 C C . THR B 1 212 ? 15.435 46.615 11.798 1.00 25.47 212 THR B C 1
ATOM 3389 O O . THR B 1 212 ? 15.943 45.707 11.133 1.00 23.90 212 THR B O 1
ATOM 3393 N N . GLU B 1 213 ? 15.169 46.501 13.103 1.00 24.03 213 GLU B N 1
ATOM 3394 C CA . GLU B 1 213 ? 15.457 45.289 13.860 1.00 24.61 213 GLU B CA 1
ATOM 3395 C C . GLU B 1 213 ? 14.628 44.136 13.285 1.00 22.72 213 GLU B C 1
ATOM 3396 O O . GLU B 1 213 ? 15.117 43.012 13.178 1.00 24.16 213 GLU B O 1
ATOM 3402 N N . ARG B 1 214 ? 13.403 44.455 12.860 1.00 19.28 214 ARG B N 1
ATOM 3403 C CA . ARG B 1 214 ? 12.490 43.492 12.269 1.00 15.33 214 ARG B CA 1
ATOM 3404 C C . ARG B 1 214 ? 12.903 43.061 10.877 1.00 16.48 214 ARG B C 1
ATOM 3405 O O . ARG B 1 214 ? 12.309 42.140 10.317 1.00 19.91 214 ARG B O 1
ATOM 3413 N N . GLY B 1 215 ? 13.919 43.715 10.319 1.00 16.16 215 GLY B N 1
ATOM 3414 C CA . GLY B 1 215 ? 14.376 43.376 8.981 1.00 14.01 215 GLY B CA 1
ATOM 3415 C C . GLY B 1 215 ? 14.154 44.532 8.021 1.00 16.65 215 GLY B C 1
ATOM 3416 O O . GLY B 1 215 ? 14.872 45.519 8.103 1.00 15.77 215 GLY B O 1
ATOM 3417 N N . ILE B 1 216 ? 13.168 44.419 7.130 1.00 14.77 216 ILE B N 1
ATOM 3418 C CA . ILE B 1 216 ? 12.859 45.466 6.144 1.00 15.33 216 ILE B CA 1
ATOM 3419 C C . ILE B 1 216 ? 11.416 45.883 6.382 1.00 16.43 216 ILE B C 1
ATOM 3420 O O . ILE B 1 216 ? 10.522 45.027 6.414 1.00 21.22 216 ILE B O 1
ATOM 3425 N N . GLU B 1 217 ? 11.188 47.187 6.576 1.00 15.95 217 GLU B N 1
ATOM 3426 C CA . GLU B 1 217 ? 9.848 47.696 6.846 1.00 14.82 217 GLU B CA 1
ATOM 3427 C C . GLU B 1 217 ? 9.488 48.882 5.981 1.00 13.37 217 GLU B C 1
ATOM 3428 O O . GLU B 1 217 ? 10.341 49.574 5.447 1.00 13.32 217 GLU B O 1
ATOM 3434 N N . ASP B 1 218 ? 8.197 49.102 5.859 1.00 16.31 218 ASP B N 1
ATOM 3435 C CA . ASP B 1 218 ? 7.705 50.229 5.124 1.00 24.91 218 ASP B CA 1
ATOM 3436 C C . ASP B 1 218 ? 8.001 51.505 5.909 1.00 28.39 218 ASP B C 1
ATOM 3437 O O . ASP B 1 218 ? 8.044 51.499 7.139 1.00 29.78 218 ASP B O 1
ATOM 3442 N N . VAL B 1 219 ? 8.322 52.559 5.176 1.00 34.86 219 VAL B N 1
ATOM 3443 C CA . VAL B 1 219 ? 8.516 53.893 5.731 1.00 40.57 219 VAL B CA 1
ATOM 3444 C C . VAL B 1 219 ? 7.313 54.426 4.979 1.00 43.21 219 VAL B C 1
ATOM 3445 O O . VAL B 1 219 ? 6.276 54.722 5.577 1.00 47.11 219 VAL B O 1
ATOM 3449 N N . GLU B 1 220 ? 7.405 54.256 3.661 1.00 46.13 220 GLU B N 1
ATOM 3450 C CA . GLU B 1 220 ? 6.366 54.555 2.687 1.00 47.03 220 GLU B CA 1
ATOM 3451 C C . GLU B 1 220 ? 6.408 53.326 1.747 1.00 45.54 220 GLU B C 1
ATOM 3452 O O . GLU B 1 220 ? 5.374 52.634 1.638 1.00 41.81 220 GLU B O 1
#